Protein 3VU0 (pdb70)

CATH classification: 3.40.50.12610

Nearest PDB structures (foldseek):
  3vu0-assembly2_B  TM=1.001E+00  e=2.389E-29  Archaeoglobus fulgidus DSM 4304
  3vu0-assembly3_C  TM=9.583E-01  e=3.752E-25  Archaeoglobus fulgidus DSM 4304
  3vu0-assembly1_A  TM=9.628E-01  e=6.082E-25  Archaeoglobus fulgidus DSM 4304
  3vgp-assembly1_A  TM=8.390E-01  e=6.017E-16  Archaeoglobus fulgidus DSM 4304
  7oci-assembly1_F  TM=7.152E-01  e=1.219E-05  Saccharomyces cerevisiae S288C

Foldseek 3Di:
DALLLVVLVVLPPPDPDQAAEEEALCCQCCNCPRSVGHYLHNDDPGSNLLSLCLQLDLDVVSVVSCVVRRHFKYKAFQQQAQDPVDRHGVVQVSVSPVDDVVVDSVVSVVSNCRGSCCCVVVVVPVPDQWHWDDPSDRMTMIGGD/DALLLVVLQVLVDDDDWDDDVVDDDTPAAEAEALCCQVCNCPRSVGHHLHNDLPGSNLLSLLLQLDLDVVSVVSCVVRRHFKYKAFQQQAQDPVDLHGVVVVSVSPVDDPVVDSVVSVVSNCRGSCCCVVVVVPPPDQKHWDDDSDRMTMIGGD/DDLLLVVLVVLPPDPPPVQAAEEEALCCQCCNCPRSVGHYQHNDCPHRNLLSLLLQLDLDVVSVVSCVVRVHFKYKYFQQQAQDPVDLHGVVCVSVSPVDDPVVDSVVSVVSNCRGSCCCVVVVVPPPDQWHWDDPSDRMTMIGGD

Sequence (445 aa):
ETDWKEALNWKENLEAQDYAVLSWWDYGNWILYVAKKAVVCNNFQAGADDAAKFFTAQSEEEAKIVEKRKVRYVVTVEELTVKPETNKTKFIPIQIAGYSPEYKNKEIIDFFNKTLYKLHVENATNLTHFRLLKNFGTVKIFEVKETDWKEALNWKENLEAQDYLKAYEKPDYAVLSWWDYGNWILYVAKKAVVCNNFQAGADDAAKFFTAQSEEEAKIVEKRKVRYVVTVEELTVKPETNKTKFIPIQIAGYSPEYKNKEIIDFFNKTLYKLHVENATNLTHFRLLKNFGTVKIFEVKETDWKEALNWKENLEAQPDYAVLSWWDYGNWILYVAKKAVVCNNFQAGADDAAKFFTAQSEEEAKIVEKRKVRYVVTVEELTVKPETNKTKFIPIQIAGYSPEYKNKEIIDFFNKTLYKLHVENATNLTHFRLLKNFGTVKIFEVK

Solvent-accessible surface area: 22255 Å² total

Organism: Archaeoglobus fulgidus (strain ATCC 49558 / DSM 4304 / JCM 9628 / NBRC 100126 / VC-16) (NCBI:txid224325)

Secondary structure (DSSP, 8-state):
---HHHHHH---SSPP---EEE--GGGHHHHHHTS---BS-SSSSSSHHHHHHHHH-SSTTT--HHHHHTEEEEEEEGGGS--TT-S--TTTT--TTS--TT--HHHHHHHHTT--IIIIITTTTT-SSEEEEEEETTEEEEEE-/---HHHHHH---SSPPP-S-TTTS--S-EEE--GGGHHHIIIII---BS-SBTTBSHHHHHHHHH-SSTTT--HHHHHTEEEEEEEGGGS--TT-S--TTTT--TTS--TT--HHHHHHHHTT--IIIIITTTTT-SSEEEEEEETTEEEEEE-/---HHHHHH---SSPP----EEE--GGGHHHHHHTS---BS-SSSSTTHHHHHHHHH-SSTTT--HHHHTTEEEEEEEGGGS--TT-S--TTTT--TTS--TT--HHHHHHHHTT--IIIIITTTTT-SSEEEEEE-SSEEEEEE-

Structure (mmCIF, N/CA/C/O backbone):
data_3VU0
#
_entry.id   3VU0
#
_cell.length_a   111.208
_cell.length_b   111.208
_cell.length_c   36.709
_cell.angle_alpha   90.00
_cell.angle_beta   90.00
_cell.angle_gamma   120.00
#
_symmetry.space_group_name_H-M   'P 31'
#
loop_
_entity.id
_entity.type
_entity.pdbx_description
1 polymer 'Putative uncharacterized protein'
2 non-polymer '2-(N-MORPHOLINO)-ETHANESULFONIC ACID'
3 water water
#
loop_
_atom_site.group_PDB
_atom_site.id
_atom_site.type_symbol
_atom_site.label_atom_id
_atom_site.label_alt_id
_atom_site.label_comp_id
_atom_site.label_asym_id
_atom_site.label_entity_id
_atom_site.label_seq_id
_atom_site.pdbx_PDB_ins_code
_atom_site.Cartn_x
_atom_site.Cartn_y
_atom_site.Cartn_z
_atom_site.occupancy
_atom_site.B_iso_or_equiv
_atom_site.auth_seq_id
_atom_site.auth_comp_id
_atom_site.auth_asym_id
_atom_site.auth_atom_id
_atom_site.pdbx_PDB_model_num
ATOM 9 N N . GLU A 1 2 ? 17.012 16.815 -49.786 1.00 38.69 433 GLU A N 1
ATOM 10 C CA . GLU A 1 2 ? 15.970 17.817 -49.977 1.00 38.64 433 GLU A CA 1
ATOM 11 C C . GLU A 1 2 ? 14.925 17.855 -48.868 1.00 38.01 433 GLU A C 1
ATOM 12 O O . GLU A 1 2 ? 14.701 16.868 -48.165 1.00 36.44 433 GLU A O 1
ATOM 22 N N . THR A 1 4 ? 11.373 17.698 -47.534 1.00 31.78 435 THR A N 1
ATOM 23 C CA . THR A 1 4 ? 10.119 17.071 -47.938 1.00 29.08 435 THR A CA 1
ATOM 24 C C . THR A 1 4 ? 8.919 17.803 -47.354 1.00 28.69 435 THR A C 1
ATOM 25 O O . THR A 1 4 ? 9.068 18.668 -46.492 1.00 27.12 435 THR A O 1
ATOM 37 N N . ASP A 1 6 ? 6.522 16.534 -45.473 1.00 20.92 437 ASP A N 1
ATOM 38 C CA . ASP A 1 6 ? 6.396 16.138 -44.076 1.00 17.70 437 ASP A CA 1
ATOM 39 C C . ASP A 1 6 ? 7.359 16.929 -43.188 1.00 16.88 437 ASP A C 1
ATOM 40 O O . ASP A 1 6 ? 6.974 17.417 -42.124 1.00 17.08 437 ASP A O 1
ATOM 45 N N . TRP A 1 7 ? 8.610 17.058 -43.620 1.00 15.73 438 TRP A N 1
ATOM 46 C CA . TRP A 1 7 ? 9.595 17.796 -42.839 1.00 16.62 438 TRP A CA 1
ATOM 47 C C . TRP A 1 7 ? 9.206 19.260 -42.673 1.00 16.76 438 TRP A C 1
ATOM 48 O O . TRP A 1 7 ? 9.353 19.834 -41.593 1.00 16.04 438 TRP A O 1
ATOM 59 N N . LYS A 1 8 ? 8.712 19.856 -43.753 1.00 17.66 439 LYS A N 1
ATOM 60 C CA . LYS A 1 8 ? 8.295 21.252 -43.739 1.00 19.07 439 LYS A CA 1
ATOM 61 C C . LYS A 1 8 ? 7.212 21.466 -42.688 1.00 18.27 439 LYS A C 1
ATOM 62 O O . LYS A 1 8 ? 7.260 22.423 -41.913 1.00 19.90 439 LYS A O 1
ATOM 64 N N . GLU A 1 9 ? 6.242 20.561 -42.662 1.00 17.59 440 GLU A N 1
ATOM 65 C CA . GLU A 1 9 ? 5.146 20.653 -41.709 1.00 18.03 440 GLU A CA 1
ATOM 66 C C . GLU A 1 9 ? 5.632 20.378 -40.291 1.00 15.62 440 GLU A C 1
ATOM 67 O O . GLU A 1 9 ? 5.183 21.010 -39.336 1.00 15.32 440 GLU A O 1
ATOM 73 N N . ALA A 1 10 ? 6.551 19.429 -40.156 1.00 14.50 441 ALA A N 1
ATOM 74 C CA . ALA A 1 10 ? 7.087 19.073 -38.848 1.00 13.84 441 ALA A CA 1
ATOM 75 C C . ALA A 1 10 ? 7.886 20.219 -38.245 1.00 13.32 441 ALA A C 1
ATOM 76 O O . ALA A 1 10 ? 7.724 20.554 -37.069 1.00 12.20 441 ALA A O 1
ATOM 78 N N . LEU A 1 11 ? 8.744 20.824 -39.058 1.00 12.75 442 LEU A N 1
ATOM 79 C CA . LEU A 1 11 ? 9.582 21.924 -38.600 1.00 15.08 442 LEU A CA 1
ATOM 80 C C . LEU A 1 11 ? 8.765 23.156 -38.214 1.00 14.95 442 LEU A C 1
ATOM 81 O O . LEU A 1 11 ? 9.056 23.806 -37.208 1.00 13.81 442 LEU A O 1
ATOM 86 N N . ASN A 1 12 ? 7.745 23.473 -39.006 1.00 16.55 443 ASN A N 1
ATOM 87 C CA . ASN A 1 12 ? 6.898 24.627 -38.708 1.00 18.03 443 ASN A CA 1
ATOM 88 C C . ASN A 1 12 ? 6.104 24.376 -37.435 1.00 17.97 443 ASN A C 1
ATOM 89 O O . ASN A 1 12 ? 5.891 25.289 -36.632 1.00 15.75 443 ASN A O 1
ATOM 94 N N . TRP A 1 13 ? 5.663 23.134 -37.257 1.00 16.96 444 TRP A N 1
ATOM 95 C CA . TRP A 1 13 ? 4.903 22.772 -36.072 1.00 15.61 444 TRP A CA 1
ATOM 96 C C . TRP A 1 13 ? 5.776 22.925 -34.824 1.00 16.00 444 TRP A C 1
ATOM 97 O O . TRP A 1 13 ? 5.354 23.525 -33.832 1.00 13.05 444 TRP A O 1
ATOM 116 N N . LYS A 1 15 ? 8.382 24.746 -34.462 1.00 18.04 446 LYS A N 1
ATOM 117 C CA . LYS A 1 15 ? 8.800 26.131 -34.307 1.00 21.23 446 LYS A CA 1
ATOM 118 C C . LYS A 1 15 ? 7.804 26.909 -33.453 1.00 22.54 446 LYS A C 1
ATOM 119 O O . LYS A 1 15 ? 8.194 27.711 -32.604 1.00 24.55 446 LYS A O 1
ATOM 125 N N . GLU A 1 16 ? 6.515 26.671 -33.669 1.00 23.47 447 GLU A N 1
ATOM 126 C CA . GLU A 1 16 ? 5.507 27.399 -32.910 1.00 25.47 447 GLU A CA 1
ATOM 127 C C . GLU A 1 16 ? 4.883 26.663 -31.733 1.00 23.47 447 GLU A C 1
ATOM 128 O O . GLU A 1 16 ? 4.127 27.262 -30.969 1.00 25.00 447 GLU A O 1
ATOM 134 N N . ASN A 1 17 ? 5.198 25.381 -31.571 1.00 20.14 448 ASN A N 1
ATOM 135 C CA . ASN A 1 17 ? 4.627 24.610 -30.472 1.00 17.65 448 ASN A CA 1
ATOM 136 C C . ASN A 1 17 ? 5.590 24.225 -29.351 1.00 17.92 448 ASN A C 1
ATOM 137 O O . ASN A 1 17 ? 5.187 24.159 -28.193 1.00 18.95 448 ASN A O 1
ATOM 142 N N . LEU A 1 18 ? 6.852 23.961 -29.672 1.00 19.65 449 LEU A N 1
ATOM 143 C CA . LEU A 1 18 ? 7.799 23.607 -28.620 1.00 19.87 449 LEU A CA 1
ATOM 144 C C . LEU A 1 18 ? 8.164 24.874 -27.830 1.00 20.86 449 LEU A C 1
ATOM 145 O O . LEU A 1 18 ? 8.131 25.980 -28.374 1.00 18.49 449 LEU A O 1
ATOM 150 N N . GLU A 1 19 ? 8.493 24.711 -26.549 1.00 21.47 450 GLU A N 1
ATOM 151 C CA . GLU A 1 19 ? 8.844 25.848 -25.697 1.00 23.75 450 GLU A CA 1
ATOM 152 C C . GLU A 1 19 ? 9.940 26.712 -26.318 1.00 24.29 450 GLU A C 1
ATOM 153 O O . GLU A 1 19 ? 11.021 26.221 -26.646 1.00 22.34 450 GLU A O 1
ATOM 159 N N . ALA A 1 20 ? 9.646 28.001 -26.467 1.00 25.65 451 ALA A N 1
ATOM 160 C CA . ALA A 1 20 ? 10.571 28.960 -27.069 1.00 29.30 451 ALA A CA 1
ATOM 161 C C . ALA A 1 20 ? 11.953 28.985 -26.432 1.00 31.60 451 ALA A C 1
ATOM 162 O O . ALA A 1 20 ? 12.103 28.766 -25.227 1.00 31.66 451 ALA A O 1
ATOM 164 N N . GLN A 1 21 ? 12.959 29.259 -27.260 1.00 33.79 452 GLN A N 1
ATOM 165 C CA . GLN A 1 21 ? 14.344 29.327 -26.808 1.00 36.22 452 GLN A CA 1
ATOM 166 C C . GLN A 1 21 ? 15.004 30.614 -27.291 1.00 37.18 452 GLN A C 1
ATOM 167 O O . GLN A 1 21 ? 14.433 31.350 -28.100 1.00 39.43 452 GLN A O 1
ATOM 173 N N . ASP A 1 31 ? 18.372 25.306 -22.589 1.00 31.89 462 ASP A N 1
ATOM 174 C CA . ASP A 1 31 ? 17.478 24.771 -21.566 1.00 31.44 462 ASP A CA 1
ATOM 175 C C . ASP A 1 31 ? 17.216 23.286 -21.810 1.00 28.16 462 ASP A C 1
ATOM 176 O O . ASP A 1 31 ? 17.257 22.472 -20.888 1.00 28.67 462 ASP A O 1
ATOM 181 N N . TYR A 1 32 ? 16.927 22.942 -23.058 1.00 24.20 463 TYR A N 1
ATOM 182 C CA . TYR A 1 32 ? 16.679 21.554 -23.422 1.00 21.56 463 TYR A CA 1
ATOM 183 C C . TYR A 1 32 ? 17.115 21.375 -24.861 1.00 18.54 463 TYR A C 1
ATOM 184 O O . TYR A 1 32 ? 17.350 22.351 -25.569 1.00 19.02 463 TYR A O 1
ATOM 193 N N . ALA A 1 33 ? 17.234 20.126 -25.292 1.00 18.03 464 ALA A N 1
ATOM 194 C CA . ALA A 1 33 ? 17.635 19.850 -26.662 1.00 16.40 464 ALA A CA 1
ATOM 195 C C . ALA A 1 33 ? 16.693 18.848 -27.316 1.00 15.92 464 ALA A C 1
ATOM 196 O O . ALA A 1 33 ? 15.950 18.136 -26.641 1.00 15.02 464 ALA A O 1
ATOM 198 N N . VAL A 1 34 ? 16.728 18.815 -28.641 1.00 14.85 465 VAL A N 1
ATOM 199 C CA . VAL A 1 34 ? 15.920 17.894 -29.418 1.00 13.41 465 VAL A CA 1
ATOM 200 C C . VAL A 1 34 ? 16.885 16.863 -29.990 1.00 13.45 465 VAL A C 1
ATOM 201 O O . VAL A 1 34 ? 17.865 17.224 -30.642 1.00 14.12 465 VAL A O 1
ATOM 205 N N . LEU A 1 35 ? 16.618 15.585 -29.742 1.00 12.97 466 LEU A N 1
ATOM 206 C CA . LEU A 1 35 ? 17.493 14.533 -30.244 1.00 14.04 466 LEU A CA 1
ATOM 207 C C . LEU A 1 35 ? 16.962 13.914 -31.530 1.00 13.95 466 LEU A C 1
ATOM 208 O O . LEU A 1 35 ? 15.783 13.573 -31.635 1.00 13.19 466 LEU A O 1
ATOM 213 N N . SER A 1 36 ? 17.845 13.797 -32.514 1.00 14.27 467 SER A N 1
ATOM 214 C CA . SER A 1 36 ? 17.511 13.198 -33.803 1.00 15.02 467 SER A CA 1
ATOM 215 C C . SER A 1 36 ? 18.827 12.784 -34.440 1.00 15.34 467 SER A C 1
ATOM 216 O O . SER A 1 36 ? 19.885 12.926 -33.823 1.00 15.88 467 SER A O 1
ATOM 219 N N . TRP A 1 37 ? 18.771 12.272 -35.665 1.00 14.48 468 TRP A N 1
ATOM 220 C CA . TRP A 1 37 ? 19.994 11.876 -36.358 1.00 13.72 468 TRP A CA 1
ATOM 221 C C . TRP A 1 37 ? 20.689 13.170 -36.791 1.00 14.54 468 TRP A C 1
ATOM 222 O O . TRP A 1 37 ? 20.025 14.161 -37.092 1.00 14.17 468 TRP A O 1
ATOM 233 N N . TRP A 1 38 ? 22.017 13.163 -36.847 1.00 13.75 469 TRP A N 1
ATOM 234 C CA . TRP A 1 38 ? 22.743 14.379 -37.195 1.00 14.33 469 TRP A CA 1
ATOM 235 C C . TRP A 1 38 ? 22.413 15.013 -38.548 1.00 15.89 469 TRP A C 1
ATOM 236 O O . TRP A 1 38 ? 22.555 16.223 -38.708 1.00 15.60 469 TRP A O 1
ATOM 247 N N . ASP A 1 39 ? 21.959 14.217 -39.512 1.00 14.57 470 ASP A N 1
ATOM 248 C CA . ASP A 1 39 ? 21.612 14.755 -40.826 1.00 17.47 470 ASP A CA 1
ATOM 249 C C . ASP A 1 39 ? 20.572 15.878 -40.767 1.00 17.14 470 ASP A C 1
ATOM 250 O O . ASP A 1 39 ? 20.575 16.781 -41.606 1.00 15.82 470 ASP A O 1
ATOM 255 N N . TYR A 1 40 ? 19.678 15.810 -39.786 1.00 16.44 471 TYR A N 1
ATOM 256 C CA . TYR A 1 40 ? 18.598 16.789 -39.663 1.00 16.94 471 TYR A CA 1
ATOM 257 C C . TYR A 1 40 ? 18.865 17.926 -38.684 1.00 17.22 471 TYR A C 1
ATOM 258 O O . TYR A 1 40 ? 18.032 18.831 -38.532 1.00 15.73 471 TYR A O 1
ATOM 267 N N . GLY A 1 41 ? 20.016 17.878 -38.022 1.00 16.95 472 GLY A N 1
ATOM 268 C CA . GLY A 1 41 ? 20.360 18.891 -37.040 1.00 18.68 472 GLY A CA 1
ATOM 269 C C . GLY A 1 41 ? 20.197 20.338 -37.471 1.00 19.80 472 GLY A C 1
ATOM 270 O O . GLY A 1 41 ? 19.553 21.126 -36.773 1.00 18.25 472 GLY A O 1
ATOM 271 N N . ASN A 1 42 ? 20.779 20.694 -38.614 1.00 19.67 473 ASN A N 1
ATOM 272 C CA . ASN A 1 42 ? 20.701 22.064 -39.109 1.00 19.87 473 ASN A CA 1
ATOM 273 C C . ASN A 1 42 ? 19.276 22.531 -39.364 1.00 19.36 473 ASN A C 1
ATOM 274 O O . ASN A 1 42 ? 18.960 23.704 -39.159 1.00 18.78 473 ASN A O 1
ATOM 279 N N . TRP A 1 43 ? 18.417 21.620 -39.810 1.00 18.09 474 TRP A N 1
ATOM 280 C CA . TRP A 1 43 ? 17.026 21.968 -40.069 1.00 18.32 474 TRP A CA 1
ATOM 281 C C . TRP A 1 43 ? 16.325 22.328 -38.766 1.00 18.23 474 TRP A C 1
ATOM 282 O O . TRP A 1 43 ? 15.628 23.342 -38.670 1.00 17.18 474 TRP A O 1
ATOM 293 N N . ILE A 1 44 ? 16.509 21.482 -37.762 1.00 16.96 475 ILE A N 1
ATOM 294 C CA . ILE A 1 44 ? 15.885 21.698 -36.472 1.00 18.18 475 ILE A CA 1
ATOM 295 C C . ILE A 1 44 ? 16.432 22.954 -35.803 1.00 20.43 475 ILE A C 1
ATOM 296 O O . ILE A 1 44 ? 15.673 23.762 -35.260 1.00 19.31 475 ILE A O 1
ATOM 301 N N . LEU A 1 45 ? 17.748 23.123 -35.867 1.00 20.87 476 LEU A N 1
ATOM 302 C CA . LEU A 1 45 ? 18.403 24.274 -35.258 1.00 24.43 476 LEU A CA 1
ATOM 303 C C . LEU A 1 45 ? 18.088 25.598 -35.958 1.00 24.71 476 LEU A C 1
ATOM 304 O O . LEU A 1 45 ? 17.752 26.586 -35.304 1.00 26.38 476 LEU A O 1
ATOM 309 N N . TYR A 1 46 ? 18.183 25.619 -37.283 1.00 24.93 477 TYR A N 1
ATOM 310 C CA . TYR A 1 46 ? 17.952 26.854 -38.031 1.00 25.92 477 TYR A CA 1
ATOM 311 C C . TYR A 1 46 ? 16.553 27.106 -38.576 1.00 24.97 477 TYR A C 1
ATOM 312 O O . TYR A 1 46 ? 16.185 28.254 -38.812 1.00 25.44 477 TYR A O 1
ATOM 321 N N . VAL A 1 47 ? 15.772 26.052 -38.783 1.00 23.82 478 VAL A N 1
ATOM 322 C CA . VAL A 1 47 ? 14.417 26.234 -39.286 1.00 24.36 478 VAL A CA 1
ATOM 323 C C . VAL A 1 47 ? 13.406 26.191 -38.144 1.00 25.16 478 VAL A C 1
ATOM 324 O O . VAL A 1 47 ? 12.493 27.016 -38.083 1.00 24.77 478 VAL A O 1
ATOM 328 N N . ALA A 1 48 ? 13.577 25.233 -37.238 1.00 23.89 479 ALA A N 1
ATOM 329 C CA . ALA A 1 48 ? 12.673 25.087 -36.100 1.00 23.38 479 ALA A CA 1
ATOM 330 C C . ALA A 1 48 ? 13.126 25.963 -34.934 1.00 22.30 479 ALA A C 1
ATOM 331 O O . ALA A 1 48 ? 12.365 26.210 -33.998 1.00 21.04 479 ALA A O 1
ATOM 333 N N . LYS A 1 49 ? 14.373 26.424 -35.001 1.00 22.09 480 LYS A N 1
ATOM 334 C CA . LYS A 1 49 ? 14.949 27.284 -33.971 1.00 22.34 480 LYS A CA 1
ATOM 335 C C . LYS A 1 49 ? 15.025 26.600 -32.610 1.00 20.90 480 LYS A C 1
ATOM 336 O O . LYS A 1 49 ? 14.734 27.214 -31.581 1.00 20.50 480 LYS A O 1
ATOM 342 N N . LYS A 1 50 ? 15.424 25.333 -32.605 1.00 19.25 481 LYS A N 1
ATOM 343 C CA . LYS A 1 50 ? 15.535 24.578 -31.365 1.00 19.26 481 LYS A CA 1
ATOM 344 C C . LYS A 1 50 ? 16.908 23.921 -31.258 1.00 20.09 481 LYS A C 1
ATOM 345 O O . LYS A 1 50 ? 17.455 23.446 -32.253 1.00 21.72 481 LYS A O 1
ATOM 351 N N . ALA A 1 51 ? 17.460 23.904 -30.048 1.00 19.25 482 ALA A N 1
ATOM 352 C CA . ALA A 1 51 ? 18.765 23.303 -29.799 1.00 19.29 482 ALA A CA 1
ATOM 353 C C . ALA A 1 51 ? 18.741 21.808 -30.120 1.00 19.75 482 ALA A C 1
ATOM 354 O O . ALA A 1 51 ? 17.735 21.132 -29.898 1.00 16.25 482 ALA A O 1
ATOM 356 N N . VAL A 1 52 ? 19.855 21.291 -30.627 1.00 18.78 483 VAL A N 1
ATOM 357 C CA . VAL A 1 52 ? 19.928 19.877 -30.982 1.00 20.55 483 VAL A CA 1
ATOM 358 C C . VAL A 1 52 ? 21.074 19.124 -30.318 1.00 21.62 483 VAL A C 1
ATOM 359 O O . VAL A 1 52 ? 22.049 19.718 -29.849 1.00 21.58 483 VAL A O 1
ATOM 363 N N . VAL A 1 53 ? 20.941 17.803 -30.280 1.00 21.07 484 VAL A N 1
ATOM 364 C CA . VAL A 1 53 ? 21.970 16.952 -29.715 1.00 22.90 484 VAL A CA 1
ATOM 365 C C . VAL A 1 53 ? 23.125 16.893 -30.709 1.00 23.39 484 VAL A C 1
ATOM 366 O O . VAL A 1 53 ? 24.283 16.798 -30.313 1.00 24.86 484 VAL A O 1
ATOM 370 N N . CYS A 1 54 ? 22.807 16.966 -32.001 1.00 22.36 485 CYS A N 1
ATOM 371 C CA . CYS A 1 54 ? 23.839 16.919 -33.033 1.00 22.94 485 CYS A CA 1
ATOM 372 C C . CYS A 1 54 ? 23.384 17.499 -34.369 1.00 23.70 485 CYS A C 1
ATOM 373 O O . CYS A 1 54 ? 22.217 17.385 -34.744 1.00 21.22 485 CYS A O 1
ATOM 376 N N . ASN A 1 55 ? 24.312 18.132 -35.081 1.00 25.29 486 ASN A N 1
ATOM 377 C CA . ASN A 1 55 ? 24.015 18.710 -36.390 1.00 27.85 486 ASN A CA 1
ATOM 378 C C . ASN A 1 55 ? 25.155 18.431 -37.370 1.00 29.62 486 ASN A C 1
ATOM 379 O O . ASN A 1 55 ? 25.123 18.853 -38.525 1.00 27.65 486 ASN A O 1
ATOM 384 N N . ASN A 1 56 ? 26.166 17.718 -36.890 1.00 32.08 487 ASN A N 1
ATOM 385 C CA . ASN A 1 56 ? 27.306 17.346 -37.716 1.00 35.13 487 ASN A CA 1
ATOM 386 C C . ASN A 1 56 ? 27.728 15.946 -37.307 1.00 36.38 487 ASN A C 1
ATOM 387 O O . ASN A 1 56 ? 27.135 15.354 -36.405 1.00 36.28 487 ASN A O 1
ATOM 392 N N . PHE A 1 57 ? 28.749 15.411 -37.964 1.00 37.78 488 PHE A N 1
ATOM 393 C CA . PHE A 1 57 ? 29.196 14.063 -37.653 1.00 38.98 488 PHE A CA 1
ATOM 394 C C . PHE A 1 57 ? 30.118 13.958 -36.441 1.00 39.29 488 PHE A C 1
ATOM 395 O O . PHE A 1 57 ? 30.058 12.985 -35.687 1.00 38.45 488 PHE A O 1
ATOM 403 N N . GLN A 1 58 ? 30.972 14.959 -36.263 1.00 39.79 489 GLN A N 1
ATOM 404 C CA . GLN A 1 58 ? 31.930 14.966 -35.165 1.00 40.20 489 GLN A CA 1
ATOM 405 C C . GLN A 1 58 ? 31.331 15.021 -33.758 1.00 39.47 489 GLN A C 1
ATOM 406 O O . GLN A 1 58 ? 31.669 14.200 -32.903 1.00 40.85 489 GLN A O 1
ATOM 412 N N . ALA A 1 59 ? 30.443 15.978 -33.512 1.00 37.18 490 ALA A N 1
ATOM 413 C CA . ALA A 1 59 ? 29.853 16.120 -32.186 1.00 34.78 490 ALA A CA 1
ATOM 414 C C . ALA A 1 59 ? 28.396 15.676 -32.052 1.00 32.73 490 ALA A C 1
ATOM 415 O O . ALA A 1 59 ? 27.563 15.951 -32.918 1.00 32.18 490 ALA A O 1
ATOM 417 N N . GLY A 1 60 ? 28.113 14.984 -30.950 1.00 30.22 491 GLY A N 1
ATOM 418 C CA . GLY A 1 60 ? 26.766 14.523 -30.654 1.00 26.81 491 GLY A CA 1
ATOM 419 C C . GLY A 1 60 ? 26.188 13.365 -31.449 1.00 24.59 491 GLY A C 1
ATOM 420 O O . GLY A 1 60 ? 25.287 12.681 -30.964 1.00 21.90 491 GLY A O 1
ATOM 421 N N . ALA A 1 61 ? 26.690 13.137 -32.657 1.00 23.88 492 ALA A N 1
ATOM 422 C CA . ALA A 1 61 ? 26.181 12.056 -33.497 1.00 23.46 492 ALA A CA 1
ATOM 423 C C . ALA A 1 61 ? 26.282 10.708 -32.797 1.00 23.20 492 ALA A C 1
ATOM 424 O O . ALA A 1 61 ? 25.399 9.864 -32.930 1.00 22.12 492 ALA A O 1
ATOM 426 N N . ASP A 1 62 ? 27.360 10.511 -32.047 1.00 23.25 493 ASP A N 1
ATOM 427 C CA . ASP A 1 62 ? 27.566 9.257 -31.334 1.00 25.50 493 ASP A CA 1
ATOM 428 C C . ASP A 1 62 ? 26.550 9.075 -30.207 1.00 24.90 493 ASP A C 1
ATOM 429 O O . ASP A 1 62 ? 26.125 7.956 -29.924 1.00 25.10 493 ASP A O 1
ATOM 434 N N . ASP A 1 63 ? 26.161 10.173 -29.563 1.00 22.40 494 ASP A N 1
ATOM 435 C CA . ASP A 1 63 ? 25.170 10.105 -28.490 1.00 22.26 494 ASP A CA 1
ATOM 436 C C . ASP A 1 63 ? 23.826 9.691 -29.085 1.00 20.23 494 ASP A C 1
ATOM 437 O O . ASP A 1 63 ? 23.100 8.880 -28.511 1.00 19.67 494 ASP A O 1
ATOM 442 N N . ALA A 1 64 ? 23.500 10.267 -30.237 1.00 16.74 495 ALA A N 1
ATOM 443 C CA . ALA A 1 64 ? 22.247 9.963 -30.917 1.00 17.28 495 ALA A CA 1
ATOM 444 C C . ALA A 1 64 ? 22.223 8.504 -31.359 1.00 15.88 495 ALA A C 1
ATOM 445 O O . ALA A 1 64 ? 21.192 7.839 -31.260 1.00 16.54 495 ALA A O 1
ATOM 447 N N . ALA A 1 65 ? 23.358 8.014 -31.849 1.00 16.13 496 ALA A N 1
ATOM 448 C CA . ALA A 1 65 ? 23.459 6.630 -32.306 1.00 17.73 496 ALA A CA 1
ATOM 449 C C . ALA A 1 65 ? 23.292 5.656 -31.146 1.00 16.42 496 ALA A C 1
ATOM 450 O O . ALA A 1 65 ? 22.612 4.638 -31.276 1.00 16.08 496 ALA A O 1
ATOM 452 N N . LYS A 1 66 ? 23.916 5.968 -30.011 1.00 16.51 497 LYS A N 1
ATOM 453 C CA . LYS A 1 66 ? 23.817 5.111 -28.832 1.00 17.36 497 LYS A CA 1
ATOM 454 C C . LYS A 1 66 ? 22.373 5.079 -28.349 1.00 17.15 497 LYS A C 1
ATOM 455 O O . LYS A 1 66 ? 21.874 4.043 -27.910 1.00 17.29 497 LYS A O 1
ATOM 457 N N . PHE A 1 67 ? 21.702 6.223 -28.429 1.00 16.52 498 PHE A N 1
ATOM 458 C CA . PHE A 1 67 ? 20.306 6.311 -28.012 1.00 15.74 498 PHE A CA 1
ATOM 459 C C . PHE A 1 67 ? 19.408 5.466 -28.920 1.00 15.27 498 PHE A C 1
ATOM 460 O O . PHE A 1 67 ? 18.595 4.676 -28.440 1.00 15.10 498 PHE A O 1
ATOM 468 N N . PHE A 1 68 ? 19.561 5.630 -30.230 1.00 14.28 499 PHE A N 1
ATOM 469 C CA . PHE A 1 68 ? 18.732 4.890 -31.174 1.00 15.06 499 PHE A CA 1
ATOM 470 C C . PHE A 1 68 ? 18.976 3.385 -31.192 1.00 14.44 499 PHE A C 1
ATOM 471 O O . PHE A 1 68 ? 18.050 2.612 -31.437 1.00 13.99 499 PHE A O 1
ATOM 479 N N . THR A 1 69 ? 20.209 2.962 -30.932 1.00 14.26 500 THR A N 1
ATOM 480 C CA . THR A 1 69 ? 20.509 1.534 -30.936 1.00 15.99 500 THR A CA 1
ATOM 481 C C . THR A 1 69 ? 20.363 0.884 -29.563 1.00 17.35 500 THR A C 1
ATOM 482 O O . THR A 1 69 ? 20.587 -0.315 -29.414 1.00 18.38 500 THR A O 1
ATOM 486 N N . ALA A 1 70 ? 19.979 1.672 -28.563 1.00 16.74 501 ALA A N 1
ATOM 487 C CA . ALA A 1 70 ? 19.795 1.146 -27.215 1.00 16.27 501 ALA A CA 1
ATOM 488 C C . ALA A 1 70 ? 18.652 0.135 -27.200 1.00 17.95 501 ALA A C 1
ATOM 489 O O . ALA A 1 70 ? 17.650 0.312 -27.893 1.00 16.82 501 ALA A O 1
ATOM 491 N N . GLN A 1 71 ? 18.797 -0.920 -26.403 1.00 19.55 502 GLN A N 1
ATOM 492 C CA . GLN A 1 71 ? 17.759 -1.942 -26.317 1.00 22.33 502 GLN A CA 1
ATOM 493 C C . GLN A 1 71 ? 16.878 -1.829 -25.077 1.00 24.87 502 GLN A C 1
ATOM 494 O O . GLN A 1 71 ? 15.913 -2.576 -24.924 1.00 26.99 502 GLN A O 1
ATOM 500 N N . SER A 1 72 ? 17.207 -0.897 -24.192 1.00 26.32 503 SER A N 1
ATOM 501 C CA . SER A 1 72 ? 16.410 -0.691 -22.987 1.00 26.84 503 SER A CA 1
ATOM 502 C C . SER A 1 72 ? 16.251 0.800 -22.754 1.00 25.72 503 SER A C 1
ATOM 503 O O . SER A 1 72 ? 17.174 1.573 -23.012 1.00 25.76 503 SER A O 1
ATOM 506 N N . GLU A 1 73 ? 15.076 1.201 -22.278 1.00 25.04 504 GLU A N 1
ATOM 507 C CA . GLU A 1 73 ? 14.812 2.608 -21.999 1.00 24.88 504 GLU A CA 1
ATOM 508 C C . GLU A 1 73 ? 15.792 3.124 -20.959 1.00 24.18 504 GLU A C 1
ATOM 509 O O . GLU A 1 73 ? 16.193 4.286 -20.982 1.00 22.20 504 GLU A O 1
ATOM 515 N N . GLU A 1 74 ? 16.170 2.242 -20.042 1.00 24.65 505 GLU A N 1
ATOM 516 C CA . GLU A 1 74 ? 17.090 2.595 -18.977 1.00 26.05 505 GLU A CA 1
ATOM 517 C C . GLU A 1 74 ? 18.398 3.126 -19.550 1.00 26.30 505 GLU A C 1
ATOM 518 O O . GLU A 1 74 ? 18.879 4.182 -19.140 1.00 25.57 505 GLU A O 1
ATOM 524 N N . GLU A 1 75 ? 18.971 2.393 -20.499 1.00 26.85 506 GLU A N 1
ATOM 525 C CA . GLU A 1 75 ? 20.215 2.813 -21.129 1.00 26.97 506 GLU A CA 1
ATOM 526 C C . GLU A 1 75 ? 19.996 4.064 -21.970 1.00 25.00 506 GLU A C 1
ATOM 527 O O . GLU A 1 75 ? 20.866 4.931 -22.048 1.00 25.72 506 GLU A O 1
ATOM 533 N N . ALA A 1 76 ? 18.827 4.158 -22.594 1.00 23.41 507 ALA A N 1
ATOM 534 C CA . ALA A 1 76 ? 18.498 5.305 -23.431 1.00 21.40 507 ALA A CA 1
ATOM 535 C C . ALA A 1 76 ? 18.343 6.582 -22.605 1.00 21.11 507 ALA A C 1
ATOM 536 O O . ALA A 1 76 ? 18.726 7.664 -23.045 1.00 19.41 507 ALA A O 1
ATOM 546 N N . LYS A 1 78 ? 19.970 7.461 -20.084 1.00 21.09 509 LYS A N 1
ATOM 547 C CA . LYS A 1 78 ? 21.260 7.988 -19.649 1.00 21.56 509 LYS A CA 1
ATOM 548 C C . LYS A 1 78 ? 21.678 9.096 -20.606 1.00 20.28 509 LYS A C 1
ATOM 549 O O . LYS A 1 78 ? 22.185 10.135 -20.188 1.00 20.29 509 LYS A O 1
ATOM 555 N N . ILE A 1 79 ? 21.452 8.867 -21.896 1.00 18.19 510 ILE A N 1
ATOM 556 C CA . ILE A 1 79 ? 21.780 9.850 -22.925 1.00 17.72 510 ILE A CA 1
ATOM 557 C C . ILE A 1 79 ? 20.830 11.045 -22.817 1.00 18.28 510 ILE A C 1
ATOM 558 O O . ILE A 1 79 ? 21.239 12.200 -22.975 1.00 19.80 510 ILE A O 1
ATOM 563 N N . VAL A 1 80 ? 19.559 10.762 -22.550 1.00 17.66 511 VAL A N 1
ATOM 564 C CA . VAL A 1 80 ? 18.563 11.814 -22.404 1.00 17.04 511 VAL A CA 1
ATOM 565 C C . VAL A 1 80 ? 18.939 12.752 -21.259 1.00 18.99 511 VAL A C 1
ATOM 566 O O . VAL A 1 80 ? 18.871 13.973 -21.396 1.00 18.99 511 VAL A O 1
ATOM 570 N N . GLU A 1 81 ? 19.330 12.177 -20.128 1.00 21.74 512 GLU A N 1
ATOM 571 C CA . GLU A 1 81 ? 19.713 12.982 -18.972 1.00 24.91 512 GLU A CA 1
ATOM 572 C C . GLU A 1 81 ? 21.010 13.734 -19.259 1.00 24.20 512 GLU A C 1
ATOM 573 O O . GLU A 1 81 ? 21.129 14.921 -18.958 1.00 24.73 512 GLU A O 1
ATOM 579 N N . LYS A 1 82 ? 21.973 13.042 -19.857 1.00 24.05 513 LYS A N 1
ATOM 580 C CA . LYS A 1 82 ? 23.264 13.640 -20.187 1.00 24.08 513 LYS A CA 1
ATOM 581 C C . LYS A 1 82 ? 23.140 14.830 -21.143 1.00 23.41 513 LYS A C 1
ATOM 582 O O . LYS A 1 82 ? 23.856 15.825 -21.005 1.00 22.57 513 LYS A O 1
ATOM 588 N N . ARG A 1 83 ? 22.229 14.729 -22.106 1.00 19.69 514 ARG A N 1
ATOM 589 C CA . ARG A 1 83 ? 22.048 15.794 -23.083 1.00 18.92 514 ARG A CA 1
ATOM 590 C C . ARG A 1 83 ? 20.851 16.719 -22.869 1.00 18.28 514 ARG A C 1
ATOM 591 O O . ARG A 1 83 ? 20.572 17.565 -23.719 1.00 18.93 514 ARG A O 1
ATOM 599 N N . LYS A 1 84 ? 20.149 16.569 -21.751 1.00 17.03 515 LYS A N 1
ATOM 600 C CA . LYS A 1 84 ? 18.987 17.417 -21.473 1.00 18.72 515 LYS A CA 1
ATOM 601 C C . LYS A 1 84 ? 17.962 17.313 -22.606 1.00 18.17 515 LYS A C 1
ATOM 602 O O . LYS A 1 84 ? 17.424 18.319 -23.071 1.00 19.83 515 LYS A O 1
ATOM 604 N N . VAL A 1 85 ? 17.695 16.086 -23.040 1.00 17.34 516 VAL A N 1
ATOM 605 C CA . VAL A 1 85 ? 16.744 15.834 -24.122 1.00 16.71 516 VAL A CA 1
ATOM 606 C C . VAL A 1 85 ? 15.295 15.902 -23.642 1.00 16.39 516 VAL A C 1
ATOM 607 O O . VAL A 1 85 ? 14.922 15.235 -22.676 1.00 15.42 516 VAL A O 1
ATOM 611 N N . ARG A 1 86 ? 14.481 16.708 -24.318 1.00 15.83 517 ARG A N 1
ATOM 612 C CA . ARG A 1 86 ? 13.070 16.837 -23.962 1.00 17.17 517 ARG A CA 1
ATOM 613 C C . ARG A 1 86 ? 12.181 16.260 -25.064 1.00 15.98 517 ARG A C 1
ATOM 614 O O . ARG A 1 86 ? 11.062 15.813 -24.805 1.00 15.87 517 ARG A O 1
ATOM 622 N N . TYR A 1 87 ? 12.689 16.268 -26.293 1.00 14.70 518 TYR A N 1
ATOM 623 C CA . TYR A 1 87 ? 11.946 15.747 -27.436 1.00 13.16 518 TYR A CA 1
ATOM 624 C C . TYR A 1 87 ? 12.857 14.938 -28.345 1.00 14.34 518 TYR A C 1
ATOM 625 O O . TYR A 1 87 ? 14.054 15.208 -28.435 1.00 13.41 518 TYR A O 1
ATOM 634 N N . VAL A 1 88 ? 12.276 13.950 -29.021 1.00 12.42 519 VAL A N 1
ATOM 635 C CA . VAL A 1 88 ? 13.022 13.101 -29.943 1.00 12.12 519 VAL A CA 1
ATOM 636 C C . VAL A 1 88 ? 12.302 13.104 -31.285 1.00 11.69 519 VAL A C 1
ATOM 637 O O . VAL A 1 88 ? 11.080 13.036 -31.333 1.00 11.98 519 VAL A O 1
ATOM 641 N N . VAL A 1 89 ? 13.060 13.210 -32.372 1.00 12.52 520 VAL A N 1
ATOM 642 C CA . VAL A 1 89 ? 12.475 13.196 -33.706 1.00 11.18 520 VAL A CA 1
ATOM 643 C C . VAL A 1 89 ? 13.006 12.002 -34.490 1.00 11.57 520 VAL A C 1
ATOM 644 O O . VAL A 1 89 ? 14.218 11.834 -34.640 1.00 11.16 520 VAL A O 1
ATOM 648 N N . THR A 1 90 ? 12.096 11.158 -34.963 1.00 12.72 521 THR A N 1
ATOM 649 C CA . THR A 1 90 ? 12.483 9.991 -35.748 1.00 12.29 521 THR A CA 1
ATOM 650 C C . THR A 1 90 ? 11.987 10.182 -37.173 1.00 12.22 521 THR A C 1
ATOM 651 O O . THR A 1 90 ? 11.055 10.945 -37.418 1.00 10.77 521 THR A O 1
ATOM 655 N N . VAL A 1 91 ? 12.610 9.481 -38.114 1.00 13.39 522 VAL A N 1
ATOM 656 C CA . VAL A 1 91 ? 12.233 9.602 -39.519 1.00 13.72 522 VAL A CA 1
ATOM 657 C C . VAL A 1 91 ? 12.209 8.212 -40.139 1.00 13.11 522 VAL A C 1
ATOM 658 O O . VAL A 1 91 ? 13.061 7.380 -39.831 1.00 11.11 522 VAL A O 1
ATOM 662 N N . GLU A 1 92 ? 11.241 7.959 -41.015 1.00 14.55 523 GLU A N 1
ATOM 663 C CA . GLU A 1 92 ? 11.117 6.642 -41.631 1.00 14.97 523 GLU A CA 1
ATOM 664 C C . GLU A 1 92 ? 12.379 6.122 -42.324 1.00 13.99 523 GLU A C 1
ATOM 665 O O . GLU A 1 92 ? 12.676 4.933 -42.233 1.00 12.40 523 GLU A O 1
ATOM 671 N N . GLU A 1 93 ? 13.125 6.993 -43.002 1.00 13.11 524 GLU A N 1
ATOM 672 C CA . GLU A 1 93 ? 14.341 6.547 -43.694 1.00 13.00 524 GLU A CA 1
ATOM 673 C C . GLU A 1 93 ? 15.413 5.986 -42.748 1.00 12.82 524 GLU A C 1
ATOM 674 O O . GLU A 1 93 ? 16.389 5.398 -43.197 1.00 11.74 524 GLU A O 1
ATOM 680 N N . LEU A 1 94 ? 15.225 6.161 -41.443 1.00 13.22 525 LEU A N 1
ATOM 681 C CA . LEU A 1 94 ? 16.174 5.652 -40.449 1.00 12.47 525 LEU A CA 1
ATOM 682 C C . LEU A 1 94 ? 15.877 4.196 -40.084 1.00 12.48 525 LEU A C 1
ATOM 683 O O . LEU A 1 94 ? 16.742 3.482 -39.580 1.00 14.03 525 LEU A O 1
ATOM 688 N N . THR A 1 95 ? 14.647 3.768 -40.333 1.00 12.13 526 THR A N 1
AT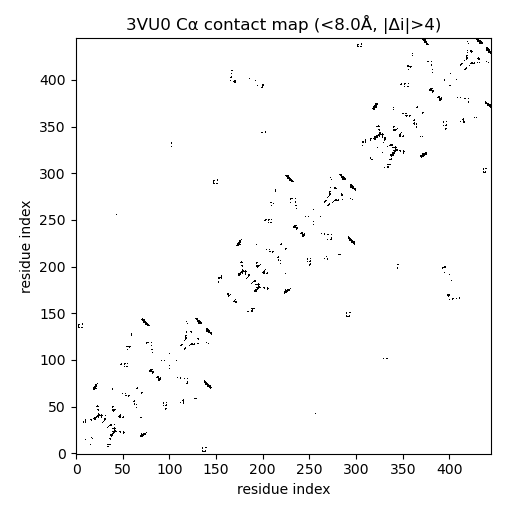OM 689 C CA . THR A 1 95 ? 14.227 2.419 -39.989 1.00 12.97 526 THR A CA 1
ATOM 690 C C . THR A 1 95 ? 14.552 1.379 -41.049 1.00 13.77 526 THR A C 1
ATOM 691 O O . THR A 1 95 ? 14.804 1.703 -42.208 1.00 11.78 526 THR A O 1
ATOM 695 N N . VAL A 1 96 ? 14.546 0.119 -40.634 1.00 14.04 527 VAL A N 1
ATOM 696 C CA . VAL A 1 96 ? 14.815 -0.984 -41.546 1.00 13.76 527 VAL A CA 1
ATOM 697 C C . VAL A 1 96 ? 13.487 -1.341 -42.199 1.00 13.40 527 VAL A C 1
ATOM 698 O O . VAL A 1 96 ? 12.477 -1.491 -41.512 1.00 15.08 527 VAL A O 1
ATOM 702 N N . LYS A 1 97 ? 13.487 -1.456 -43.522 1.00 13.08 528 LYS A N 1
ATOM 703 C CA . LYS A 1 97 ? 12.277 -1.795 -44.271 1.00 14.66 528 LYS A CA 1
ATOM 704 C C . LYS A 1 97 ? 12.383 -3.219 -44.813 1.00 12.05 528 LYS A C 1
ATOM 705 O O . LYS A 1 97 ? 13.428 -3.620 -45.316 1.00 12.99 528 LYS A O 1
ATOM 707 N N . PRO A 1 98 ? 11.293 -3.997 -44.732 1.00 11.99 529 PRO A N 1
ATOM 708 C CA . PRO A 1 98 ? 11.280 -5.385 -45.213 1.00 12.52 529 PRO A CA 1
ATOM 709 C C . PRO A 1 98 ? 11.540 -5.562 -46.711 1.00 11.85 529 PRO A C 1
ATOM 710 O O . PRO A 1 98 ? 12.020 -6.616 -47.144 1.00 12.24 529 PRO A O 1
ATOM 714 N N . GLU A 1 99 ? 11.213 -4.542 -47.500 1.00 13.33 530 GLU A N 1
ATOM 715 C CA . GLU A 1 99 ? 11.374 -4.631 -48.947 1.00 15.13 530 GLU A CA 1
ATOM 716 C C . GLU A 1 99 ? 12.746 -4.250 -49.489 1.00 16.30 530 GLU A C 1
ATOM 717 O O . GLU A 1 99 ? 12.989 -4.371 -50.691 1.00 18.33 530 GLU A O 1
ATOM 723 N N . THR A 1 100 ? 13.647 -3.797 -48.624 1.00 15.69 531 THR A N 1
ATOM 724 C CA . THR A 1 100 ? 14.982 -3.416 -49.082 1.00 17.22 531 THR A CA 1
ATOM 725 C C . THR A 1 100 ? 16.038 -3.499 -47.989 1.00 16.61 531 THR A C 1
ATOM 726 O O . THR A 1 100 ? 15.709 -3.572 -46.811 1.00 16.11 531 THR A O 1
ATOM 730 N N . ASN A 1 101 ? 17.308 -3.495 -48.387 1.00 17.47 532 ASN A N 1
ATOM 731 C CA . ASN A 1 101 ? 18.398 -3.541 -47.420 1.00 18.23 532 ASN A CA 1
ATOM 732 C C . ASN A 1 101 ? 18.883 -2.127 -47.137 1.00 17.05 532 ASN A C 1
ATOM 733 O O . ASN A 1 101 ? 19.669 -1.902 -46.219 1.00 15.93 532 ASN A O 1
ATOM 738 N N . LYS A 1 102 ? 18.406 -1.178 -47.938 1.00 16.94 533 LYS A N 1
ATOM 739 C CA . LYS A 1 102 ? 18.783 0.223 -47.785 1.00 16.19 533 LYS A CA 1
ATOM 740 C C . LYS A 1 102 ? 18.130 0.860 -46.566 1.00 14.55 533 LYS A C 1
ATOM 741 O O . LYS A 1 102 ? 16.930 0.719 -46.342 1.00 14.71 533 LYS A O 1
ATOM 747 N N . THR A 1 103 ? 18.930 1.569 -45.780 1.00 14.56 534 THR A N 1
ATOM 748 C CA . THR A 1 103 ? 18.431 2.238 -44.586 1.00 13.58 534 THR A CA 1
ATOM 749 C C . THR A 1 103 ? 19.559 3.000 -43.915 1.00 13.32 534 THR A C 1
ATOM 750 O O . THR A 1 103 ? 20.718 2.588 -43.980 1.00 13.86 534 THR A O 1
ATOM 754 N N . LYS A 1 104 ? 19.229 4.114 -43.274 1.00 11.96 535 LYS A N 1
ATOM 755 C CA . LYS A 1 104 ? 20.254 4.875 -42.587 1.00 11.99 535 LYS A CA 1
ATOM 756 C C . LYS A 1 104 ? 20.585 4.222 -41.248 1.00 11.20 535 LYS A C 1
ATOM 757 O O . LYS A 1 104 ? 21.433 4.708 -40.504 1.00 11.27 535 LYS A O 1
ATOM 763 N N . PHE A 1 105 ? 19.919 3.110 -40.945 1.00 9.97 536 PHE A N 1
ATOM 764 C CA . PHE A 1 105 ? 20.191 2.401 -39.700 1.00 12.13 536 PHE A CA 1
ATOM 765 C C . PHE A 1 105 ? 21.610 1.820 -39.753 1.00 11.82 536 PHE A C 1
ATOM 766 O O . PHE A 1 105 ? 22.247 1.610 -38.720 1.00 11.04 536 PHE A O 1
ATOM 774 N N . ILE A 1 106 ? 22.105 1.571 -40.964 1.00 12.53 537 ILE A N 1
ATOM 775 C CA . ILE A 1 106 ? 23.445 1.015 -41.139 1.00 13.59 537 ILE A CA 1
ATOM 776 C C . ILE A 1 106 ? 24.502 1.998 -40.625 1.00 13.96 537 ILE A C 1
ATOM 777 O O . ILE A 1 106 ? 25.307 1.648 -39.767 1.00 14.56 537 ILE A O 1
ATOM 782 N N . PRO A 1 107 ? 24.516 3.240 -41.140 1.00 14.94 538 PRO A N 1
ATOM 783 C CA . PRO A 1 107 ? 25.526 4.170 -40.627 1.00 14.13 538 PRO A CA 1
ATOM 784 C C . PRO A 1 107 ? 25.316 4.446 -39.137 1.00 15.82 538 PRO A C 1
ATOM 785 O O . PRO A 1 107 ? 26.275 4.698 -38.400 1.00 16.46 538 PRO A O 1
ATOM 789 N N . ILE A 1 108 ? 24.063 4.394 -38.691 1.00 12.65 539 ILE A N 1
ATOM 790 C CA . ILE A 1 108 ? 23.769 4.610 -37.275 1.00 13.93 539 ILE A CA 1
ATOM 791 C C . ILE A 1 108 ? 24.474 3.505 -36.485 1.00 13.04 539 ILE A C 1
ATOM 792 O O . ILE A 1 108 ? 25.120 3.762 -35.474 1.00 13.77 539 ILE A O 1
ATOM 805 N N . GLN A 1 110 ? 27.057 1.664 -37.484 1.00 15.18 541 GLN A N 1
ATOM 806 C CA . GLN A 1 110 ? 28.503 1.829 -37.607 1.00 17.51 541 GLN A CA 1
ATOM 807 C C . GLN A 1 110 ? 29.035 2.866 -36.620 1.00 18.06 541 GLN A C 1
ATOM 808 O O . GLN A 1 110 ? 30.056 2.647 -35.971 1.00 18.32 541 GLN A O 1
ATOM 814 N N . ILE A 1 111 ? 28.336 3.988 -36.498 1.00 18.51 542 ILE A N 1
ATOM 815 C CA . ILE A 1 111 ? 28.764 5.042 -35.588 1.00 20.56 542 ILE A CA 1
ATOM 816 C C . ILE A 1 111 ? 28.586 4.610 -34.136 1.00 20.55 542 ILE A C 1
ATOM 817 O O . ILE A 1 111 ? 29.274 5.104 -33.240 1.00 20.10 542 ILE A O 1
ATOM 822 N N . ALA A 1 112 ? 27.672 3.673 -33.906 1.00 19.26 543 ALA A N 1
ATOM 823 C CA . ALA A 1 112 ? 27.438 3.163 -32.562 1.00 19.32 543 ALA A CA 1
ATOM 824 C C . ALA A 1 112 ? 28.505 2.134 -32.191 1.00 20.81 543 ALA A C 1
ATOM 825 O O . ALA A 1 112 ? 28.573 1.688 -31.045 1.00 23.90 543 ALA A O 1
ATOM 827 N N . GLY A 1 113 ? 29.323 1.744 -33.164 1.00 19.47 544 GLY A N 1
ATOM 828 C CA . GLY A 1 113 ? 30.384 0.788 -32.894 1.00 19.92 544 GLY A CA 1
ATOM 829 C C . GLY A 1 113 ? 30.199 -0.617 -33.439 1.00 20.01 544 GLY A C 1
ATOM 830 O O . GLY A 1 113 ? 31.005 -1.506 -33.150 1.00 20.54 544 GLY A O 1
ATOM 831 N N . TYR A 1 114 ? 29.147 -0.829 -34.223 1.00 17.20 545 TYR A N 1
ATOM 832 C CA . TYR A 1 114 ? 28.881 -2.144 -34.799 1.00 17.77 545 TYR A CA 1
ATOM 833 C C . TYR A 1 114 ? 29.450 -2.259 -36.209 1.00 18.37 545 TYR A C 1
ATOM 834 O O . TYR A 1 114 ? 29.724 -1.250 -36.862 1.00 16.68 545 TYR A O 1
ATOM 843 N N . SER A 1 115 ? 29.627 -3.497 -36.666 1.00 17.60 546 SER A N 1
ATOM 844 C CA . SER A 1 115 ? 30.144 -3.774 -38.005 1.00 18.48 546 SER A CA 1
ATOM 845 C C . SER A 1 115 ? 29.136 -4.687 -38.685 1.00 18.52 546 SER A C 1
ATOM 846 O O . SER A 1 115 ? 29.335 -5.903 -38.776 1.00 16.87 546 SER A O 1
ATOM 849 N N . PRO A 1 116 ? 28.034 -4.102 -39.177 1.00 18.93 547 PRO A N 1
ATOM 850 C CA . PRO A 1 116 ? 26.951 -4.819 -39.854 1.00 18.93 547 PRO A CA 1
ATOM 851 C C . PRO A 1 116 ? 27.386 -5.768 -40.972 1.00 18.58 547 PRO A C 1
ATOM 852 O O . PRO A 1 116 ? 26.727 -6.780 -41.211 1.00 18.21 547 PRO A O 1
ATOM 856 N N . GLU A 1 117 ? 28.486 -5.458 -41.654 1.00 18.88 548 GLU A N 1
ATOM 857 C CA . GLU A 1 117 ? 28.927 -6.314 -42.754 1.00 18.56 548 GLU A CA 1
ATOM 858 C C . GLU A 1 117 ? 29.281 -7.733 -42.323 1.00 18.85 548 GLU A C 1
ATOM 859 O O . GLU A 1 117 ? 29.377 -8.634 -43.155 1.00 17.78 548 GLU A O 1
ATOM 865 N N . TYR A 1 118 ? 29.463 -7.939 -41.023 1.00 18.00 549 TYR A N 1
ATOM 866 C CA . TYR A 1 118 ? 29.788 -9.266 -40.508 1.00 18.10 549 TYR A CA 1
ATOM 867 C C . TYR A 1 118 ? 28.542 -9.973 -39.994 1.00 16.89 549 TYR A C 1
ATOM 868 O O . TYR A 1 118 ? 28.602 -11.133 -39.595 1.00 16.44 549 TYR A O 1
ATOM 885 N N . LYS A 1 120 ? 24.484 -11.362 -40.417 1.00 16.81 551 LYS A N 1
ATOM 886 C CA . LYS A 1 120 ? 23.553 -11.864 -41.423 1.00 15.44 551 LYS A CA 1
ATOM 887 C C . LYS A 1 120 ? 22.442 -10.831 -41.548 1.00 13.79 551 LYS A C 1
ATOM 888 O O . LYS A 1 120 ? 22.161 -10.098 -40.597 1.00 12.25 551 LYS A O 1
ATOM 894 N N . ASN A 1 121 ? 21.799 -10.775 -42.707 1.00 14.33 552 ASN A N 1
ATOM 895 C CA . ASN A 1 121 ? 20.732 -9.806 -42.901 1.00 13.32 552 ASN A CA 1
ATOM 896 C C . ASN A 1 121 ? 19.683 -9.904 -41.793 1.00 12.87 552 ASN A C 1
ATOM 897 O O . ASN A 1 121 ? 19.276 -8.889 -41.241 1.00 9.65 552 ASN A O 1
ATOM 902 N N . LYS A 1 122 ? 19.252 -11.119 -41.457 1.00 13.58 553 LYS A N 1
ATOM 903 C CA . LYS A 1 122 ? 18.239 -11.273 -40.419 1.00 12.30 553 LYS A CA 1
ATOM 904 C C . LYS A 1 122 ? 18.748 -10.864 -39.038 1.00 12.03 553 LYS A C 1
ATOM 905 O O . LYS A 1 122 ? 17.973 -10.396 -38.206 1.00 11.09 553 LYS A O 1
ATOM 911 N N . GLU A 1 123 ? 20.041 -11.041 -38.780 1.00 10.58 554 GLU A N 1
ATOM 912 C CA . GLU A 1 123 ? 20.585 -10.628 -37.490 1.00 10.92 554 GLU A CA 1
ATOM 913 C C . GLU A 1 123 ? 20.468 -9.101 -37.352 1.00 10.54 554 GLU A C 1
ATOM 914 O O . GLU A 1 123 ? 20.257 -8.581 -36.255 1.00 9.82 554 GLU A O 1
ATOM 920 N N . ILE A 1 124 ? 20.596 -8.389 -38.466 1.00 9.22 555 ILE A N 1
ATOM 921 C CA . ILE A 1 124 ? 20.489 -6.929 -38.453 1.00 9.71 555 ILE A CA 1
ATOM 922 C C . ILE A 1 124 ? 19.041 -6.532 -38.188 1.00 9.40 555 ILE A C 1
ATOM 923 O O . ILE A 1 124 ? 18.774 -5.630 -37.396 1.00 9.83 555 ILE A O 1
ATOM 928 N N . ILE A 1 125 ? 18.111 -7.219 -38.845 1.00 8.42 556 ILE A N 1
ATOM 929 C CA . ILE A 1 125 ? 16.683 -6.954 -38.667 1.00 11.00 556 ILE A CA 1
ATOM 930 C C . ILE A 1 125 ? 16.268 -7.280 -37.226 1.00 11.34 556 ILE A C 1
ATOM 931 O O . ILE A 1 125 ? 15.590 -6.487 -36.568 1.00 10.00 556 ILE A O 1
ATOM 936 N N . ASP A 1 126 ? 16.678 -8.446 -36.735 1.00 11.66 557 ASP A N 1
ATOM 937 C CA . ASP A 1 126 ? 16.342 -8.834 -35.369 1.00 13.45 557 ASP A CA 1
ATOM 938 C C . ASP A 1 126 ? 16.893 -7.815 -34.370 1.00 11.45 557 ASP A C 1
ATOM 939 O O . ASP A 1 126 ? 16.224 -7.478 -33.399 1.00 12.13 557 ASP A O 1
ATOM 944 N N . PHE A 1 127 ? 18.105 -7.327 -34.611 1.00 11.82 558 PHE A N 1
ATOM 945 C CA . PHE A 1 127 ? 18.711 -6.321 -33.735 1.00 11.53 558 PHE A CA 1
ATOM 946 C C . PHE A 1 127 ? 17.863 -5.040 -33.774 1.00 10.38 558 PHE A C 1
ATOM 947 O O . PHE A 1 127 ? 17.498 -4.486 -32.732 1.00 10.24 558 PHE A O 1
ATOM 955 N N . PHE A 1 128 ? 17.543 -4.576 -34.978 1.00 10.15 559 PHE A N 1
ATOM 956 C CA . PHE A 1 128 ? 16.730 -3.369 -35.131 1.00 10.71 559 PHE A CA 1
ATOM 957 C C . PHE A 1 128 ? 15.415 -3.459 -34.358 1.00 11.28 559 PHE A C 1
ATOM 958 O O . PHE A 1 128 ? 14.998 -2.500 -33.701 1.00 10.14 559 PHE A O 1
ATOM 966 N N . ASN A 1 129 ? 14.765 -4.612 -34.430 1.00 9.71 560 ASN A N 1
ATOM 967 C CA . ASN A 1 129 ? 13.488 -4.780 -33.763 1.00 12.34 560 ASN A CA 1
ATOM 968 C C . ASN A 1 129 ? 13.518 -4.681 -32.239 1.00 13.04 560 ASN A C 1
ATOM 969 O O . ASN A 1 129 ? 12.468 -4.624 -31.611 1.00 13.79 560 ASN A O 1
ATOM 974 N N . LYS A 1 130 ? 14.712 -4.633 -31.651 1.00 12.97 561 LYS A N 1
ATOM 975 C CA . LYS A 1 130 ? 14.846 -4.522 -30.196 1.00 14.47 561 LYS A CA 1
ATOM 976 C C . LYS A 1 130 ? 15.293 -3.117 -29.778 1.00 14.09 561 LYS A C 1
ATOM 977 O O . LYS A 1 130 ? 15.400 -2.821 -28.586 1.00 13.14 561 LYS A O 1
ATOM 983 N N . THR A 1 131 ? 15.549 -2.251 -30.753 1.00 12.92 562 THR A N 1
ATOM 984 C CA . THR A 1 131 ? 16.041 -0.912 -30.449 1.00 13.25 562 THR A CA 1
ATOM 985 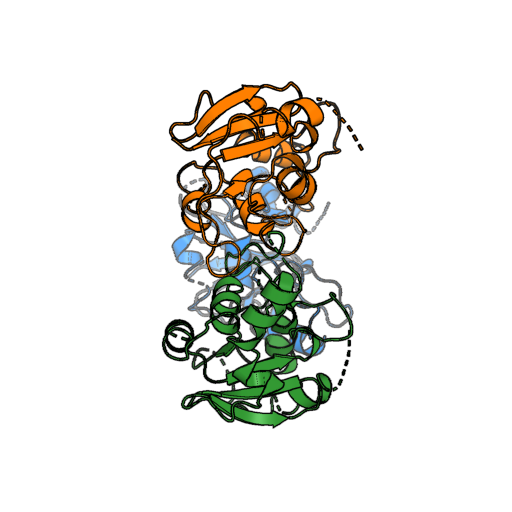C C . THR A 1 131 ? 15.002 0.164 -30.150 1.00 14.80 562 THR A C 1
ATOM 986 O O . THR A 1 131 ? 13.812 0.015 -30.428 1.00 12.38 562 THR A O 1
ATOM 998 N N . LEU A 1 133 ? 14.819 2.998 -31.604 1.00 12.80 564 LEU A N 1
ATOM 999 C CA . LEU A 1 133 ? 14.336 3.517 -32.880 1.00 13.39 564 LEU A CA 1
ATOM 1000 C C . LEU A 1 133 ? 13.087 2.761 -33.312 1.00 12.78 564 LEU A C 1
ATOM 1001 O O . LEU A 1 133 ? 12.128 3.352 -33.796 1.00 12.90 564 LEU A O 1
ATOM 1006 N N . TYR A 1 134 ? 13.105 1.446 -33.131 1.00 12.50 565 TYR A N 1
ATOM 1007 C CA . TYR A 1 134 ? 11.961 0.613 -33.479 1.00 13.17 565 TYR A CA 1
ATOM 1008 C C . TYR A 1 134 ? 10.776 0.893 -32.551 1.00 12.41 565 TYR A C 1
ATOM 1009 O O . TYR A 1 134 ? 9.660 1.119 -33.006 1.00 12.44 565 TYR A O 1
ATOM 1018 N N . LYS A 1 135 ? 11.025 0.874 -31.246 1.00 11.53 566 LYS A N 1
ATOM 1019 C CA . LYS A 1 135 ? 9.965 1.098 -30.272 1.00 12.15 566 LYS A CA 1
ATOM 1020 C C . LYS A 1 135 ? 9.345 2.484 -30.396 1.00 13.49 566 LYS A C 1
ATOM 1021 O O . LYS A 1 135 ? 8.181 2.682 -30.037 1.00 13.53 566 LYS A O 1
ATOM 1027 N N . LEU A 1 136 ? 10.120 3.439 -30.909 1.00 10.78 567 LEU A N 1
ATOM 1028 C CA . LEU A 1 136 ? 9.622 4.795 -31.107 1.00 10.30 567 LEU A CA 1
ATOM 1029 C C . LEU A 1 136 ? 8.878 4.933 -32.431 1.00 11.40 567 LEU A C 1
ATOM 1030 O O . LEU A 1 136 ? 7.651 5.036 -32.464 1.00 10.97 567 LEU A O 1
ATOM 1035 N N . HIS A 1 137 ? 9.626 4.914 -33.528 1.00 11.37 568 HIS A N 1
ATOM 1036 C CA . HIS A 1 137 ? 9.027 5.107 -34.840 1.00 12.44 568 HIS A CA 1
ATOM 1037 C C . HIS A 1 137 ? 8.045 4.040 -35.294 1.00 13.34 568 HIS A C 1
ATOM 1038 O O . HIS A 1 137 ? 6.961 4.369 -35.771 1.00 12.90 568 HIS A O 1
ATOM 1045 N N . VAL A 1 138 ? 8.412 2.769 -35.154 1.00 13.89 569 VAL A N 1
ATOM 1046 C CA . VAL A 1 138 ? 7.522 1.700 -35.592 1.00 15.01 569 VAL A CA 1
ATOM 1047 C C . VAL A 1 138 ? 6.347 1.442 -34.650 1.00 17.00 569 VAL A C 1
ATOM 1048 O O . VAL A 1 138 ? 5.206 1.377 -35.099 1.00 18.00 569 VAL A O 1
ATOM 1052 N N . GLU A 1 139 ? 6.611 1.304 -33.353 1.00 15.96 570 GLU A N 1
ATOM 1053 C CA . GLU A 1 139 ? 5.531 1.042 -32.400 1.00 19.07 570 GLU A CA 1
ATOM 1054 C C . GLU A 1 139 ? 4.864 2.301 -31.849 1.00 18.36 570 GLU A C 1
ATOM 1055 O O . GLU A 1 139 ? 3.926 2.210 -31.060 1.00 18.83 570 GLU A O 1
ATOM 1061 N N . ASN A 1 140 ? 5.347 3.470 -32.258 1.00 17.55 571 ASN A N 1
ATOM 1062 C CA . ASN A 1 140 ? 4.785 4.734 -31.788 1.00 17.13 571 ASN A CA 1
ATOM 1063 C C . ASN A 1 140 ? 4.884 4.889 -30.269 1.00 17.52 571 ASN A C 1
ATOM 1064 O O . ASN A 1 140 ? 4.009 5.487 -29.636 1.00 16.39 571 ASN A O 1
ATOM 1069 N N . ALA A 1 141 ? 5.957 4.343 -29.702 1.00 17.37 572 ALA A N 1
ATOM 1070 C CA . ALA A 1 141 ? 6.233 4.410 -28.270 1.00 19.30 572 ALA A CA 1
ATOM 1071 C C . ALA A 1 141 ? 5.143 3.818 -27.384 1.00 21.59 572 ALA A C 1
ATOM 1072 O O . ALA A 1 141 ? 5.108 4.086 -26.182 1.00 22.25 572 ALA A O 1
ATOM 1074 N N . THR A 1 142 ? 4.265 3.005 -27.962 1.00 24.00 573 THR A N 1
ATOM 1075 C CA . THR A 1 142 ? 3.187 2.401 -27.189 1.00 28.40 573 THR A CA 1
ATOM 1076 C C . THR A 1 142 ? 3.727 1.498 -26.081 1.00 29.79 573 THR A C 1
ATOM 1077 O O . THR A 1 142 ? 3.063 1.283 -25.066 1.00 30.14 573 THR A O 1
ATOM 1081 N N . ASN A 1 143 ? 4.937 0.980 -26.276 1.00 29.70 574 ASN A N 1
ATOM 1082 C CA . ASN A 1 143 ? 5.560 0.096 -25.297 1.00 29.55 574 ASN A CA 1
ATOM 1083 C C . ASN A 1 143 ? 6.734 0.750 -24.570 1.00 29.02 574 ASN A C 1
ATOM 1084 O O . ASN A 1 143 ? 7.667 0.071 -24.144 1.00 29.13 574 ASN A O 1
ATOM 1089 N N . LEU A 1 144 ? 6.688 2.071 -24.434 1.00 27.49 575 LEU A N 1
ATOM 1090 C CA . LEU A 1 144 ? 7.746 2.800 -23.745 1.00 26.21 575 LEU A CA 1
ATOM 1091 C C . LEU A 1 144 ? 7.147 3.540 -22.559 1.00 26.81 575 LEU A C 1
ATOM 1092 O O . LEU A 1 144 ? 6.012 4.005 -22.620 1.00 27.22 575 LEU A O 1
ATOM 1097 N N . THR A 1 145 ? 7.909 3.641 -21.477 1.00 26.15 576 THR A N 1
ATOM 1098 C CA . THR A 1 145 ? 7.437 4.319 -20.276 1.00 27.18 576 THR A CA 1
ATOM 1099 C C . THR A 1 145 ? 7.786 5.801 -20.230 1.00 25.17 576 THR A C 1
ATOM 1100 O O . THR A 1 145 ? 6.992 6.609 -19.748 1.00 24.74 576 THR A O 1
ATOM 1104 N N . HIS A 1 146 ? 8.968 6.153 -20.733 1.00 23.55 577 HIS A N 1
ATOM 1105 C CA . HIS A 1 146 ? 9.435 7.541 -20.699 1.00 22.44 577 HIS A CA 1
ATOM 1106 C C . HIS A 1 146 ? 9.294 8.333 -21.996 1.00 19.72 577 HIS A C 1
ATOM 1107 O O . HIS A 1 146 ? 9.806 9.448 -22.099 1.00 19.44 577 HIS A O 1
ATOM 1114 N N . PHE A 1 147 ? 8.612 7.769 -22.984 1.00 16.64 578 PHE A N 1
ATOM 1115 C CA . PHE A 1 147 ? 8.437 8.457 -24.259 1.00 14.04 578 PHE A CA 1
ATOM 1116 C C . PHE A 1 147 ? 6.998 8.326 -24.721 1.00 14.29 578 PHE A C 1
ATOM 1117 O O . PHE A 1 147 ? 6.363 7.296 -24.508 1.00 12.71 578 PHE A O 1
ATOM 1125 N N . ARG A 1 148 ? 6.488 9.369 -25.361 1.00 14.68 579 ARG A N 1
ATOM 1126 C CA . ARG A 1 148 ? 5.112 9.362 -25.846 1.00 13.50 579 ARG A CA 1
ATOM 1127 C C . ARG A 1 148 ? 5.038 10.131 -27.155 1.00 12.08 579 ARG A C 1
ATOM 1128 O O . ARG A 1 148 ? 5.562 11.243 -27.261 1.00 11.18 579 ARG A O 1
ATOM 1136 N N . LEU A 1 149 ? 4.403 9.529 -28.157 1.00 10.83 580 LEU A N 1
ATOM 1137 C CA . LEU A 1 149 ? 4.259 10.175 -29.452 1.00 10.92 580 LEU A CA 1
ATOM 1138 C C . LEU A 1 149 ? 3.437 11.448 -29.279 1.00 12.11 580 LEU A C 1
ATOM 1139 O O . LEU A 1 149 ? 2.320 11.424 -28.751 1.00 11.46 580 LEU A O 1
ATOM 1144 N N . LEU A 1 150 ? 4.009 12.559 -29.725 1.00 11.67 581 LEU A N 1
ATOM 1145 C CA . LEU A 1 150 ? 3.392 13.871 -29.618 1.00 13.71 581 LEU A CA 1
ATOM 1146 C C . LEU A 1 150 ? 2.657 14.249 -30.900 1.00 13.58 581 LEU A C 1
ATOM 1147 O O . LEU A 1 150 ? 1.490 14.634 -30.877 1.00 13.99 581 LEU A O 1
ATOM 1152 N N . LYS A 1 151 ? 3.350 14.137 -32.026 1.00 13.13 582 LYS A N 1
ATOM 1153 C CA . LYS A 1 151 ? 2.756 14.493 -33.304 1.00 13.42 582 LYS A CA 1
ATOM 1154 C C . LYS A 1 151 ? 3.327 13.602 -34.402 1.00 13.37 582 LYS A C 1
ATOM 1155 O O . LYS A 1 151 ? 4.529 13.355 -34.447 1.00 13.21 582 LYS A O 1
ATOM 1161 N N . ASN A 1 152 ? 2.449 13.128 -35.280 1.00 14.20 583 ASN A N 1
ATOM 1162 C CA . ASN A 1 152 ? 2.823 12.238 -36.372 1.00 14.24 583 ASN A CA 1
ATOM 1163 C C . ASN A 1 152 ? 2.662 12.946 -37.719 1.00 14.28 583 ASN A C 1
ATOM 1164 O O . ASN A 1 152 ? 1.543 13.208 -38.158 1.00 12.95 583 ASN A O 1
ATOM 1169 N N . PHE A 1 153 ? 3.784 13.261 -38.361 1.00 13.78 584 PHE A N 1
ATOM 1170 C CA . PHE A 1 153 ? 3.766 13.935 -39.657 1.00 15.16 584 PHE A CA 1
ATOM 1171 C C . PHE A 1 153 ? 4.062 12.949 -40.794 1.00 16.04 584 PHE A C 1
ATOM 1172 O O . PHE A 1 153 ? 4.723 13.302 -41.772 1.00 16.56 584 PHE A O 1
ATOM 1180 N N . GLY A 1 154 ? 3.586 11.715 -40.655 1.00 14.72 585 GLY A N 1
ATOM 1181 C CA . GLY A 1 154 ? 3.806 10.719 -41.692 1.00 15.98 585 GLY A CA 1
ATOM 1182 C C . GLY A 1 154 ? 5.154 10.024 -41.613 1.00 15.43 585 GLY A C 1
ATOM 1183 O O . GLY A 1 154 ? 5.292 8.999 -40.943 1.00 16.62 585 GLY A O 1
ATOM 1184 N N . THR A 1 155 ? 6.143 10.573 -42.314 1.00 13.76 586 THR A N 1
ATOM 1185 C CA . THR A 1 155 ? 7.491 10.016 -42.316 1.00 13.70 586 THR A CA 1
ATOM 1186 C C . THR A 1 155 ? 8.287 10.581 -41.146 1.00 12.68 586 THR A C 1
ATOM 1187 O O . THR A 1 155 ? 9.318 10.033 -40.772 1.00 14.74 586 THR A O 1
ATOM 1191 N N . VAL A 1 156 ? 7.801 11.683 -40.581 1.00 12.06 587 VAL A N 1
ATOM 1192 C CA . VAL A 1 156 ? 8.459 12.341 -39.457 1.00 10.70 587 VAL A CA 1
ATOM 1193 C C . VAL A 1 156 ? 7.577 12.316 -38.209 1.00 11.41 587 VAL A C 1
ATOM 1194 O O . VAL A 1 156 ? 6.411 12.715 -38.246 1.00 12.34 587 VAL A O 1
ATOM 1198 N N . LYS A 1 157 ? 8.142 11.845 -37.105 1.00 9.49 588 LYS A N 1
ATOM 1199 C CA . LYS A 1 157 ? 7.410 11.772 -35.847 1.00 9.80 588 LYS A CA 1
ATOM 1200 C C . LYS A 1 157 ? 8.208 12.443 -34.743 1.00 9.58 588 LYS A C 1
ATOM 1201 O O . LYS A 1 157 ? 9.430 12.322 -34.689 1.00 8.97 588 LYS A O 1
ATOM 1207 N N . ILE A 1 158 ? 7.516 13.168 -33.872 1.00 10.91 589 ILE A N 1
ATOM 1208 C CA . ILE A 1 158 ? 8.185 13.820 -32.758 1.00 12.47 589 ILE A CA 1
ATOM 1209 C C . ILE A 1 158 ? 7.621 13.242 -31.473 1.00 11.89 589 ILE A C 1
ATOM 1210 O O . ILE A 1 158 ? 6.410 13.077 -31.333 1.00 12.46 589 ILE A O 1
ATOM 1215 N N . PHE A 1 159 ? 8.517 12.919 -30.549 1.00 12.28 590 PHE A N 1
ATOM 1216 C CA . PHE A 1 159 ? 8.146 12.332 -29.272 1.00 12.44 590 PHE A CA 1
ATOM 1217 C C . PHE A 1 159 ? 8.528 13.255 -28.131 1.00 13.71 590 PHE A C 1
ATOM 1218 O O . PHE A 1 159 ? 9.436 14.081 -28.252 1.00 13.30 590 PHE A O 1
ATOM 1226 N N . GLU A 1 160 ? 7.833 13.093 -27.015 1.00 13.32 591 GLU A N 1
ATOM 1227 C CA . GLU A 1 160 ? 8.087 13.883 -25.825 1.00 16.81 591 GLU A CA 1
ATOM 1228 C C . GLU A 1 160 ? 8.682 12.955 -24.770 1.00 16.74 591 GLU A C 1
ATOM 1229 O O . GLU A 1 160 ? 8.268 11.802 -24.648 1.00 15.17 591 GLU A O 1
ATOM 1235 N N . VAL A 1 161 ? 9.667 13.445 -24.028 1.00 18.40 592 VAL A N 1
ATOM 1236 C CA . VAL A 1 161 ? 10.273 12.647 -22.972 1.00 20.64 592 VAL A CA 1
ATOM 1237 C C . VAL A 1 161 ? 9.444 12.866 -21.712 1.00 23.37 592 VAL A C 1
ATOM 1238 O O . VAL A 1 161 ? 9.000 13.981 -21.442 1.00 23.35 592 VAL A O 1
ATOM 1242 N N . LYS A 1 162 ? 9.224 11.799 -20.955 1.00 26.87 593 LYS A N 1
ATOM 1243 C CA . LYS A 1 162 ? 8.450 11.888 -19.724 1.00 31.61 593 LYS A CA 1
ATOM 1244 C C . LYS A 1 162 ? 9.046 10.968 -18.661 1.00 32.53 593 LYS A C 1
ATOM 1245 O O . LYS A 1 162 ? 8.346 10.148 -18.069 1.00 36.64 593 LYS A O 1
ATOM 1259 N N . GLU B 1 2 ? 59.947 8.828 -54.435 1.00 44.47 433 GLU B N 1
ATOM 1260 C CA . GLU B 1 2 ? 61.331 9.196 -54.689 1.00 43.82 433 GLU B CA 1
ATOM 1261 C C . GLU B 1 2 ? 61.959 10.078 -53.618 1.00 42.89 433 GLU B C 1
ATOM 1262 O O . GLU B 1 2 ? 61.314 10.960 -53.050 1.00 43.43 433 GLU B O 1
ATOM 1272 N N . THR B 1 4 ? 63.831 12.957 -52.020 1.00 31.78 435 THR B N 1
ATOM 1273 C CA . THR B 1 4 ? 63.993 14.359 -52.394 1.00 27.93 435 THR B CA 1
ATOM 1274 C C . THR B 1 4 ? 65.266 14.936 -51.791 1.00 26.95 435 THR B C 1
ATOM 1275 O O . THR B 1 4 ? 65.872 14.336 -50.903 1.00 24.32 435 THR B O 1
ATOM 1287 N N . ASP B 1 6 ? 65.512 17.629 -49.957 1.00 19.17 437 ASP B N 1
ATOM 1288 C CA . ASP B 1 6 ? 65.250 17.990 -48.568 1.00 18.25 437 ASP B CA 1
ATOM 1289 C C . ASP B 1 6 ? 65.365 16.766 -47.671 1.00 16.03 437 ASP B C 1
ATOM 1290 O O . ASP B 1 6 ? 65.938 16.840 -46.588 1.00 16.54 437 ASP B O 1
ATOM 1295 N N . TRP B 1 7 ? 64.823 15.639 -48.125 1.00 15.44 438 TRP B N 1
ATOM 1296 C CA . TRP B 1 7 ? 64.879 14.407 -47.343 1.00 15.38 438 TRP B CA 1
ATOM 1297 C C . TRP B 1 7 ? 66.306 13.905 -47.182 1.00 15.48 438 TRP B C 1
ATOM 1298 O O . TRP B 1 7 ? 66.694 13.457 -46.104 1.00 12.72 438 TRP B O 1
ATOM 1309 N N . LYS B 1 8 ? 67.088 13.977 -48.254 1.00 16.01 439 LYS B N 1
ATOM 1310 C CA . LYS B 1 8 ? 68.472 13.526 -48.198 1.00 17.33 439 LYS B CA 1
ATOM 1311 C C . LYS B 1 8 ? 69.231 14.303 -47.127 1.00 17.65 439 LYS B C 1
ATOM 1312 O O . LYS B 1 8 ? 69.975 13.727 -46.333 1.00 17.08 439 LYS B O 1
ATOM 1314 N N . GLU B 1 9 ? 69.044 15.616 -47.110 1.00 17.56 440 GLU B N 1
ATOM 1315 C CA . GLU B 1 9 ? 69.722 16.445 -46.129 1.00 18.88 440 GLU B CA 1
ATOM 1316 C C . GLU B 1 9 ? 69.235 16.147 -44.710 1.00 16.71 440 GLU B C 1
ATOM 1317 O O . GLU B 1 9 ? 70.037 16.038 -43.783 1.00 18.15 440 GLU B O 1
ATOM 1323 N N . ALA B 1 10 ? 67.924 16.009 -44.543 1.00 15.10 441 ALA B N 1
ATOM 1324 C CA . ALA B 1 10 ? 67.354 15.716 -43.229 1.00 14.44 441 ALA B CA 1
ATOM 1325 C C . ALA B 1 10 ? 67.862 14.390 -42.666 1.00 14.24 441 ALA B C 1
ATOM 1326 O O . ALA B 1 10 ? 68.308 14.321 -41.522 1.00 13.95 441 ALA B O 1
ATOM 1328 N N . LEU B 1 11 ? 67.792 13.336 -43.474 1.00 14.12 442 LEU B N 1
ATOM 1329 C CA . LEU B 1 11 ? 68.229 12.015 -43.041 1.00 15.01 442 LEU B CA 1
ATOM 1330 C C . LEU B 1 11 ? 69.710 11.984 -42.658 1.00 14.60 442 LEU B C 1
ATOM 1331 O O . LEU B 1 11 ? 70.082 11.397 -41.643 1.00 13.42 442 LEU B O 1
ATOM 1336 N N . ASN B 1 12 ? 70.550 12.615 -43.470 1.00 16.94 443 ASN B N 1
ATOM 1337 C CA . ASN B 1 12 ? 71.977 12.660 -43.182 1.00 17.84 443 ASN B CA 1
ATOM 1338 C C . ASN B 1 12 ? 72.256 13.485 -41.922 1.00 17.27 443 ASN B C 1
ATOM 1339 O O . ASN B 1 12 ? 73.130 13.127 -41.134 1.00 16.29 443 ASN B O 1
ATOM 1344 N N . TRP B 1 13 ? 71.514 14.576 -41.731 1.00 15.59 444 TRP B N 1
ATOM 1345 C CA . TRP B 1 13 ? 71.697 15.424 -40.548 1.00 16.59 444 TRP B CA 1
ATOM 1346 C C . TRP B 1 13 ? 71.368 14.624 -39.291 1.00 16.41 444 TRP B C 1
ATOM 1347 O O . TRP B 1 13 ? 72.087 14.688 -38.296 1.00 17.19 444 TRP B O 1
ATOM 1366 N N . LYS B 1 15 ? 71.425 11.380 -38.935 1.00 18.48 446 LYS B N 1
ATOM 1367 C CA . LYS B 1 15 ? 72.412 10.338 -38.720 1.00 20.35 446 LYS B CA 1
ATOM 1368 C C . LYS B 1 15 ? 73.640 10.890 -37.998 1.00 19.99 446 LYS B C 1
ATOM 1369 O O . LYS B 1 15 ? 74.163 10.254 -37.089 1.00 21.71 446 LYS B O 1
ATOM 1375 N N . GLU B 1 16 ? 74.082 12.081 -38.388 1.00 20.44 447 GLU B N 1
ATOM 1376 C CA . GLU B 1 16 ? 75.264 12.696 -37.782 1.00 22.16 447 GLU B CA 1
ATOM 1377 C C . GLU B 1 16 ? 75.008 13.446 -36.480 1.00 20.63 447 GLU B C 1
ATOM 1378 O O . GLU B 1 16 ? 75.948 13.723 -35.740 1.00 21.83 447 GLU B O 1
ATOM 1384 N N . ASN B 1 17 ? 73.755 13.778 -36.190 1.00 18.02 448 ASN B N 1
ATOM 1385 C CA . ASN B 1 17 ? 73.463 14.567 -34.991 1.00 17.82 448 ASN B CA 1
ATOM 1386 C C . ASN B 1 17 ? 72.659 13.958 -33.853 1.00 18.76 448 ASN B C 1
ATOM 1387 O O . ASN B 1 17 ? 72.887 14.294 -32.690 1.00 15.86 448 ASN B O 1
ATOM 1392 N N . LEU B 1 18 ? 71.712 13.083 -34.163 1.00 18.54 449 LEU B N 1
ATOM 1393 C CA . LEU B 1 18 ? 70.917 12.493 -33.098 1.00 18.44 449 LEU B CA 1
ATOM 1394 C C . LEU B 1 18 ? 71.737 11.486 -32.296 1.00 19.09 449 LEU B C 1
ATOM 1395 O O . LEU B 1 18 ? 72.668 10.868 -32.816 1.00 20.37 449 LEU B O 1
ATOM 1400 N N . GLU B 1 19 ? 71.389 11.336 -31.023 1.00 18.99 450 GLU B N 1
ATOM 1401 C CA . GLU B 1 19 ? 72.083 10.411 -30.139 1.00 21.32 450 GLU B CA 1
ATOM 1402 C C . GLU B 1 19 ? 72.029 8.991 -30.679 1.00 23.03 450 GLU B C 1
ATOM 1403 O O . GLU B 1 19 ? 70.991 8.532 -31.167 1.00 21.61 450 GLU B O 1
ATOM 1409 N N . ALA B 1 20 ? 73.155 8.296 -30.588 1.00 23.91 451 ALA B N 1
ATOM 1410 C CA . ALA B 1 20 ? 73.221 6.916 -31.046 1.00 25.81 451 ALA B CA 1
ATOM 1411 C C . ALA B 1 20 ? 72.219 6.128 -30.217 1.00 24.66 451 ALA B C 1
ATOM 1412 O O . ALA B 1 20 ? 72.041 6.403 -29.030 1.00 24.14 451 ALA B O 1
ATOM 1414 N N . GLN B 1 21 ? 71.548 5.169 -30.849 1.00 24.65 452 GLN B N 1
ATOM 1415 C CA . GLN B 1 21 ? 70.576 4.333 -30.155 1.00 25.58 452 GLN B CA 1
ATOM 1416 C C . GLN B 1 21 ? 71.366 3.517 -29.146 1.00 25.41 452 GLN B C 1
ATOM 1417 O O . GLN B 1 21 ? 72.407 2.955 -29.483 1.00 28.20 452 GLN B O 1
ATOM 1423 N N . ASP B 1 22 ? 70.885 3.448 -27.912 1.00 24.14 453 ASP B N 1
ATOM 1424 C CA . ASP B 1 22 ? 71.605 2.706 -26.886 1.00 22.22 453 ASP B CA 1
ATOM 1425 C C . ASP B 1 22 ? 70.778 1.610 -26.223 1.00 20.58 453 ASP B C 1
ATOM 1426 O O . ASP B 1 22 ? 70.202 1.812 -25.157 1.00 19.11 453 ASP B O 1
ATOM 1431 N N . TYR B 1 23 ? 70.728 0.446 -26.867 1.00 19.25 454 TYR B N 1
ATOM 1432 C CA . TYR B 1 23 ? 69.993 -0.702 -26.337 1.00 18.42 454 TYR B CA 1
ATOM 1433 C C . TYR B 1 23 ? 70.489 -1.959 -27.042 1.00 18.16 454 TYR B C 1
ATOM 1434 O O . TYR B 1 23 ? 71.176 -1.869 -28.058 1.00 17.84 454 TYR B O 1
ATOM 1443 N N . LEU B 1 24 ? 70.157 -3.125 -26.493 1.00 18.21 455 LEU B N 1
ATOM 1444 C CA . LEU B 1 24 ? 70.565 -4.394 -27.097 1.00 19.15 455 LEU B CA 1
ATOM 1445 C C . LEU B 1 24 ? 69.598 -4.697 -28.238 1.00 19.54 455 LEU B C 1
ATOM 1446 O O . LEU B 1 24 ? 68.473 -5.148 -28.016 1.00 17.50 455 LEU B O 1
ATOM 1451 N N . LYS B 1 25 ? 70.057 -4.448 -29.458 1.00 20.54 456 LYS B N 1
ATOM 1452 C CA . LYS B 1 25 ? 69.248 -4.628 -30.658 1.00 23.97 456 LYS B CA 1
ATOM 1453 C C . LYS B 1 25 ? 68.596 -5.991 -30.865 1.00 24.58 456 LYS B C 1
ATOM 1454 O O . LYS B 1 25 ? 67.593 -6.095 -31.570 1.00 24.51 456 LYS B O 1
ATOM 1460 N N . ALA B 1 26 ? 69.146 -7.033 -30.255 1.00 24.46 457 ALA B N 1
ATOM 1461 C CA . ALA B 1 26 ? 68.580 -8.364 -30.428 1.00 25.49 457 ALA B CA 1
ATOM 1462 C C . ALA B 1 26 ? 67.679 -8.807 -29.282 1.00 25.70 457 ALA B C 1
ATOM 1463 O O . ALA B 1 26 ? 67.004 -9.832 -29.386 1.00 28.86 457 ALA B O 1
ATOM 1465 N N . TYR B 1 27 ? 67.643 -8.039 -28.199 1.00 25.63 458 TYR B N 1
ATOM 1466 C CA . TYR B 1 27 ? 66.851 -8.445 -27.041 1.00 26.06 458 TYR B CA 1
ATOM 1467 C C . TYR B 1 27 ? 65.861 -7.445 -26.467 1.00 25.14 458 TYR B C 1
ATOM 1468 O O . TYR B 1 27 ? 64.794 -7.832 -25.987 1.00 26.18 458 TYR B O 1
ATOM 1477 N N . GLU B 1 28 ? 66.215 -6.166 -26.503 1.00 23.18 459 GLU B N 1
ATOM 1478 C CA . GLU B 1 28 ? 65.371 -5.135 -25.919 1.00 21.31 459 GLU B CA 1
ATOM 1479 C C . GLU B 1 28 ? 64.634 -4.257 -26.915 1.00 19.60 459 GLU B C 1
ATOM 1480 O O . GLU B 1 28 ? 64.910 -4.271 -28.112 1.00 18.28 459 GLU B O 1
ATOM 1486 N N . LYS B 1 29 ? 63.681 -3.495 -26.395 1.00 19.04 460 LYS B N 1
ATOM 1487 C CA . LYS B 1 29 ? 62.932 -2.563 -27.212 1.00 19.63 460 LYS B CA 1
ATOM 1488 C C . LYS B 1 29 ? 63.856 -1.364 -27.363 1.00 21.28 460 LYS B C 1
ATOM 1489 O O . LYS B 1 29 ? 64.773 -1.169 -26.556 1.00 21.09 460 LYS B O 1
ATOM 1495 N N . PRO B 1 30 ? 63.636 -0.550 -28.396 1.00 21.29 461 P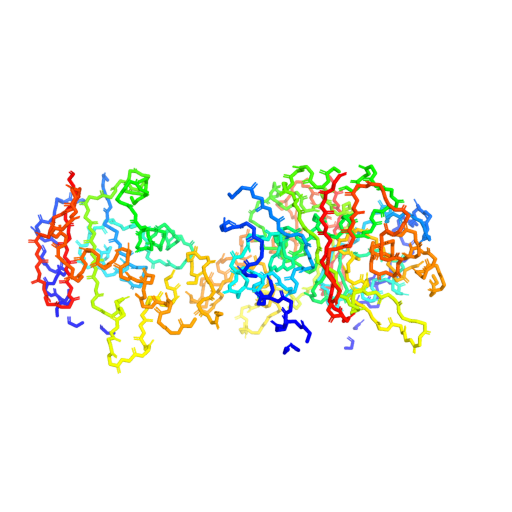RO B N 1
ATOM 1496 C CA . PRO B 1 30 ? 64.479 0.621 -28.610 1.00 20.82 461 PRO B CA 1
ATOM 1497 C C . PRO B 1 30 ? 64.592 1.603 -27.452 1.00 20.89 461 PRO B C 1
ATOM 1498 O O . PRO B 1 30 ? 63.718 1.724 -26.598 1.00 19.62 461 PRO B O 1
ATOM 1502 N N . ASP B 1 31 ? 65.717 2.295 -27.482 1.00 20.74 462 ASP B N 1
ATOM 1503 C CA . ASP B 1 31 ? 66.135 3.343 -26.567 1.00 24.03 462 ASP B CA 1
ATOM 1504 C C . ASP B 1 31 ? 65.076 4.465 -26.614 1.00 21.28 462 ASP B C 1
ATOM 1505 O O . ASP B 1 31 ? 64.558 4.938 -25.591 1.00 19.77 462 ASP B O 1
ATOM 1510 N N . TYR B 1 32 ? 64.766 4.889 -27.828 1.00 18.77 463 TYR B N 1
ATOM 1511 C CA . TYR B 1 32 ? 63.777 5.931 -28.047 1.00 17.52 463 TYR B CA 1
ATOM 1512 C C . TYR B 1 32 ? 63.419 5.761 -29.508 1.00 17.28 463 TYR B C 1
ATOM 1513 O O . TYR B 1 32 ? 64.069 4.988 -30.209 1.00 17.67 463 TYR B O 1
ATOM 1522 N N . ALA B 1 33 ? 62.401 6.470 -29.976 1.00 15.79 464 ALA B N 1
ATOM 1523 C CA . ALA B 1 33 ? 62.013 6.350 -31.371 1.00 15.96 464 ALA B CA 1
ATOM 1524 C C . ALA B 1 33 ? 61.715 7.708 -31.984 1.00 15.34 464 ALA B C 1
ATOM 1525 O O . ALA B 1 33 ? 61.520 8.700 -31.276 1.00 15.29 464 ALA B O 1
ATOM 1527 N N . VAL B 1 34 ? 61.700 7.739 -33.309 1.00 12.82 465 VAL B N 1
ATOM 1528 C CA . VAL B 1 34 ? 61.382 8.944 -34.051 1.00 12.07 465 VAL B CA 1
ATOM 1529 C C . VAL B 1 34 ? 59.976 8.720 -34.594 1.00 12.68 465 VAL B C 1
ATOM 1530 O O . VAL B 1 34 ? 59.697 7.683 -35.202 1.00 12.77 465 VAL B O 1
ATOM 1534 N N . LEU B 1 35 ? 59.084 9.673 -34.355 1.00 11.15 466 LEU B N 1
ATOM 1535 C CA . LEU B 1 35 ? 57.719 9.542 -34.832 1.00 12.06 466 LEU B CA 1
ATOM 1536 C C . LEU B 1 35 ? 57.514 10.342 -36.109 1.00 11.48 466 LEU B C 1
ATOM 1537 O O . LEU B 1 35 ? 57.863 11.520 -36.179 1.00 11.93 466 LEU B O 1
ATOM 1542 N N . SER B 1 36 ? 56.966 9.685 -37.123 1.00 12.28 467 SER B N 1
ATOM 1543 C CA . SER B 1 36 ? 56.653 10.335 -38.392 1.00 9.94 467 SER B CA 1
ATOM 1544 C C . SER B 1 36 ? 55.561 9.486 -39.022 1.00 11.99 467 SER B C 1
ATOM 1545 O O . SER B 1 36 ? 55.033 8.582 -38.372 1.00 12.98 467 SER B O 1
ATOM 1548 N N . TRP B 1 37 ? 55.207 9.773 -40.270 1.00 12.00 468 TRP B N 1
ATOM 1549 C CA . TRP B 1 37 ? 54.184 8.980 -40.943 1.00 13.01 468 TRP B CA 1
ATOM 1550 C C . TRP B 1 37 ? 54.883 7.692 -41.401 1.00 12.88 468 TRP B C 1
ATOM 1551 O O . TRP B 1 37 ? 56.090 7.697 -41.644 1.00 11.88 468 TRP B O 1
ATOM 1562 N N . TRP B 1 38 ? 54.135 6.596 -41.513 1.00 14.02 469 TRP B N 1
ATOM 1563 C CA . TRP B 1 38 ? 54.724 5.308 -41.879 1.00 13.45 469 TRP B CA 1
ATOM 1564 C C . TRP B 1 38 ? 55.449 5.245 -43.221 1.00 13.49 469 TRP B C 1
ATOM 1565 O O . TRP B 1 38 ? 56.369 4.444 -43.388 1.00 13.02 469 TRP B O 1
ATOM 1576 N N . ASP B 1 39 ? 55.044 6.081 -44.173 1.00 14.91 470 ASP B N 1
ATOM 1577 C CA . ASP B 1 39 ? 55.685 6.111 -45.489 1.00 16.29 470 ASP B CA 1
ATOM 1578 C C . ASP B 1 39 ? 57.197 6.322 -45.408 1.00 15.71 470 ASP B C 1
ATOM 1579 O O . ASP B 1 39 ? 57.957 5.794 -46.222 1.00 13.88 470 ASP B O 1
ATOM 1584 N N . TYR B 1 40 ? 57.629 7.104 -44.425 1.00 15.10 471 TYR B N 1
ATOM 1585 C CA . TYR B 1 40 ? 59.046 7.428 -44.273 1.00 12.68 471 TYR B CA 1
ATOM 1586 C C . TYR B 1 40 ? 59.811 6.551 -43.289 1.00 13.28 471 TYR B C 1
ATOM 1587 O O . TYR B 1 40 ? 61.000 6.770 -43.070 1.00 12.49 471 TYR B O 1
ATOM 1596 N N . GLY B 1 41 ? 59.131 5.576 -42.696 1.00 14.34 472 GLY B N 1
ATOM 1597 C CA . GLY B 1 41 ? 59.780 4.699 -41.733 1.00 15.70 472 GLY B CA 1
ATOM 1598 C C . GLY B 1 41 ? 61.073 4.036 -42.193 1.00 16.67 472 GLY B C 1
ATOM 1599 O O . GLY B 1 41 ? 62.066 4.025 -41.460 1.00 14.97 472 GLY B O 1
ATOM 1600 N N . ASN B 1 42 ? 61.073 3.475 -43.398 1.00 15.67 473 ASN B N 1
ATOM 1601 C CA . ASN B 1 42 ? 62.268 2.807 -43.894 1.00 16.10 473 ASN B CA 1
ATOM 1602 C C . ASN B 1 42 ? 63.450 3.743 -44.117 1.00 16.37 473 ASN B C 1
ATOM 1603 O O . ASN B 1 42 ? 64.597 3.364 -43.874 1.00 15.39 473 ASN B O 1
ATOM 1608 N N . TRP B 1 43 ? 63.186 4.963 -44.573 1.00 15.76 474 TRP B N 1
ATOM 1609 C CA . TRP B 1 43 ? 64.277 5.909 -44.789 1.00 15.97 474 TRP B CA 1
ATOM 1610 C C . TRP B 1 43 ? 64.936 6.234 -43.449 1.00 14.83 474 TRP B C 1
ATOM 1611 O O . TRP B 1 43 ? 66.158 6.210 -43.322 1.00 14.49 474 TRP B O 1
ATOM 1622 N N . ILE B 1 44 ? 64.110 6.536 -42.454 1.00 14.21 475 ILE B N 1
ATOM 1623 C CA . ILE B 1 44 ? 64.609 6.879 -41.128 1.00 13.47 475 ILE B CA 1
ATOM 1624 C C . ILE B 1 44 ? 65.373 5.708 -40.512 1.00 13.51 475 ILE B C 1
ATOM 1625 O O . ILE B 1 44 ? 66.438 5.891 -39.917 1.00 14.71 475 ILE B O 1
ATOM 1630 N N . LEU B 1 45 ? 64.832 4.505 -40.664 1.00 12.69 476 LEU B N 1
ATOM 1631 C CA . LEU B 1 45 ? 65.481 3.303 -40.143 1.00 14.03 476 LEU B CA 1
ATOM 1632 C C . LEU B 1 45 ? 66.828 3.005 -40.806 1.00 14.82 476 LEU B C 1
ATOM 1633 O O . LEU B 1 45 ? 67.847 2.866 -40.130 1.00 15.19 476 LEU B O 1
ATOM 1638 N N . TYR B 1 46 ? 66.830 2.931 -42.134 1.00 18.49 477 TYR B N 1
ATOM 1639 C CA . TYR B 1 46 ? 68.037 2.584 -42.881 1.00 19.86 477 TYR B CA 1
ATOM 1640 C C . TYR B 1 46 ? 69.005 3.686 -43.288 1.00 20.13 477 TYR B C 1
ATOM 1641 O O . TYR B 1 46 ? 70.186 3.413 -43.505 1.00 21.67 477 TYR B O 1
ATOM 1650 N N . VAL B 1 47 ? 68.528 4.920 -43.405 1.00 19.35 478 VAL B N 1
ATOM 1651 C CA . VAL B 1 47 ? 69.415 6.012 -43.781 1.00 18.93 478 VAL B CA 1
ATOM 1652 C C . VAL B 1 47 ? 69.845 6.790 -42.538 1.00 19.89 478 VAL B C 1
ATOM 1653 O O . VAL B 1 47 ? 71.033 7.007 -42.311 1.00 20.14 478 VAL B O 1
ATOM 1657 N N . ALA B 1 48 ? 68.872 7.197 -41.730 1.00 18.51 479 ALA B N 1
ATOM 1658 C CA . ALA B 1 48 ? 69.162 7.952 -40.517 1.00 18.23 479 ALA B CA 1
ATOM 1659 C C . ALA B 1 48 ? 69.623 7.014 -39.408 1.00 17.89 479 ALA B C 1
ATOM 1660 O O . ALA B 1 48 ? 70.250 7.445 -38.441 1.00 17.26 479 ALA B O 1
ATOM 1662 N N . LYS B 1 49 ? 69.313 5.729 -39.565 1.00 17.14 480 LYS B N 1
ATOM 1663 C CA . LYS B 1 49 ? 69.682 4.709 -38.592 1.00 17.22 480 LYS B CA 1
ATOM 1664 C C . LYS B 1 49 ? 69.026 4.911 -37.232 1.00 15.90 480 LYS B C 1
ATOM 1665 O O . LYS B 1 49 ? 69.669 4.743 -36.199 1.00 14.86 480 LYS B O 1
ATOM 1671 N N . LYS B 1 50 ? 67.741 5.255 -37.232 1.00 15.23 481 LYS B N 1
ATOM 1672 C CA . LYS B 1 50 ? 67.006 5.461 -35.988 1.00 16.30 481 LYS B CA 1
ATOM 1673 C C . LYS B 1 50 ? 65.714 4.648 -35.948 1.00 15.17 481 LYS B C 1
ATOM 1674 O O . LYS B 1 50 ? 65.053 4.471 -36.971 1.00 13.54 481 LYS B O 1
ATOM 1680 N N . ALA B 1 51 ? 65.365 4.148 -34.764 1.00 14.90 482 ALA B N 1
ATOM 1681 C CA . ALA B 1 51 ? 64.137 3.369 -34.587 1.00 15.42 482 ALA B CA 1
ATOM 1682 C C . ALA B 1 51 ? 62.946 4.287 -34.846 1.00 15.20 482 ALA B C 1
ATOM 1683 O O . ALA B 1 51 ? 63.019 5.491 -34.594 1.00 13.43 482 ALA B O 1
ATOM 1685 N N . VAL B 1 52 ? 61.851 3.719 -35.339 1.00 14.54 483 VAL B N 1
ATOM 1686 C CA . VAL B 1 52 ? 60.665 4.508 -35.647 1.00 14.17 483 VAL B CA 1
ATOM 1687 C C . VAL B 1 52 ? 59.405 3.984 -34.984 1.00 15.44 483 VAL B C 1
ATOM 1688 O O . VAL B 1 52 ? 59.354 2.852 -34.502 1.00 14.60 483 VAL B O 1
ATOM 1692 N N . VAL B 1 53 ? 58.383 4.826 -34.962 1.00 15.15 484 VAL B N 1
ATOM 1693 C CA . VAL B 1 53 ? 57.104 4.448 -34.395 1.00 15.13 484 VAL B CA 1
ATOM 1694 C C . VAL B 1 53 ? 56.386 3.536 -35.388 1.00 16.81 484 VAL B C 1
ATOM 1695 O O . VAL B 1 53 ? 55.662 2.619 -34.992 1.00 17.88 484 VAL B O 1
ATOM 1699 N N . CYS B 1 54 ? 56.603 3.778 -36.679 1.00 14.52 485 CYS B N 1
ATOM 1700 C CA . CYS B 1 54 ? 55.956 2.980 -37.715 1.00 15.18 485 CYS B CA 1
ATOM 1701 C C . CYS B 1 54 ? 56.695 3.013 -39.052 1.00 16.87 485 CYS B C 1
ATOM 1702 O O . CYS B 1 54 ? 57.338 4.009 -39.397 1.00 14.50 485 CYS B O 1
ATOM 1705 N N . ASN B 1 55 ? 56.605 1.915 -39.802 1.00 16.31 486 ASN B N 1
ATOM 1706 C CA . ASN B 1 55 ? 57.238 1.839 -41.112 1.00 16.84 486 ASN B CA 1
ATOM 1707 C C . ASN B 1 55 ? 56.294 1.150 -42.105 1.00 18.57 486 ASN B C 1
ATOM 1708 O O . ASN B 1 55 ? 56.649 0.917 -43.259 1.00 19.29 486 ASN B O 1
ATOM 1713 N N . ASN B 1 56 ? 55.090 0.830 -41.639 1.00 19.25 487 ASN B N 1
ATOM 1714 C CA . ASN B 1 56 ? 54.066 0.201 -42.469 1.00 21.21 487 ASN B CA 1
ATOM 1715 C C . ASN B 1 56 ? 52.706 0.625 -41.917 1.00 21.30 487 ASN B C 1
ATOM 1716 O O . ASN B 1 56 ? 52.598 0.994 -40.748 1.00 18.92 487 ASN B O 1
ATOM 1721 N N . PHE B 1 57 ? 51.669 0.556 -42.746 1.00 21.50 488 PHE B N 1
ATOM 1722 C CA . PHE B 1 57 ? 50.339 1.016 -42.352 1.00 24.22 488 PHE B CA 1
ATOM 1723 C C . PHE B 1 57 ? 49.533 0.280 -41.279 1.00 24.74 488 PHE B C 1
ATOM 1724 O O . PHE B 1 57 ? 48.549 0.827 -40.784 1.00 27.22 488 PHE B O 1
ATOM 1732 N N . GLN B 1 58 ? 49.914 -0.938 -40.908 1.00 24.98 489 GLN B N 1
ATOM 1733 C CA . GLN B 1 58 ? 49.135 -1.640 -39.887 1.00 25.89 489 GLN B CA 1
ATOM 1734 C C . GLN B 1 58 ? 49.843 -1.903 -38.564 1.00 23.51 489 GLN B C 1
ATOM 1735 O O . GLN B 1 58 ? 49.374 -2.704 -37.758 1.00 22.92 489 GLN B O 1
ATOM 1741 N N . ALA B 1 59 ? 50.968 -1.234 -38.339 1.00 19.42 490 ALA B N 1
ATOM 1742 C CA . ALA B 1 59 ? 51.698 -1.390 -37.084 1.00 19.13 490 ALA B CA 1
ATOM 1743 C C . ALA B 1 59 ? 52.311 -0.052 -36.690 1.00 16.30 490 ALA B C 1
ATOM 1744 O O . ALA B 1 59 ? 53.258 0.405 -37.324 1.00 14.30 490 ALA B O 1
ATOM 1746 N N . GLY B 1 60 ? 51.757 0.570 -35.653 1.00 16.06 491 GLY B N 1
ATOM 1747 C CA . GLY B 1 60 ? 52.271 1.847 -35.190 1.00 16.37 491 GLY B CA 1
ATOM 1748 C C . GLY B 1 60 ? 51.732 3.072 -35.908 1.00 17.00 491 GLY B C 1
ATOM 1749 O O . GLY B 1 60 ? 51.784 4.173 -35.364 1.00 17.90 491 GLY B O 1
ATOM 1750 N N . ALA B 1 61 ? 51.205 2.893 -37.116 1.00 16.10 492 ALA B N 1
ATOM 1751 C CA . ALA B 1 61 ? 50.675 4.015 -37.886 1.00 15.49 492 ALA B CA 1
ATOM 1752 C C . ALA B 1 61 ? 49.496 4.665 -37.173 1.00 15.76 492 ALA B C 1
ATOM 1753 O O . ALA B 1 61 ? 49.252 5.863 -37.323 1.00 15.19 492 ALA B O 1
ATOM 1755 N N . ASP B 1 62 ? 48.763 3.872 -36.398 1.00 15.33 493 ASP B N 1
ATOM 1756 C CA . ASP B 1 62 ? 47.627 4.386 -35.645 1.00 18.40 493 ASP B CA 1
ATOM 1757 C C . ASP B 1 62 ? 48.145 5.330 -34.561 1.00 18.05 493 ASP B C 1
ATOM 1758 O O . ASP B 1 62 ? 47.528 6.355 -34.279 1.00 17.07 493 ASP B O 1
ATOM 1763 N N . ASP B 1 63 ? 49.281 4.979 -33.958 1.00 18.12 494 ASP B N 1
ATOM 1764 C CA . ASP B 1 63 ? 49.899 5.814 -32.922 1.00 15.84 494 ASP B CA 1
ATOM 1765 C C . ASP B 1 63 ? 50.355 7.138 -33.554 1.00 14.11 494 ASP B C 1
ATOM 1766 O O . ASP B 1 63 ? 50.149 8.217 -32.992 1.00 13.01 494 ASP B O 1
ATOM 1771 N N . ALA B 1 64 ? 50.981 7.041 -34.722 1.00 12.20 495 ALA B N 1
ATOM 1772 C CA . ALA B 1 64 ? 51.460 8.223 -35.437 1.00 11.95 495 ALA B CA 1
ATOM 1773 C C . ALA B 1 64 ? 50.286 9.105 -35.852 1.00 12.27 495 ALA B C 1
ATOM 1774 O O . ALA B 1 64 ? 50.349 10.335 -35.739 1.00 8.12 495 ALA B O 1
ATOM 1776 N N . ALA B 1 65 ? 49.222 8.465 -36.334 1.00 10.30 496 ALA B N 1
ATOM 1777 C CA . ALA B 1 65 ? 48.018 9.173 -36.781 1.00 12.17 496 ALA B CA 1
ATOM 1778 C C . ALA B 1 65 ? 47.293 9.865 -35.636 1.00 13.02 496 ALA B C 1
ATOM 1779 O O . ALA B 1 65 ? 46.805 10.991 -35.791 1.00 11.52 496 ALA B O 1
ATOM 1781 N N . LYS B 1 66 ? 47.219 9.202 -34.485 1.00 13.73 497 LYS B N 1
ATOM 1782 C CA . LYS B 1 66 ? 46.544 9.794 -33.339 1.00 15.04 497 LYS B CA 1
ATOM 1783 C C . LYS B 1 66 ? 47.354 10.933 -32.742 1.00 12.89 497 LYS B C 1
ATOM 1784 O O . LYS B 1 66 ? 46.790 11.880 -32.197 1.00 13.59 497 LYS B O 1
ATOM 1790 N N . PHE B 1 67 ? 48.676 10.852 -32.853 1.00 11.20 498 PHE B N 1
ATOM 1791 C CA . PHE B 1 67 ? 49.533 11.919 -32.359 1.00 9.64 498 PHE B CA 1
ATOM 1792 C C . PHE B 1 67 ? 49.342 13.149 -33.258 1.00 11.21 498 PHE B C 1
ATOM 1793 O O . PHE B 1 67 ? 49.127 14.259 -32.772 1.00 10.17 498 PHE B O 1
ATOM 1801 N N . PHE B 1 68 ? 49.431 12.942 -34.570 1.00 10.60 499 PHE B N 1
ATOM 1802 C CA . PHE B 1 68 ? 49.285 14.041 -35.524 1.00 12.00 499 PHE B CA 1
ATOM 1803 C C . PHE B 1 68 ? 47.909 14.702 -35.520 1.00 11.92 499 PHE B C 1
ATOM 1804 O O . PHE B 1 68 ? 47.801 15.905 -35.766 1.00 12.64 499 PHE B O 1
ATOM 1812 N N . THR B 1 69 ? 46.862 13.932 -35.238 1.00 11.77 500 THR B N 1
ATOM 1813 C CA . THR B 1 69 ? 45.509 14.486 -35.218 1.00 11.53 500 THR B CA 1
ATOM 1814 C C . THR B 1 69 ? 45.067 15.004 -33.853 1.00 12.99 500 THR B C 1
ATOM 1815 O O . THR B 1 69 ? 44.000 15.610 -33.735 1.00 12.85 500 THR B O 1
ATOM 1819 N N . ALA B 1 70 ? 45.882 14.776 -32.826 1.00 13.80 501 ALA B N 1
ATOM 1820 C CA . ALA B 1 70 ? 45.559 15.235 -31.477 1.00 15.46 501 ALA B CA 1
ATOM 1821 C C . ALA B 1 70 ? 45.375 16.747 -31.467 1.00 16.71 501 ALA B C 1
ATOM 1822 O O . ALA B 1 70 ? 46.122 17.470 -32.123 1.00 15.16 501 ALA B O 1
ATOM 1824 N N . GLN B 1 71 ? 44.389 17.221 -30.714 1.00 16.50 502 GLN B N 1
ATOM 1825 C CA . GLN B 1 71 ? 44.128 18.654 -30.631 1.00 20.21 502 GLN B CA 1
ATOM 1826 C C . GLN B 1 71 ? 44.695 19.300 -29.373 1.00 20.26 502 GLN B C 1
ATOM 1827 O O . GLN B 1 71 ? 44.583 20.510 -29.192 1.00 22.49 502 GLN B O 1
ATOM 1833 N N . SER B 1 72 ? 45.293 18.498 -28.500 1.00 19.59 503 SER B N 1
ATOM 1834 C CA . SER B 1 72 ? 45.896 19.030 -27.282 1.00 19.63 503 SER B CA 1
ATOM 1835 C C . SER B 1 72 ? 47.228 18.337 -27.042 1.00 19.98 503 SER B C 1
ATOM 1836 O O . SER B 1 72 ? 47.369 17.139 -27.303 1.00 19.65 503 SER B O 1
ATOM 1839 N N . GLU B 1 73 ? 48.202 19.090 -26.545 1.00 18.66 504 GLU B N 1
ATOM 1840 C CA . GLU B 1 73 ? 49.514 18.528 -26.263 1.00 20.29 504 GLU B CA 1
ATOM 1841 C C . GLU B 1 73 ? 49.418 17.409 -25.243 1.00 19.39 504 GLU B C 1
ATOM 1842 O O . GLU B 1 73 ? 50.237 16.492 -25.240 1.00 17.54 504 GLU B O 1
ATOM 1848 N N . GLU B 1 74 ? 48.416 17.492 -24.374 1.00 19.86 505 GLU B N 1
ATOM 1849 C CA . GLU B 1 74 ? 48.215 16.484 -23.340 1.00 21.29 505 GLU B CA 1
ATOM 1850 C C . GLU B 1 74 ? 47.929 15.125 -23.965 1.00 21.52 505 GLU B C 1
ATOM 1851 O O . GLU B 1 74 ? 48.523 14.115 -23.578 1.00 21.12 505 GLU B O 1
ATOM 1857 N N . GLU B 1 75 ? 47.015 15.100 -24.930 1.00 21.16 506 GLU B N 1
ATOM 1858 C CA . GLU B 1 75 ? 46.669 13.858 -25.607 1.00 20.15 506 GLU B CA 1
ATOM 1859 C C . GLU B 1 75 ? 47.850 13.357 -26.422 1.00 17.53 506 GLU B C 1
ATOM 1860 O O . GLU B 1 75 ? 48.142 12.164 -26.436 1.00 18.09 506 GLU B O 1
ATOM 1866 N N . ALA B 1 76 ? 48.530 14.277 -27.096 1.00 15.92 507 ALA B N 1
ATOM 1867 C CA . ALA B 1 76 ? 49.689 13.916 -27.900 1.00 16.30 507 ALA B CA 1
ATOM 1868 C C . ALA B 1 76 ? 50.792 13.293 -27.040 1.00 17.05 507 ALA B C 1
ATOM 1869 O O . ALA B 1 76 ? 51.417 12.310 -27.435 1.00 15.36 507 ALA B O 1
ATOM 1879 N N . LYS B 1 78 ? 50.602 11.443 -24.531 1.00 17.55 509 LYS B N 1
ATOM 1880 C CA . LYS B 1 78 ? 50.328 10.074 -24.112 1.00 18.38 509 LYS B CA 1
ATOM 1881 C C . LYS B 1 78 ? 50.999 9.114 -25.085 1.00 17.43 509 LYS B C 1
ATOM 1882 O O . LYS B 1 78 ? 51.574 8.105 -24.679 1.00 18.53 509 LYS B O 1
ATOM 1888 N N . ILE B 1 79 ? 50.938 9.447 -26.371 1.00 16.20 510 ILE B N 1
ATOM 1889 C CA . ILE B 1 79 ? 51.554 8.626 -27.409 1.00 15.76 510 ILE B CA 1
ATOM 1890 C C . ILE B 1 79 ? 53.073 8.718 -27.276 1.00 14.96 510 ILE B C 1
ATOM 1891 O O . ILE B 1 79 ? 53.783 7.717 -27.396 1.00 15.42 510 ILE B O 1
ATOM 1896 N N . VAL B 1 80 ? 53.562 9.930 -27.034 1.00 14.62 511 VAL B N 1
ATOM 1897 C CA . VAL B 1 80 ? 54.990 10.162 -26.865 1.00 14.39 511 VAL B CA 1
ATOM 1898 C C . VAL B 1 80 ? 55.539 9.271 -25.751 1.00 16.40 511 VAL B C 1
ATOM 1899 O O . VAL B 1 80 ? 56.551 8.594 -25.924 1.00 16.22 511 VAL B O 1
ATOM 1903 N N . GLU B 1 81 ? 54.861 9.275 -24.608 1.00 17.41 512 GLU B N 1
ATOM 1904 C CA . GLU B 1 81 ? 55.285 8.465 -23.470 1.00 18.54 512 GLU B CA 1
ATOM 1905 C C . GLU B 1 81 ? 55.196 6.980 -23.809 1.00 19.43 512 GLU B C 1
ATOM 1906 O O . GLU B 1 81 ? 56.106 6.204 -23.501 1.00 19.53 512 GLU B O 1
ATOM 1908 N N . LYS B 1 82 ? 54.101 6.593 -24.455 1.00 18.62 513 LYS B N 1
ATOM 1909 C CA . LYS B 1 82 ? 53.874 5.202 -24.835 1.00 21.86 513 LYS B CA 1
ATOM 1910 C C . LYS B 1 82 ? 54.956 4.622 -25.750 1.00 21.87 513 LYS B C 1
ATOM 1911 O O . LYS B 1 82 ? 55.382 3.485 -25.563 1.00 22.21 513 LYS B O 1
ATOM 1917 N N . ARG B 1 83 ? 55.400 5.398 -26.735 1.00 21.12 514 ARG B N 1
ATOM 1918 C CA . ARG B 1 83 ? 56.416 4.925 -27.672 1.00 20.43 514 ARG B CA 1
ATOM 1919 C C . ARG B 1 83 ? 57.820 5.476 -27.440 1.00 18.95 514 ARG B C 1
ATOM 1920 O O . ARG B 1 83 ? 58.700 5.296 -28.283 1.00 18.52 514 ARG B O 1
ATOM 1928 N N . LYS B 1 84 ? 58.032 6.149 -26.315 1.00 17.72 515 LYS B N 1
ATOM 1929 C CA . LYS B 1 84 ? 59.350 6.712 -26.009 1.00 18.33 515 LYS B CA 1
ATOM 1930 C C . LYS B 1 84 ? 59.856 7.572 -27.169 1.00 16.11 515 LYS B C 1
ATOM 1931 O O . LYS B 1 84 ? 60.991 7.433 -27.622 1.00 15.80 515 LYS B O 1
ATOM 1937 N N . VAL B 1 85 ? 58.996 8.466 -27.641 1.00 13.49 516 VAL B N 1
ATOM 1938 C CA . VAL B 1 85 ? 59.331 9.353 -28.745 1.00 13.50 516 VAL B CA 1
ATOM 1939 C C . VAL B 1 85 ? 60.225 10.495 -28.279 1.00 13.27 516 VAL B C 1
ATOM 1940 O O . VAL B 1 85 ? 59.898 11.187 -27.316 1.00 12.41 516 VAL B O 1
ATOM 1944 N N . ARG B 1 86 ? 61.349 10.699 -28.959 1.00 12.39 517 ARG B N 1
ATOM 1945 C CA . ARG B 1 86 ? 62.252 11.784 -28.581 1.00 13.49 517 ARG B CA 1
ATOM 1946 C C . ARG B 1 86 ? 62.316 12.862 -29.662 1.00 12.71 517 ARG B C 1
ATOM 1947 O O . ARG B 1 86 ? 62.708 14.001 -29.397 1.00 11.65 517 ARG B O 1
ATOM 1955 N N . TYR B 1 87 ? 61.923 12.497 -30.881 1.00 12.38 518 TYR B N 1
ATOM 1956 C CA . TYR B 1 87 ? 61.923 13.427 -32.009 1.00 10.69 518 TYR B CA 1
ATOM 1957 C C . TYR B 1 87 ? 60.727 13.149 -32.907 1.00 11.30 518 TYR B C 1
ATOM 1958 O O . TYR B 1 87 ? 60.267 12.016 -33.009 1.00 10.82 518 TYR B O 1
ATOM 1967 N N . VAL B 1 88 ? 60.228 14.195 -33.556 1.00 10.53 519 VAL B N 1
ATOM 1968 C CA . VAL B 1 88 ? 59.098 14.066 -34.461 1.00 9.78 519 VAL B CA 1
ATOM 1969 C C . VAL B 1 88 ? 59.491 14.686 -35.794 1.00 9.69 519 VAL B C 1
ATOM 1970 O O . VAL B 1 88 ? 60.060 15.775 -35.837 1.00 8.36 519 VAL B O 1
ATOM 1974 N N . VAL B 1 89 ? 59.209 13.983 -36.884 1.00 8.69 520 VAL B N 1
ATOM 1975 C CA . VAL B 1 89 ? 59.539 14.503 -38.203 1.00 9.24 520 VAL B CA 1
ATOM 1976 C C . VAL B 1 89 ? 58.258 14.764 -38.977 1.00 10.58 520 VAL B C 1
ATOM 1977 O O . VAL B 1 89 ? 57.425 13.867 -39.131 1.00 10.13 520 VAL B O 1
ATOM 1981 N N . THR B 1 90 ? 58.090 15.996 -39.450 1.00 9.79 521 THR B N 1
ATOM 1982 C CA . THR B 1 90 ? 56.911 16.333 -40.233 1.00 10.73 521 THR B CA 1
ATOM 1983 C C . THR B 1 90 ? 57.338 16.646 -41.659 1.00 12.17 521 THR B C 1
ATOM 1984 O O . THR B 1 90 ? 58.495 17.015 -41.913 1.00 10.42 521 THR B O 1
ATOM 1988 N N . VAL B 1 91 ? 56.395 16.498 -42.584 1.00 11.12 522 VAL B N 1
ATOM 1989 C CA . VAL B 1 91 ? 56.659 16.720 -43.996 1.00 12.08 522 VAL B CA 1
ATOM 1990 C C . VAL B 1 91 ? 55.516 17.526 -44.603 1.00 11.55 522 VAL B C 1
ATOM 1991 O O . VAL B 1 91 ? 54.355 17.314 -44.266 1.00 10.74 522 VAL B O 1
ATOM 1995 N N . GLU B 1 92 ? 55.847 18.431 -45.516 1.00 13.98 523 GLU B N 1
ATOM 1996 C CA . GLU B 1 92 ? 54.838 19.281 -46.130 1.00 14.80 523 GLU B CA 1
ATOM 1997 C C . GLU B 1 92 ? 53.657 18.541 -46.757 1.00 14.27 523 GLU B C 1
ATOM 1998 O O . GLU B 1 92 ? 52.522 18.997 -46.654 1.00 12.21 523 GLU B O 1
ATOM 2004 N N . GLU B 1 93 ? 53.920 17.406 -47.399 1.00 14.78 524 GLU B N 1
ATOM 2005 C CA . GLU B 1 93 ? 52.857 16.645 -48.049 1.00 14.60 524 GLU B CA 1
ATOM 2006 C C . GLU B 1 93 ? 51.820 16.058 -47.090 1.00 13.90 524 GLU B C 1
ATOM 2007 O O . GLU B 1 93 ? 50.765 15.586 -47.523 1.00 12.84 524 GLU B O 1
ATOM 2013 N N . LEU B 1 94 ? 52.117 16.081 -45.792 1.00 11.67 525 LEU B N 1
ATOM 2014 C CA . LEU B 1 94 ? 51.179 15.571 -44.795 1.00 12.01 525 LEU B CA 1
ATOM 2015 C C . LEU B 1 94 ? 50.156 16.636 -44.417 1.00 11.60 525 LEU B C 1
ATOM 2016 O O . LEU B 1 94 ? 49.105 16.323 -43.870 1.00 11.23 525 LEU B O 1
ATOM 2021 N N . THR B 1 95 ? 50.477 17.897 -44.687 1.00 11.80 526 THR B N 1
ATOM 2022 C CA . THR B 1 95 ? 49.581 18.990 -44.333 1.00 13.11 526 THR B CA 1
ATOM 2023 C C . THR B 1 95 ? 48.521 19.267 -45.390 1.00 13.39 526 THR B C 1
ATOM 2024 O O . THR B 1 95 ? 48.602 18.794 -46.517 1.00 11.46 526 THR B O 1
ATOM 2028 N N . VAL B 1 96 ? 47.524 20.051 -45.007 1.00 13.40 527 VAL B N 1
ATOM 2029 C CA . VAL B 1 96 ? 46.461 20.430 -45.920 1.00 14.16 527 VAL B CA 1
ATOM 2030 C C . VAL B 1 96 ? 46.918 21.731 -46.572 1.00 15.19 527 VAL B C 1
ATOM 2031 O O . VAL B 1 96 ? 47.304 22.666 -45.880 1.00 15.45 527 VAL B O 1
ATOM 2035 N N . LYS B 1 97 ? 46.898 21.774 -47.900 1.00 15.31 528 LYS B N 1
ATOM 2036 C CA . LYS B 1 97 ? 47.316 22.966 -48.638 1.00 14.86 528 LYS B CA 1
ATOM 2037 C C . LYS B 1 97 ? 46.078 23.646 -49.216 1.00 13.64 528 LYS B C 1
ATOM 2038 O O . LYS B 1 97 ? 45.182 22.981 -49.740 1.00 10.92 528 LYS B O 1
ATOM 2040 N N . PRO B 1 98 ? 46.013 24.984 -49.128 1.00 13.56 529 PRO B N 1
ATOM 2041 C CA . PRO B 1 98 ? 44.868 25.749 -49.639 1.00 12.49 529 PRO B CA 1
ATOM 2042 C C . PRO B 1 98 ? 44.600 25.616 -51.142 1.00 12.80 529 PRO B C 1
ATOM 2043 O O . PRO B 1 98 ? 43.460 25.775 -51.586 1.00 10.45 529 PRO B O 1
ATOM 2047 N N . GLU B 1 99 ? 45.641 25.318 -51.917 1.00 13.60 530 GLU B N 1
ATOM 2048 C CA . GLU B 1 99 ? 45.507 25.212 -53.373 1.00 16.40 530 GLU B CA 1
ATOM 2049 C C . GLU B 1 99 ? 45.024 23.866 -53.920 1.00 16.82 530 GLU B C 1
ATOM 2050 O O . GLU B 1 99 ? 44.858 23.716 -55.133 1.00 17.50 530 GLU B O 1
ATOM 2056 N N . THR B 1 100 ? 44.787 22.893 -53.048 1.00 15.41 531 THR B N 1
ATOM 2057 C CA . THR B 1 100 ? 44.339 21.584 -53.516 1.00 16.60 531 THR B CA 1
ATOM 2058 C C . THR B 1 100 ? 43.645 20.778 -52.431 1.00 17.15 531 THR B C 1
ATOM 2059 O O . THR B 1 100 ? 43.753 21.092 -51.248 1.00 15.19 531 THR B O 1
ATOM 2063 N N . ASN B 1 101 ? 42.929 19.736 -52.839 1.00 16.71 532 ASN B N 1
ATOM 2064 C CA . ASN B 1 101 ? 42.241 18.881 -51.882 1.00 19.13 532 ASN B CA 1
ATOM 2065 C C . ASN B 1 101 ? 43.113 17.670 -51.553 1.00 18.46 532 ASN B C 1
ATOM 2066 O O . ASN B 1 101 ? 42.840 16.933 -50.605 1.00 19.12 532 ASN B O 1
ATOM 2071 N N . LYS B 1 102 ? 44.165 17.477 -52.342 1.00 17.84 533 LYS B N 1
ATOM 2072 C CA . LYS B 1 102 ? 45.084 16.357 -52.147 1.00 19.04 533 LYS B CA 1
ATOM 2073 C C . LYS B 1 102 ? 45.971 16.565 -50.926 1.00 17.81 533 LYS B C 1
ATOM 2074 O O . LYS B 1 102 ? 46.517 17.647 -50.719 1.00 17.48 533 LYS B O 1
ATOM 2080 N N . THR B 1 103 ? 46.109 15.519 -50.120 1.00 16.20 534 THR B N 1
ATOM 2081 C CA . THR B 1 103 ? 46.940 15.573 -48.922 1.00 16.71 534 THR B CA 1
ATOM 2082 C C . THR B 1 103 ? 46.952 14.225 -48.225 1.00 15.75 534 THR B C 1
ATOM 2083 O O . THR B 1 103 ? 45.950 13.507 -48.230 1.00 17.03 534 THR B O 1
ATOM 2087 N N . LYS B 1 104 ? 48.088 13.880 -47.629 1.00 17.09 535 LYS B N 1
ATOM 2088 C CA . LYS B 1 104 ? 48.194 12.622 -46.903 1.00 14.23 535 LYS B CA 1
ATOM 2089 C C . LYS B 1 104 ? 47.499 12.752 -45.553 1.00 14.81 535 LYS B C 1
ATOM 2090 O O . LYS B 1 104 ? 47.446 11.798 -44.767 1.00 16.60 535 LYS B O 1
ATOM 2096 N N . PHE B 1 105 ? 46.942 13.929 -45.287 1.00 13.07 536 PHE B N 1
ATOM 2097 C CA . PHE B 1 105 ? 46.226 14.147 -44.033 1.00 13.62 536 PHE B CA 1
ATOM 2098 C C . PHE B 1 105 ? 44.927 13.336 -44.022 1.00 13.45 536 PHE B C 1
ATOM 2099 O O . PHE B 1 105 ? 44.406 13.013 -42.961 1.00 12.73 536 PHE B O 1
ATOM 2107 N N . ILE B 1 106 ? 44.405 13.014 -45.204 1.00 14.23 537 ILE B N 1
ATOM 2108 C CA . ILE B 1 106 ? 43.172 12.234 -45.300 1.00 14.95 537 ILE B CA 1
ATOM 2109 C C . ILE B 1 106 ? 43.397 10.808 -44.789 1.00 14.25 537 ILE B C 1
ATOM 2110 O O . ILE B 1 106 ? 42.667 10.341 -43.915 1.00 16.05 537 ILE B O 1
ATOM 2115 N N . PRO B 1 107 ? 44.395 10.090 -45.331 1.00 15.16 538 PRO B N 1
ATOM 2116 C CA . PRO B 1 107 ? 44.596 8.732 -44.812 1.00 14.91 538 PRO B CA 1
ATOM 2117 C C . PRO B 1 107 ? 45.003 8.762 -43.336 1.00 14.89 538 PRO B C 1
ATOM 2118 O O . PRO B 1 107 ? 44.701 7.835 -42.583 1.00 12.99 538 PRO B O 1
ATOM 2122 N N . ILE B 1 108 ? 45.681 9.833 -42.927 1.00 12.22 539 ILE B N 1
ATOM 2123 C CA . ILE B 1 108 ? 46.082 9.986 -41.532 1.00 13.95 539 ILE B CA 1
ATOM 2124 C C . ILE B 1 108 ? 44.810 10.079 -40.685 1.00 14.22 539 ILE B C 1
ATOM 2125 O O . ILE B 1 108 ? 44.706 9.453 -39.630 1.00 14.43 539 ILE B O 1
ATOM 2138 N N . GLN B 1 110 ? 41.831 8.942 -41.459 1.00 16.34 541 GLN B N 1
ATOM 2139 C CA . GLN B 1 110 ? 41.151 7.652 -41.515 1.00 19.31 541 GLN B CA 1
ATOM 2140 C C . GLN B 1 110 ? 41.731 6.631 -40.550 1.00 18.68 541 GLN B C 1
ATOM 2141 O O . GLN B 1 110 ? 40.990 5.983 -39.812 1.00 19.74 541 GLN B O 1
ATOM 2147 N N . ILE B 1 111 ? 43.052 6.493 -40.552 1.00 19.24 542 ILE B N 1
ATOM 2148 C CA . ILE B 1 111 ? 43.713 5.553 -39.657 1.00 21.60 542 ILE B CA 1
ATOM 2149 C C . ILE B 1 111 ? 43.483 5.948 -38.203 1.00 20.74 542 ILE B C 1
ATOM 2150 O O . ILE B 1 111 ? 43.422 5.088 -37.323 1.00 21.05 542 ILE B O 1
ATOM 2155 N N . ALA B 1 112 ? 43.338 7.249 -37.956 1.00 19.21 543 ALA B N 1
ATOM 2156 C CA . ALA B 1 112 ? 43.115 7.754 -36.603 1.00 19.37 543 ALA B CA 1
ATOM 2157 C C . ALA B 1 112 ? 41.690 7.474 -36.114 1.00 20.01 543 ALA B C 1
ATOM 2158 O O . ALA B 1 112 ? 41.394 7.626 -34.930 1.00 20.80 543 ALA B O 1
ATOM 2160 N N . GLY B 1 113 ? 40.812 7.074 -37.030 1.00 21.52 544 GLY B N 1
ATOM 2161 C CA . GLY B 1 113 ? 39.446 6.764 -36.650 1.00 21.90 544 GLY B CA 1
ATOM 2162 C C . GLY B 1 113 ? 38.408 7.783 -37.072 1.00 22.34 544 GLY B C 1
ATOM 2163 O O . GLY B 1 113 ? 37.234 7.653 -36.726 1.00 22.47 544 GLY B O 1
ATOM 2164 N N . TYR B 1 114 ? 38.830 8.796 -37.820 1.00 21.17 545 TYR B N 1
ATOM 2165 C CA . TYR B 1 114 ? 37.914 9.832 -38.282 1.00 21.30 545 TYR B CA 1
ATOM 2166 C C . TYR B 1 114 ? 37.256 9.433 -39.598 1.00 20.40 545 TYR B C 1
ATOM 2167 O O . TYR B 1 114 ? 37.744 8.553 -40.307 1.00 21.29 545 TYR B O 1
ATOM 2176 N N . SER B 1 115 ? 36.138 10.074 -39.913 1.00 19.70 546 SER B N 1
ATOM 2177 C CA . SER B 1 115 ? 35.410 9.776 -41.139 1.00 20.90 546 SER B CA 1
ATOM 2178 C C . SER B 1 115 ? 35.287 11.026 -42.000 1.00 20.88 546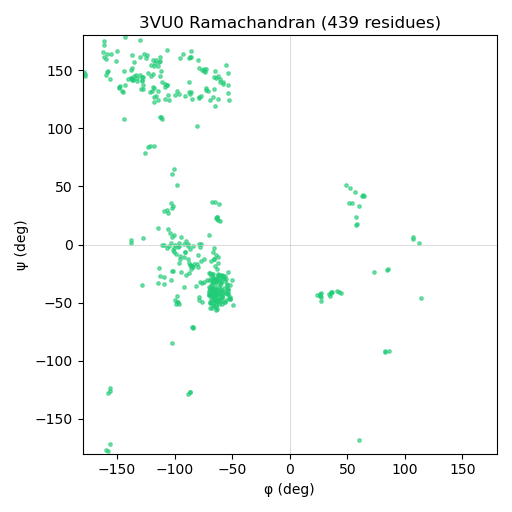 SER B C 1
ATOM 2179 O O . SER B 1 115 ? 34.283 11.735 -41.951 1.00 20.61 546 SER B O 1
ATOM 2182 N N . PRO B 1 116 ? 36.318 11.307 -42.804 1.00 21.72 547 PRO B N 1
ATOM 2183 C CA . PRO B 1 116 ? 36.333 12.480 -43.681 1.00 23.27 547 PRO B CA 1
ATOM 2184 C C . PRO B 1 116 ? 35.140 12.537 -44.632 1.00 24.55 547 PRO B C 1
ATOM 2185 O O . PRO B 1 116 ? 34.731 13.622 -45.053 1.00 24.61 547 PRO B O 1
ATOM 2189 N N . GLU B 1 117 ? 34.578 11.375 -44.964 1.00 24.42 548 GLU B N 1
ATOM 2190 C CA . GLU B 1 117 ? 33.455 11.329 -45.899 1.00 24.83 548 GLU B CA 1
ATOM 2191 C C . GLU B 1 117 ? 32.177 12.008 -45.412 1.00 23.98 548 GLU B C 1
ATOM 2192 O O . GLU B 1 117 ? 31.303 12.331 -46.213 1.00 23.69 548 GLU B O 1
ATOM 2198 N N . TYR B 1 118 ? 32.063 12.230 -44.108 1.00 23.31 549 TYR B N 1
ATOM 2199 C CA . TYR B 1 118 ? 30.880 12.886 -43.563 1.00 23.63 549 TYR B CA 1
ATOM 2200 C C . TYR B 1 118 ? 31.172 14.339 -43.230 1.00 23.84 549 TYR B C 1
ATOM 2201 O O . TYR B 1 118 ? 30.394 14.990 -42.532 1.00 24.07 549 TYR B O 1
ATOM 2218 N N . LYS B 1 120 ? 32.396 18.299 -44.672 1.00 17.91 551 LYS B N 1
ATOM 2219 C CA . LYS B 1 120 ? 32.556 19.223 -45.784 1.00 17.80 551 LYS B CA 1
ATOM 2220 C C . LYS B 1 120 ? 34.039 19.568 -45.883 1.00 16.61 551 LYS B C 1
ATOM 2221 O O . LYS B 1 120 ? 34.786 19.429 -44.915 1.00 16.00 551 LYS B O 1
ATOM 2227 N N . ASN B 1 121 ? 34.462 20.026 -47.053 1.00 15.04 552 ASN B N 1
ATOM 2228 C CA . ASN B 1 121 ? 35.856 20.363 -47.259 1.00 14.26 552 ASN B CA 1
ATOM 2229 C C . ASN B 1 121 ? 36.381 21.316 -46.183 1.00 13.06 552 ASN B C 1
ATOM 2230 O O . ASN B 1 121 ? 37.445 21.084 -45.612 1.00 12.64 552 ASN B O 1
ATOM 2235 N N . LYS B 1 122 ? 35.638 22.376 -45.885 1.00 12.39 553 LYS B N 1
ATOM 2236 C CA . LYS B 1 122 ? 36.104 23.320 -44.875 1.00 13.64 553 LYS B CA 1
ATOM 2237 C C . LYS B 1 122 ? 36.152 22.715 -43.472 1.00 15.06 553 LYS B C 1
ATOM 2238 O O . LYS B 1 122 ? 36.958 23.135 -42.641 1.00 12.96 553 LYS B O 1
ATOM 2244 N N . GLU B 1 123 ? 35.292 21.738 -43.194 1.00 15.06 554 GLU B N 1
ATOM 2245 C CA . GLU B 1 123 ? 35.307 21.108 -41.877 1.00 15.91 554 GLU B CA 1
ATOM 2246 C C . GLU B 1 123 ? 36.618 20.339 -41.713 1.00 15.50 554 GLU B C 1
ATOM 2247 O O . GLU B 1 123 ? 37.154 20.225 -40.609 1.00 15.74 554 GLU B O 1
ATOM 2253 N N . ILE B 1 124 ? 37.133 19.821 -42.823 1.00 12.68 555 ILE B N 1
ATOM 2254 C CA . ILE B 1 124 ? 38.390 19.086 -42.816 1.00 13.18 555 ILE B CA 1
ATOM 2255 C C . ILE B 1 124 ? 39.532 20.070 -42.564 1.00 12.50 555 ILE B C 1
ATOM 2256 O O . ILE B 1 124 ? 40.436 19.803 -41.770 1.00 10.71 555 ILE B O 1
ATOM 2261 N N . ILE B 1 125 ? 39.481 21.217 -43.232 1.00 10.22 556 ILE B N 1
ATOM 2262 C CA . ILE B 1 125 ? 40.513 22.232 -43.053 1.00 11.20 556 ILE B CA 1
ATOM 2263 C C . ILE B 1 125 ? 40.481 22.768 -41.614 1.00 11.98 556 ILE B C 1
ATOM 2264 O O . ILE B 1 125 ? 41.528 22.899 -40.968 1.00 7.72 556 ILE B O 1
ATOM 2269 N N . ASP B 1 126 ? 39.285 23.078 -41.115 1.00 12.21 557 ASP B N 1
ATOM 2270 C CA . ASP B 1 126 ? 39.147 23.589 -39.750 1.00 14.77 557 ASP B CA 1
ATOM 2271 C C . ASP B 1 126 ? 39.704 22.590 -38.737 1.00 13.55 557 ASP B C 1
ATOM 2272 O O . ASP B 1 126 ? 40.323 22.976 -37.744 1.00 12.12 557 ASP B O 1
ATOM 2277 N N . PHE B 1 127 ? 39.469 21.305 -38.986 1.00 13.97 558 PHE B N 1
ATOM 2278 C CA . PHE B 1 127 ? 39.965 20.259 -38.096 1.00 14.62 558 PHE B CA 1
ATOM 2279 C C . PHE B 1 127 ? 41.494 20.264 -38.115 1.00 12.15 558 PHE B C 1
ATOM 2280 O O . PHE B 1 127 ? 42.144 20.265 -37.068 1.00 11.06 558 PHE B O 1
ATOM 2288 N N . PHE B 1 128 ? 42.060 20.276 -39.316 1.00 9.55 559 PHE B N 1
ATOM 2289 C CA . PHE B 1 128 ? 43.510 20.287 -39.477 1.00 10.54 559 PHE B CA 1
ATOM 2290 C C . PHE B 1 128 ? 44.174 21.428 -38.707 1.00 10.88 559 PHE B C 1
ATOM 2291 O O . PHE B 1 128 ? 45.220 21.241 -38.087 1.00 9.40 559 PHE B O 1
ATOM 2299 N N . ASN B 1 129 ? 43.559 22.605 -38.756 1.00 10.52 560 ASN B N 1
ATOM 2300 C CA . ASN B 1 129 ? 44.112 23.777 -38.097 1.00 12.95 560 ASN B CA 1
ATOM 2301 C C . ASN B 1 129 ? 44.153 23.722 -36.575 1.00 12.81 560 ASN B C 1
ATOM 2302 O O . ASN B 1 129 ? 44.739 24.594 -35.948 1.00 12.98 560 ASN B O 1
ATOM 2307 N N . LYS B 1 130 ? 43.562 22.687 -35.988 1.00 13.88 561 LYS B N 1
ATOM 2308 C CA . LYS B 1 130 ? 43.564 22.527 -34.537 1.00 13.95 561 LYS B CA 1
ATOM 2309 C C . LYS B 1 130 ? 44.465 21.368 -34.113 1.00 13.45 561 LYS B C 1
ATOM 2310 O O . LYS B 1 130 ? 44.606 21.088 -32.918 1.00 14.06 561 LYS B O 1
ATOM 2316 N N . THR B 1 131 ? 45.086 20.707 -35.087 1.00 11.87 562 THR B N 1
ATOM 2317 C CA . THR B 1 131 ? 45.933 19.549 -34.801 1.00 10.93 562 THR B CA 1
ATOM 2318 C C . THR B 1 131 ? 47.403 19.802 -34.505 1.00 11.58 562 THR B C 1
ATOM 2319 O O . THR B 1 131 ? 47.949 20.869 -34.788 1.00 10.03 562 THR B O 1
ATOM 2331 N N . LEU B 1 133 ? 49.808 18.322 -35.966 1.00 9.57 564 LEU B N 1
ATOM 2332 C CA . LEU B 1 133 ? 50.502 18.416 -37.250 1.00 9.48 564 LEU B CA 1
ATOM 2333 C C . LEU B 1 133 ? 50.555 19.884 -37.686 1.00 10.27 564 LEU B C 1
ATOM 2334 O O . LEU B 1 133 ? 51.585 20.374 -38.150 1.00 10.46 564 LEU B O 1
ATOM 2339 N N . TYR B 1 134 ? 49.437 20.580 -37.535 1.00 8.88 565 TYR B N 1
ATOM 2340 C CA . TYR B 1 134 ? 49.375 21.995 -37.895 1.00 10.36 565 TYR B CA 1
ATOM 2341 C C . TYR B 1 134 ? 50.288 22.822 -36.978 1.00 11.40 565 TYR B C 1
ATOM 2342 O O . TYR B 1 134 ? 51.138 23.584 -37.446 1.00 11.62 565 TYR B O 1
ATOM 2351 N N . LYS B 1 135 ? 50.117 22.659 -35.670 1.00 10.90 566 LYS B N 1
ATOM 2352 C CA . LYS B 1 135 ? 50.920 23.405 -34.703 1.00 12.43 566 LYS B CA 1
ATOM 2353 C C . LYS B 1 135 ? 52.421 23.154 -34.841 1.00 12.34 566 LYS B C 1
ATOM 2354 O O . LYS B 1 135 ? 53.235 24.007 -34.490 1.00 11.50 566 LYS B O 1
ATOM 2360 N N . LEU B 1 136 ? 52.785 21.984 -35.352 1.00 11.28 567 LEU B N 1
ATOM 2361 C CA . LEU B 1 136 ? 54.187 21.646 -35.543 1.00 9.75 567 LEU B CA 1
ATOM 2362 C C . LEU B 1 136 ? 54.728 22.172 -36.869 1.00 9.98 567 LEU B C 1
ATOM 2363 O O . LEU B 1 136 ? 55.521 23.111 -36.899 1.00 11.43 567 LEU B O 1
ATOM 2368 N N . HIS B 1 137 ? 54.289 21.569 -37.968 1.00 9.57 568 HIS B N 1
ATOM 2369 C CA . HIS B 1 137 ? 54.779 21.947 -39.286 1.00 11.98 568 HIS B CA 1
ATOM 2370 C C . HIS B 1 137 ? 54.438 23.356 -39.750 1.00 11.60 568 HIS B C 1
ATOM 2371 O O . HIS B 1 137 ? 55.300 24.056 -40.277 1.00 13.33 568 HIS B O 1
ATOM 2378 N N . VAL B 1 138 ? 53.193 23.780 -39.565 1.00 14.52 569 VAL B N 1
ATOM 2379 C CA . VAL B 1 138 ? 52.801 25.114 -40.013 1.00 16.12 569 VAL B CA 1
ATOM 2380 C C . VAL B 1 138 ? 53.244 26.244 -39.090 1.00 16.12 569 VAL B C 1
ATOM 2381 O O . VAL B 1 138 ? 53.737 27.269 -39.559 1.00 16.87 569 VAL B O 1
ATOM 2385 N N . GLU B 1 139 ? 53.066 26.068 -37.784 1.00 15.88 570 GLU B N 1
ATOM 2386 C CA . GLU B 1 139 ? 53.451 27.107 -36.831 1.00 16.93 570 GLU B CA 1
ATOM 2387 C C . GLU B 1 139 ? 54.843 26.915 -36.254 1.00 16.37 570 GLU B C 1
ATOM 2388 O O . GLU B 1 139 ? 55.253 27.646 -35.346 1.00 17.88 570 GLU B O 1
ATOM 2394 N N . ASN B 1 140 ? 55.566 25.932 -36.778 1.00 15.10 571 ASN B N 1
ATOM 2395 C CA . ASN B 1 140 ? 56.912 25.640 -36.311 1.00 15.52 571 ASN B CA 1
ATOM 2396 C C . ASN B 1 140 ? 56.953 25.494 -34.793 1.00 15.78 571 ASN B C 1
ATOM 2397 O O . ASN B 1 140 ? 57.918 25.897 -34.142 1.00 15.88 571 ASN B O 1
ATOM 2402 N N . ALA B 1 141 ? 55.885 24.921 -34.245 1.00 14.43 572 ALA B N 1
ATOM 2403 C CA . ALA B 1 141 ? 55.769 24.676 -32.812 1.00 16.16 572 ALA B CA 1
ATOM 2404 C C . ALA B 1 141 ? 55.895 25.913 -31.926 1.00 18.23 572 ALA B C 1
ATOM 2405 O O . ALA B 1 141 ? 56.108 25.786 -30.722 1.00 18.07 572 ALA B O 1
ATOM 2407 N N . THR B 1 142 ? 55.758 27.106 -32.496 1.00 20.19 573 THR B N 1
ATOM 2408 C CA . THR B 1 142 ? 55.882 28.313 -31.680 1.00 24.24 573 THR B CA 1
ATOM 2409 C C . THR B 1 142 ? 54.865 28.356 -30.539 1.00 26.29 573 THR B C 1
ATOM 2410 O O . THR B 1 142 ? 55.119 28.962 -29.496 1.00 28.13 573 THR B O 1
ATOM 2414 N N . ASN B 1 143 ? 53.728 27.692 -30.731 1.00 26.98 574 ASN B N 1
ATOM 2415 C CA . ASN B 1 143 ? 52.668 27.663 -29.729 1.00 27.38 574 ASN B CA 1
ATOM 2416 C C . ASN B 1 143 ? 52.538 26.336 -28.985 1.00 27.31 574 ASN B C 1
ATOM 2417 O O . ASN B 1 143 ? 51.444 25.964 -28.563 1.00 28.58 574 ASN B O 1
ATOM 2422 N N . LEU B 1 144 ? 53.649 25.620 -28.828 1.00 25.53 575 LEU B N 1
ATOM 2423 C CA . LEU B 1 144 ? 53.644 24.342 -28.117 1.00 23.85 575 LEU B CA 1
ATOM 2424 C C . LEU B 1 144 ? 54.642 24.411 -26.962 1.00 23.74 575 LEU B C 1
ATOM 2425 O O . LEU B 1 144 ? 55.665 25.079 -27.068 1.00 24.33 575 LEU B O 1
ATOM 2430 N N . THR B 1 145 ? 54.351 23.722 -25.863 1.00 24.04 576 THR B N 1
ATOM 2431 C CA . THR B 1 145 ? 55.248 23.754 -24.709 1.00 24.64 576 THR B CA 1
ATOM 2432 C C . THR B 1 145 ? 56.140 22.520 -24.575 1.00 22.92 576 THR B C 1
ATOM 2433 O O . THR B 1 145 ? 57.194 22.580 -23.937 1.00 21.45 576 THR B O 1
ATOM 2437 N N . HIS B 1 146 ? 55.727 21.404 -25.170 1.00 19.80 577 HIS B N 1
ATOM 2438 C CA . HIS B 1 146 ? 56.510 20.173 -25.083 1.00 18.60 577 HIS B CA 1
ATOM 2439 C C . HIS B 1 146 ? 57.273 19.836 -26.358 1.00 16.56 577 HIS B C 1
ATOM 2440 O O . HIS B 1 146 ? 57.995 18.839 -26.407 1.00 16.84 577 HIS B O 1
ATOM 2447 N N . PHE B 1 147 ? 57.117 20.663 -27.386 1.00 12.79 578 PHE B N 1
ATOM 2448 C CA . PHE B 1 147 ? 57.794 20.420 -28.655 1.00 13.45 578 PHE B CA 1
ATOM 2449 C C . PHE B 1 147 ? 58.504 21.674 -29.128 1.00 12.26 578 PHE B C 1
ATOM 2450 O O . PHE B 1 147 ? 58.032 22.788 -28.912 1.00 13.50 578 PHE B O 1
ATOM 2458 N N . ARG B 1 148 ? 59.642 21.487 -29.780 1.00 12.38 579 ARG B N 1
ATOM 2459 C CA . ARG B 1 148 ? 60.426 22.608 -30.272 1.00 11.73 579 ARG B CA 1
ATOM 2460 C C . ARG B 1 148 ? 61.055 22.244 -31.609 1.00 12.38 579 ARG B C 1
ATOM 2461 O O . ARG B 1 148 ? 61.558 21.131 -31.780 1.00 13.07 579 ARG B O 1
ATOM 2469 N N . LEU B 1 149 ? 61.017 23.175 -32.556 1.00 11.03 580 LEU B N 1
ATOM 2470 C CA . LEU B 1 149 ? 61.612 22.937 -33.865 1.00 11.83 580 LEU B CA 1
ATOM 2471 C C . LEU B 1 149 ? 63.124 22.891 -33.680 1.00 13.02 580 LEU B C 1
ATOM 2472 O O . LEU B 1 149 ? 63.729 23.826 -33.145 1.00 11.13 580 LEU B O 1
ATOM 2477 N N . LEU B 1 150 ? 63.721 21.791 -34.125 1.00 11.78 581 LEU B N 1
ATOM 2478 C CA . LEU B 1 150 ? 65.152 21.562 -34.008 1.00 11.74 581 LEU B CA 1
ATOM 2479 C C . LEU B 1 150 ? 65.907 21.923 -35.293 1.00 12.36 581 LEU B C 1
ATOM 2480 O O . LEU B 1 150 ? 66.918 22.630 -35.253 1.00 9.87 581 LEU B O 1
ATOM 2485 N N . LYS B 1 151 ? 65.422 21.434 -36.431 1.00 11.23 582 LYS B N 1
ATOM 2486 C CA . LYS B 1 151 ? 66.076 21.734 -37.704 1.00 12.71 582 LYS B CA 1
ATOM 2487 C C . LYS B 1 151 ? 65.035 21.783 -38.826 1.00 12.77 582 LYS B C 1
ATOM 2488 O O . LYS B 1 151 ? 64.157 20.918 -38.914 1.00 11.45 582 LYS B O 1
ATOM 2494 N N . ASN B 1 152 ? 65.143 22.800 -39.680 1.00 12.59 583 ASN B N 1
ATOM 2495 C CA . ASN B 1 152 ? 64.192 23.016 -40.771 1.00 12.75 583 ASN B CA 1
ATOM 2496 C C . ASN B 1 152 ? 64.815 22.773 -42.143 1.00 13.53 583 ASN B C 1
ATOM 2497 O O . ASN B 1 152 ? 65.616 23.574 -42.627 1.00 11.33 583 ASN B O 1
ATOM 2502 N N . PHE B 1 153 ? 64.429 21.671 -42.775 1.00 13.28 584 PHE B N 1
ATOM 2503 C CA . PHE B 1 153 ? 64.963 21.326 -44.086 1.00 15.00 584 PHE B CA 1
ATOM 2504 C C . PHE B 1 153 ? 63.985 21.671 -45.210 1.00 15.36 584 PHE B C 1
ATOM 2505 O O . PHE B 1 153 ? 63.914 20.967 -46.212 1.00 17.24 584 PHE B O 1
ATOM 2513 N N . GLY B 1 154 ? 63.219 22.745 -45.039 1.00 16.43 585 GLY B N 1
ATOM 2514 C CA . GLY B 1 154 ? 62.276 23.136 -46.077 1.00 15.24 585 GLY B CA 1
ATOM 2515 C C . GLY B 1 154 ? 60.958 22.383 -46.027 1.00 14.14 585 GLY B C 1
ATOM 2516 O O . GLY B 1 154 ? 60.029 22.792 -45.337 1.00 16.89 585 GLY B O 1
ATOM 2517 N N . THR B 1 155 ? 60.866 21.284 -46.767 1.00 13.05 586 THR B N 1
ATOM 2518 C CA . THR B 1 155 ? 59.643 20.486 -46.776 1.00 14.41 586 THR B CA 1
ATOM 2519 C C . THR B 1 155 ? 59.654 19.486 -45.623 1.00 13.33 586 THR B C 1
ATOM 2520 O O . THR B 1 155 ? 58.612 18.960 -45.235 1.00 14.14 586 THR B O 1
ATOM 2524 N N . VAL B 1 156 ? 60.842 19.230 -45.087 1.00 11.68 587 VAL B N 1
ATOM 2525 C CA . VAL B 1 156 ? 61.001 18.292 -43.984 1.00 12.18 587 VAL B CA 1
ATOM 2526 C C . VAL B 1 156 ? 61.459 19.039 -42.734 1.00 11.67 587 VAL B C 1
ATOM 2527 O O . VAL B 1 156 ? 62.392 19.845 -42.782 1.00 12.83 587 VAL B O 1
ATOM 2531 N N . LYS B 1 157 ? 60.800 18.768 -41.615 1.00 9.41 588 LYS B N 1
ATOM 2532 C CA . LYS B 1 157 ? 61.146 19.430 -40.364 1.00 9.88 588 LYS B CA 1
ATOM 2533 C C . LYS B 1 157 ? 61.271 18.422 -39.231 1.00 10.58 588 LYS B C 1
ATOM 2534 O O . LYS B 1 157 ? 60.500 17.461 -39.156 1.00 8.95 588 LYS B O 1
ATOM 2540 N N . ILE B 1 158 ? 62.254 18.628 -38.358 1.00 11.59 589 ILE B N 1
ATOM 2541 C CA . ILE B 1 158 ? 62.430 17.736 -37.219 1.00 11.44 589 ILE B CA 1
ATOM 2542 C C . ILE B 1 158 ? 62.293 18.518 -35.920 1.00 12.37 589 ILE B C 1
ATOM 2543 O O . ILE B 1 158 ? 62.889 19.582 -35.754 1.00 12.32 589 ILE B O 1
ATOM 2548 N N . PHE B 1 159 ? 61.496 17.973 -35.006 1.00 10.07 590 PHE B N 1
ATOM 2549 C CA . PHE B 1 159 ? 61.232 18.589 -33.713 1.00 11.75 590 PHE B CA 1
ATOM 2550 C C . PHE B 1 159 ? 61.729 17.699 -32.583 1.00 13.39 590 PHE B C 1
ATOM 2551 O O . PHE B 1 159 ? 61.807 16.480 -32.725 1.00 9.86 590 PHE B O 1
ATOM 2559 N N . GLU B 1 160 ? 62.044 18.317 -31.453 1.00 14.44 591 GLU B N 1
ATOM 2560 C CA . GLU B 1 160 ? 62.491 17.572 -30.293 1.00 16.62 591 GLU B CA 1
ATOM 2561 C C . GLU B 1 160 ? 61.424 17.693 -29.213 1.00 16.66 591 GLU B C 1
ATOM 2562 O O . GLU B 1 160 ? 60.754 18.722 -29.097 1.00 13.26 591 GLU B O 1
ATOM 2568 N N . VAL B 1 161 ? 61.249 16.621 -28.452 1.00 18.02 592 VAL B N 1
ATOM 2569 C CA . VAL B 1 161 ? 60.297 16.602 -27.355 1.00 20.35 592 VAL B CA 1
ATOM 2570 C C . VAL B 1 161 ? 61.038 17.202 -26.164 1.00 22.29 592 VAL B C 1
ATOM 2571 O O . VAL B 1 161 ? 62.124 16.744 -25.820 1.00 22.03 592 VAL B O 1
ATOM 2575 N N . LYS B 1 162 ? 60.470 18.232 -25.548 1.00 25.03 593 LYS B N 1
ATOM 2576 C CA . LYS B 1 162 ? 61.117 18.854 -24.397 1.00 28.22 593 LYS B CA 1
ATOM 2577 C C . LYS B 1 162 ? 60.209 18.802 -23.174 1.00 30.23 593 LYS B C 1
ATOM 2578 O O . LYS B 1 162 ? 60.179 19.734 -22.370 1.00 34.41 593 LYS B O 1
ATOM 2592 N N . GLU C 1 2 ? 40.247 -13.580 -46.511 1.00 44.84 433 GLU C N 1
ATOM 2593 C CA . GLU C 1 2 ? 39.232 -14.595 -46.759 1.00 43.31 433 GLU C CA 1
ATOM 2594 C C . GLU C 1 2 ? 39.110 -15.643 -45.661 1.00 42.43 433 GLU C C 1
ATOM 2595 O O . GLU C 1 2 ? 40.047 -15.901 -44.909 1.00 42.89 433 GLU C O 1
ATOM 2605 N N . THR C 1 4 ? 38.965 -19.256 -44.258 1.00 30.20 435 THR C N 1
ATOM 2606 C CA . THR C 1 4 ? 39.513 -20.560 -44.609 1.00 25.61 435 THR C CA 1
ATOM 2607 C C . THR C 1 4 ? 38.668 -21.671 -43.998 1.00 25.02 435 THR C C 1
ATOM 2608 O O . THR C 1 4 ? 37.874 -21.436 -43.084 1.00 22.75 435 THR C O 1
ATOM 2620 N N . ASP C 1 6 ? 39.683 -24.152 -42.153 1.00 20.35 437 ASP C N 1
ATOM 2621 C CA . ASP C 1 6 ? 40.081 -24.343 -40.761 1.00 18.12 437 ASP C CA 1
ATOM 2622 C C . ASP C 1 6 ? 39.414 -23.315 -39.857 1.00 16.27 437 ASP C C 1
ATOM 2623 O O . ASP C 1 6 ? 38.939 -23.649 -38.773 1.00 16.13 437 ASP C O 1
ATOM 2628 N N . TRP C 1 7 ? 39.386 -22.061 -40.298 1.00 17.40 438 TRP C N 1
ATOM 2629 C CA . TRP C 1 7 ? 38.751 -21.009 -39.514 1.00 16.18 438 TRP C CA 1
ATOM 2630 C C . TRP C 1 7 ? 37.259 -21.272 -39.366 1.00 16.24 438 TRP C C 1
ATOM 2631 O O . TRP C 1 7 ? 36.682 -21.046 -38.300 1.00 15.74 438 TRP C O 1
ATOM 2642 N N . LYS C 1 8 ? 36.636 -21.749 -40.442 1.00 17.12 439 LYS C N 1
ATOM 2643 C CA . LYS C 1 8 ? 35.206 -22.046 -40.422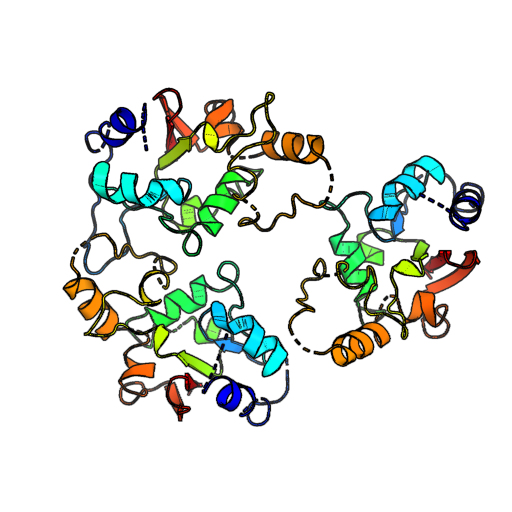 1.00 19.07 439 LYS C CA 1
ATOM 2644 C C . LYS C 1 8 ? 34.918 -23.094 -39.353 1.00 18.64 439 LYS C C 1
ATOM 2645 O O . LYS C 1 8 ? 33.990 -22.943 -38.553 1.00 17.10 439 LYS C O 1
ATOM 2647 N N . GLU C 1 9 ? 35.717 -24.157 -39.343 1.00 18.16 440 GLU C N 1
ATOM 2648 C CA . GLU C 1 9 ? 35.536 -25.221 -38.362 1.00 19.08 440 GLU C CA 1
ATOM 2649 C C . GLU C 1 9 ? 35.798 -24.697 -36.950 1.00 17.12 440 GLU C C 1
ATOM 2650 O O . GLU C 1 9 ? 35.063 -25.013 -36.020 1.00 17.99 440 GLU C O 1
ATOM 2656 N N . ALA C 1 10 ? 36.850 -23.896 -36.791 1.00 15.63 441 ALA C N 1
ATOM 2657 C CA . ALA C 1 10 ? 37.186 -23.351 -35.477 1.00 14.30 441 ALA C CA 1
ATOM 2658 C C . ALA C 1 10 ? 36.105 -22.418 -34.930 1.00 15.30 441 ALA C C 1
ATOM 2659 O O . ALA C 1 10 ? 35.718 -22.524 -33.758 1.00 13.23 441 ALA C O 1
ATOM 2661 N N . LEU C 1 11 ? 35.615 -21.507 -35.769 1.00 13.84 442 LEU C N 1
ATOM 2662 C CA . LEU C 1 11 ? 34.585 -20.564 -35.339 1.00 15.67 442 LEU C CA 1
ATOM 2663 C C . LEU C 1 11 ? 33.295 -21.281 -34.957 1.00 15.33 442 LEU C C 1
ATOM 2664 O O . LEU C 1 11 ? 32.655 -20.932 -33.959 1.00 14.89 442 LEU C O 1
ATOM 2669 N N . ASN C 1 12 ? 32.911 -22.281 -35.743 1.00 14.15 443 ASN C N 1
ATOM 2670 C CA . ASN C 1 12 ? 31.704 -23.039 -35.439 1.00 17.27 443 ASN C CA 1
ATOM 2671 C C . ASN C 1 12 ? 31.901 -23.823 -34.146 1.00 16.73 443 ASN C C 1
ATOM 2672 O O . ASN C 1 12 ? 31.004 -23.884 -33.304 1.00 17.70 443 ASN C O 1
ATOM 2677 N N . TRP C 1 13 ? 33.082 -24.416 -33.989 1.00 16.31 444 TRP C N 1
ATOM 2678 C CA . TRP C 1 13 ? 33.381 -25.191 -32.793 1.00 16.01 444 TRP C CA 1
ATOM 2679 C C . TRP C 1 13 ? 33.296 -24.322 -31.547 1.00 16.69 444 TRP C C 1
ATOM 2680 O O . TRP C 1 13 ? 32.648 -24.700 -30.573 1.00 15.52 444 TRP C O 1
ATOM 2699 N N . LYS C 1 15 ? 31.749 -21.528 -31.227 1.00 19.79 446 LYS C N 1
ATOM 2700 C CA . LYS C 1 15 ? 30.400 -20.992 -31.094 1.00 20.42 446 LYS C CA 1
ATOM 2701 C C . LYS C 1 15 ? 29.526 -21.934 -30.264 1.00 20.86 446 LYS C C 1
ATOM 2702 O O . LYS C 1 15 ? 28.741 -21.493 -29.429 1.00 21.02 446 LYS C O 1
ATOM 2708 N N . GLU C 1 16 ? 29.663 -23.236 -30.479 1.00 21.23 447 GLU C N 1
ATOM 2709 C CA . GLU C 1 16 ? 28.843 -24.173 -29.723 1.00 24.71 447 GLU C CA 1
ATOM 2710 C C . GLU C 1 16 ? 29.475 -24.785 -28.478 1.00 23.15 447 GLU C C 1
ATOM 2711 O O . GLU C 1 16 ? 28.759 -25.323 -27.630 1.00 23.48 447 GLU C O 1
ATOM 2717 N N . ASN C 1 17 ? 30.797 -24.688 -28.343 1.00 19.28 448 ASN C N 1
ATOM 2718 C CA . ASN C 1 17 ? 31.471 -25.267 -27.178 1.00 19.05 448 ASN C CA 1
ATOM 2719 C C . ASN C 1 17 ? 31.895 -24.286 -26.090 1.00 18.97 448 ASN C C 1
ATOM 2720 O O . ASN C 1 17 ? 31.945 -24.650 -24.918 1.00 18.08 448 ASN C O 1
ATOM 2725 N N . LEU C 1 18 ? 32.216 -23.054 -26.462 1.00 19.79 449 LEU C N 1
ATOM 2726 C CA . LEU C 1 18 ? 32.618 -22.085 -25.452 1.00 20.58 449 LEU C CA 1
ATOM 2727 C C . LEU C 1 18 ? 31.382 -21.593 -24.706 1.00 23.14 449 LEU C C 1
ATOM 2728 O O . LEU C 1 18 ? 30.281 -21.576 -25.260 1.00 23.29 449 LEU C O 1
ATOM 2733 N N . GLU C 1 19 ? 31.564 -21.220 -23.442 1.00 24.81 450 GLU C N 1
ATOM 2734 C CA . GLU C 1 19 ? 30.459 -20.735 -22.620 1.00 28.26 450 GLU C CA 1
ATOM 2735 C C . GLU C 1 19 ? 29.723 -19.588 -23.310 1.00 29.76 450 GLU C C 1
ATOM 2736 O O . GLU C 1 19 ? 30.342 -18.632 -23.777 1.00 29.33 450 GLU C O 1
ATOM 2742 N N . ALA C 1 20 ? 28.398 -19.697 -23.364 1.00 31.24 451 ALA C N 1
ATOM 2743 C CA . ALA C 1 20 ? 27.549 -18.697 -24.007 1.00 32.97 451 ALA C CA 1
ATOM 2744 C C . ALA C 1 20 ? 27.785 -17.277 -23.503 1.00 34.08 451 ALA C C 1
ATOM 2745 O O . ALA C 1 20 ? 27.924 -17.048 -22.301 1.00 32.96 451 ALA C O 1
ATOM 2747 N N . GLN C 1 21 ? 27.814 -16.331 -24.440 1.00 36.37 452 GLN C N 1
ATOM 2748 C CA . GLN C 1 21 ? 28.030 -14.918 -24.142 1.00 38.55 452 GLN C CA 1
ATOM 2749 C C . GLN C 1 21 ? 29.380 -14.680 -23.471 1.00 40.31 452 GLN C C 1
ATOM 2750 O O . GLN C 1 21 ? 30.434 -14.864 -24.086 1.00 41.49 452 GLN C O 1
ATOM 2752 N N . PRO C 1 30 ? 31.494 -8.322 -20.159 1.00 37.92 461 PRO C N 1
ATOM 2753 C CA . PRO C 1 30 ? 31.528 -9.752 -20.482 1.00 36.31 461 PRO C CA 1
ATOM 2754 C C . PRO C 1 30 ? 32.232 -10.596 -19.425 1.00 34.67 461 PRO C C 1
ATOM 2755 O O . PRO C 1 30 ? 33.160 -10.137 -18.760 1.00 34.43 461 PRO C O 1
ATOM 2759 N N . ASP C 1 31 ? 31.778 -11.837 -19.286 1.00 32.92 462 ASP C N 1
ATOM 2760 C CA . ASP C 1 31 ? 32.331 -12.775 -18.316 1.00 32.43 462 ASP C CA 1
ATOM 2761 C C . ASP C 1 31 ? 33.814 -13.061 -18.587 1.00 29.21 462 ASP C C 1
ATOM 2762 O O . ASP C 1 31 ? 34.606 -13.224 -17.656 1.00 27.47 462 ASP C O 1
ATOM 2767 N N . TYR C 1 3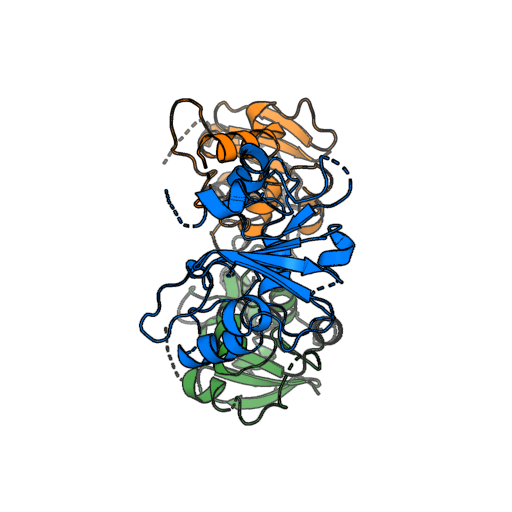2 ? 34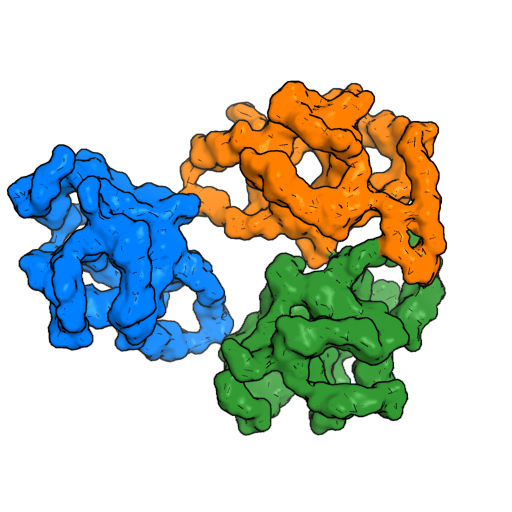.182 -13.118 -19.865 1.00 25.60 463 TYR C N 1
ATOM 2768 C CA . TYR C 1 32 ? 35.565 -13.396 -20.252 1.00 21.21 463 TYR C CA 1
ATOM 2769 C C . TYR C 1 32 ? 35.810 -12.956 -21.686 1.00 19.34 463 TYR C C 1
ATOM 2770 O O . TYR C 1 32 ? 34.887 -12.533 -22.377 1.00 16.89 463 TYR C O 1
ATOM 2779 N N . ALA C 1 33 ? 37.058 -13.068 -22.128 1.00 17.15 464 ALA C N 1
ATOM 2780 C CA . ALA C 1 33 ? 37.415 -12.691 -23.483 1.00 16.25 464 ALA C CA 1
ATOM 2781 C C . ALA C 1 33 ? 38.320 -13.735 -24.124 1.00 16.10 464 ALA C C 1
ATOM 2782 O O . ALA C 1 33 ? 38.986 -14.505 -23.434 1.00 16.18 464 ALA C O 1
ATOM 2784 N N . VAL C 1 34 ? 38.324 -13.762 -25.451 1.00 14.93 465 VAL C N 1
ATOM 2785 C CA . VAL C 1 34 ? 39.179 -14.673 -26.201 1.00 13.40 465 VAL C CA 1
ATOM 2786 C C . VAL C 1 34 ? 40.310 -13.808 -26.751 1.00 13.82 465 VAL C C 1
ATOM 2787 O O . VAL C 1 34 ? 40.060 -12.803 -27.418 1.00 14.81 465 VAL C O 1
ATOM 2791 N N . LEU C 1 35 ? 41.551 -14.177 -26.460 1.00 13.67 466 LEU C N 1
ATOM 2792 C CA . LEU C 1 35 ? 42.686 -13.401 -26.954 1.00 13.31 466 LEU C CA 1
ATOM 2793 C C . LEU C 1 35 ? 43.241 -13.997 -28.244 1.00 11.24 466 LEU C C 1
ATOM 2794 O O . LEU C 1 35 ? 43.509 -15.193 -28.322 1.00 12.24 466 LEU C O 1
ATOM 2799 N N . SER C 1 36 ? 43.405 -13.149 -29.252 1.00 10.96 467 SER C N 1
ATOM 2800 C CA . SER C 1 36 ? 43.962 -13.561 -30.533 1.00 12.69 467 SER C CA 1
ATOM 2801 C C . SER C 1 36 ? 44.498 -12.296 -31.184 1.00 13.85 467 SER C C 1
ATOM 2802 O O . SER C 1 36 ? 44.451 -11.222 -30.584 1.00 16.01 467 SER C O 1
ATOM 2805 N N . TRP C 1 37 ? 45.017 -12.409 -32.401 1.00 15.64 468 TRP C N 1
ATOM 2806 C CA . TRP C 1 37 ? 45.532 -11.233 -33.088 1.00 16.12 468 TRP C CA 1
ATOM 2807 C C . TRP C 1 37 ? 44.317 -10.431 -33.558 1.00 18.61 468 TRP C C 1
ATOM 2808 O O . TRP C 1 37 ? 43.269 -11.005 -33.857 1.00 19.21 468 TRP C O 1
ATOM 2819 N N . TRP C 1 38 ? 44.450 -9.110 -33.626 1.00 19.81 469 TRP C N 1
ATOM 2820 C CA . TRP C 1 38 ? 43.325 -8.264 -34.008 1.00 20.42 469 TRP C CA 1
ATOM 2821 C C . TRP C 1 38 ? 42.653 -8.586 -35.340 1.00 20.80 469 TRP C C 1
ATOM 2822 O O . TRP C 1 38 ? 41.456 -8.349 -35.494 1.00 20.50 469 TRP C O 1
ATOM 2833 N N . ASP C 1 39 ? 43.409 -9.119 -36.295 1.00 19.97 470 ASP C N 1
ATOM 2834 C CA . ASP C 1 39 ? 42.859 -9.465 -37.609 1.00 22.07 470 ASP C CA 1
ATOM 2835 C C . ASP C 1 39 ? 41.613 -10.339 -37.531 1.00 20.83 470 ASP C C 1
ATOM 2836 O O . ASP C 1 39 ? 40.700 -10.216 -38.353 1.00 19.45 470 ASP C O 1
ATOM 2841 N N . TYR C 1 40 ? 41.585 -11.224 -36.540 1.00 18.49 471 TYR C N 1
ATOM 2842 C CA . TYR C 1 40 ? 40.487 -12.173 -36.380 1.00 17.37 471 TYR C CA 1
ATOM 2843 C C . TYR C 1 40 ? 39.392 -11.773 -35.402 1.00 15.96 471 TYR C C 1
ATOM 2844 O O . TYR C 1 40 ? 38.428 -12.513 -35.222 1.00 16.58 471 TYR C O 1
ATOM 2853 N N . GLY C 1 41 ? 39.546 -10.618 -34.771 1.00 16.46 472 GLY C N 1
ATOM 2854 C CA . GLY C 1 41 ? 38.567 -10.167 -33.799 1.00 16.58 472 GLY C CA 1
ATOM 2855 C C . GLY C 1 41 ? 37.118 -10.151 -34.254 1.00 15.35 472 GLY C C 1
ATOM 2856 O O . GLY C 1 41 ? 36.233 -10.589 -33.521 1.00 16.20 472 GLY C O 1
ATOM 2857 N N . ASN C 1 42 ? 36.861 -9.641 -35.452 1.00 16.72 473 ASN C N 1
ATOM 2858 C CA . ASN C 1 42 ? 35.490 -9.580 -35.945 1.00 17.28 473 ASN C CA 1
ATOM 2859 C C . ASN C 1 42 ? 34.877 -10.950 -36.193 1.00 16.56 473 ASN C C 1
ATOM 2860 O O . ASN C 1 42 ? 33.699 -11.153 -35.909 1.00 16.74 473 ASN C O 1
ATOM 2865 N N . TRP C 1 43 ? 35.663 -11.892 -36.708 1.00 15.24 474 TRP C N 1
ATOM 2866 C CA . TRP C 1 43 ? 35.139 -13.240 -36.934 1.00 16.23 474 TRP C CA 1
ATOM 2867 C C . TRP C 1 43 ? 34.742 -13.878 -35.607 1.00 14.37 474 TRP C C 1
ATOM 2868 O O . TRP C 1 43 ? 33.677 -14.479 -35.483 1.00 15.21 474 TRP C O 1
ATOM 2879 N N . ILE C 1 44 ? 35.611 -13.753 -34.614 1.00 15.55 475 ILE C N 1
ATOM 2880 C CA . ILE C 1 44 ? 35.332 -14.340 -33.311 1.00 15.26 475 ILE C CA 1
ATOM 2881 C C . ILE C 1 44 ? 34.118 -13.685 -32.665 1.00 14.73 475 ILE C C 1
ATOM 2882 O O . ILE C 1 44 ? 33.270 -14.357 -32.089 1.00 14.06 475 ILE C O 1
ATOM 2887 N N . LEU C 1 45 ? 34.037 -12.367 -32.782 1.00 16.04 476 LEU C N 1
ATOM 2888 C CA . LEU C 1 45 ? 32.942 -11.603 -32.200 1.00 16.30 476 LEU C CA 1
ATOM 2889 C C . LEU C 1 45 ? 31.599 -11.851 -32.896 1.00 17.07 476 LEU C C 1
ATOM 2890 O O . LEU C 1 45 ? 30.591 -12.144 -32.250 1.00 17.34 476 LEU C O 1
ATOM 2895 N N . TYR C 1 46 ? 31.596 -11.752 -34.219 1.00 16.49 477 TYR C N 1
ATOM 2896 C CA . TYR C 1 46 ? 30.367 -11.906 -34.987 1.00 17.56 477 TYR C CA 1
ATOM 2897 C C . TYR C 1 46 ? 30.002 -13.309 -35.464 1.00 17.90 477 TYR C C 1
ATOM 2898 O O . TYR C 1 46 ? 28.824 -13.604 -35.667 1.00 19.06 477 TYR C O 1
ATOM 2907 N N . VAL C 1 47 ? 30.991 -14.175 -35.648 1.00 18.52 478 VAL C N 1
ATOM 2908 C CA . VAL C 1 47 ? 30.694 -15.530 -36.096 1.00 17.46 478 VAL C CA 1
ATOM 2909 C C . VAL C 1 47 ? 30.665 -16.498 -34.915 1.00 17.52 478 VAL C C 1
ATOM 2910 O O . VAL C 1 47 ? 29.715 -17.259 -34.759 1.00 19.45 478 VAL C O 1
ATOM 2914 N N . ALA C 1 48 ? 31.694 -16.465 -34.076 1.00 16.40 479 ALA C N 1
ATOM 2915 C CA . ALA C 1 48 ? 31.734 -17.348 -32.913 1.00 17.41 479 ALA C CA 1
ATOM 2916 C C . ALA C 1 48 ? 30.874 -16.780 -31.786 1.00 17.97 479 ALA C C 1
ATOM 2917 O O . ALA C 1 48 ? 30.525 -17.493 -30.848 1.00 18.36 479 ALA C O 1
ATOM 2919 N N . LYS C 1 49 ? 30.540 -15.494 -31.888 1.00 18.49 480 LYS C N 1
ATOM 2920 C CA . LYS C 1 49 ? 29.720 -14.807 -30.887 1.00 21.14 480 LYS C CA 1
ATOM 2921 C C . LYS C 1 49 ? 30.414 -14.733 -29.530 1.00 20.11 480 LYS C C 1
ATOM 2922 O O . LYS C 1 49 ? 29.778 -14.933 -28.495 1.00 22.26 480 LYS C O 1
ATOM 2928 N N . LYS C 1 50 ? 31.711 -14.440 -29.530 1.00 19.03 481 LYS C N 1
ATOM 2929 C CA . LYS C 1 50 ? 32.474 -14.358 -28.289 1.00 18.48 481 LYS C CA 1
ATOM 2930 C C . LYS C 1 50 ? 33.255 -13.052 -28.169 1.00 17.67 481 LYS C C 1
ATOM 2931 O O . LYS C 1 50 ? 33.758 -12.528 -29.157 1.00 17.00 481 LYS C O 1
ATOM 2937 N N . ALA C 1 51 ? 33.356 -12.529 -26.951 1.00 18.07 482 ALA C N 1
ATOM 2938 C CA . ALA C 1 51 ? 34.080 -11.284 -26.711 1.00 19.25 482 ALA C CA 1
ATOM 2939 C C . ALA C 1 51 ? 35.570 -11.468 -26.998 1.00 19.15 482 ALA C C 1
ATOM 2940 O O . ALA C 1 51 ? 36.125 -12.534 -26.736 1.00 18.39 482 ALA C O 1
ATOM 2942 N N . VAL C 1 52 ? 36.211 -10.434 -27.542 1.00 19.52 483 VAL C N 1
ATOM 2943 C CA . VAL C 1 52 ? 37.639 -10.510 -27.863 1.00 20.88 483 VAL C CA 1
ATOM 2944 C C . VAL C 1 52 ? 38.464 -9.413 -27.209 1.00 21.55 483 VAL C C 1
ATOM 2945 O O . VAL C 1 52 ? 37.934 -8.398 -26.758 1.00 22.25 483 VAL C O 1
ATOM 2949 N N . VAL C 1 53 ? 39.773 -9.632 -27.167 1.00 21.89 484 VAL C N 1
ATOM 2950 C CA . VAL C 1 53 ? 40.699 -8.668 -26.596 1.00 22.79 484 VAL C CA 1
ATOM 2951 C C . VAL C 1 53 ? 40.932 -7.542 -27.598 1.00 23.53 484 VAL C C 1
ATOM 2952 O O . VAL C 1 53 ? 41.139 -6.394 -27.213 1.00 25.65 484 VAL C O 1
ATOM 2956 N N . CYS C 1 54 ? 40.892 -7.877 -28.883 1.00 23.57 485 CYS C N 1
ATOM 2957 C CA . CYS C 1 54 ? 41.109 -6.893 -29.938 1.00 25.00 485 CYS C CA 1
ATOM 2958 C C . CYS C 1 54 ? 40.454 -7.332 -31.243 1.00 26.17 485 CYS C C 1
ATOM 2959 O O . CYS C 1 54 ? 40.446 -8.518 -31.567 1.00 25.49 485 CYS C O 1
ATOM 2962 N N . ASN C 1 55 ? 39.889 -6.382 -31.985 1.00 30.24 486 ASN C N 1
ATOM 2963 C CA . ASN C 1 55 ? 39.269 -6.702 -33.271 1.00 33.63 486 ASN C CA 1
ATOM 2964 C C . ASN C 1 55 ? 39.803 -5.800 -34.409 1.00 36.60 486 ASN C C 1
ATOM 2965 O O . ASN C 1 55 ? 39.311 -5.861 -35.533 1.00 36.51 486 ASN C O 1
ATOM 2970 N N . ASN C 1 56 ? 40.807 -4.978 -34.084 1.00 38.02 487 ASN C N 1
ATOM 2971 C CA . ASN C 1 56 ? 41.501 -4.085 -35.011 1.00 41.12 487 ASN C CA 1
ATOM 2972 C C . ASN C 1 56 ? 42.822 -3.701 -34.386 1.00 41.71 487 ASN C C 1
ATOM 2973 O O . ASN C 1 56 ? 42.988 -3.815 -33.184 1.00 42.70 487 ASN C O 1
ATOM 2978 N N . PHE C 1 57 ? 43.748 -3.215 -35.201 1.00 42.36 488 PHE C N 1
ATOM 2979 C CA . PHE C 1 57 ? 45.071 -2.893 -34.698 1.00 41.91 488 PHE C CA 1
ATOM 2980 C C . PHE C 1 57 ? 45.233 -1.703 -33.770 1.00 42.29 488 PHE C C 1
ATOM 2981 O O . PHE C 1 57 ? 46.369 -1.345 -33.446 1.00 43.00 488 PHE C O 1
ATOM 2989 N N . GLN C 1 58 ? 44.133 -1.094 -33.326 1.00 42.21 489 GLN C N 1
ATOM 2990 C CA . GLN C 1 58 ? 44.239 0.040 -32.399 1.00 43.20 489 GLN C CA 1
ATOM 2991 C C . GLN C 1 58 ? 43.922 -0.436 -30.982 1.00 42.61 489 GLN C C 1
ATOM 2992 O O . GLN C 1 58 ? 44.820 -0.779 -30.216 1.00 43.95 489 GLN C O 1
ATOM 2998 N N . ALA C 1 59 ? 42.636 -0.462 -30.651 1.00 40.75 490 ALA C N 1
ATOM 2999 C CA . ALA C 1 59 ? 42.195 -0.884 -29.330 1.00 38.98 490 ALA C CA 1
ATOM 3000 C C . ALA C 1 59 ? 42.487 -2.350 -28.997 1.00 36.68 490 ALA C C 1
ATOM 3001 O O . ALA C 1 59 ? 42.011 -3.268 -29.674 1.00 36.75 490 ALA C O 1
ATOM 3003 N N . GLY C 1 60 ? 43.284 -2.555 -27.951 1.00 34.48 491 GLY C N 1
ATOM 3004 C CA . GLY C 1 60 ? 43.604 -3.898 -27.502 1.00 30.26 491 GLY C CA 1
ATOM 3005 C C . GLY C 1 60 ? 44.737 -4.646 -28.177 1.00 28.30 491 GLY C C 1
ATOM 3006 O O . GLY C 1 60 ? 45.290 -5.577 -27.587 1.00 27.25 491 GLY C O 1
ATOM 3007 N N . ALA C 1 61 ? 45.085 -4.260 -29.400 1.00 25.98 492 ALA C N 1
ATOM 3008 C CA . ALA C 1 61 ? 46.157 -4.931 -30.126 1.00 24.01 492 ALA C CA 1
ATOM 3009 C C . ALA C 1 61 ? 47.469 -4.971 -29.339 1.00 24.49 492 ALA C C 1
ATOM 3010 O O . ALA C 1 61 ? 48.201 -5.961 -29.390 1.00 21.39 492 ALA C O 1
ATOM 3012 N N . ASP C 1 62 ? 47.765 -3.902 -28.609 1.00 23.12 493 ASP C N 1
ATOM 3013 C CA . ASP C 1 62 ? 49.001 -3.850 -27.836 1.00 25.68 493 ASP C CA 1
ATOM 3014 C C . ASP C 1 62 ? 49.031 -4.934 -26.758 1.00 23.31 493 ASP C C 1
ATOM 3015 O O . ASP C 1 62 ? 50.074 -5.541 -26.511 1.00 20.32 493 ASP C O 1
ATOM 3020 N N . ASP C 1 63 ? 47.887 -5.179 -26.122 1.00 21.96 494 ASP C N 1
ATOM 3021 C CA . ASP C 1 63 ? 47.795 -6.210 -25.088 1.00 20.85 494 ASP C CA 1
ATOM 3022 C C . ASP C 1 63 ? 48.048 -7.582 -25.701 1.00 19.22 494 ASP C C 1
ATOM 3023 O O . ASP C 1 63 ? 48.727 -8.425 -25.110 1.00 18.61 494 ASP C O 1
ATOM 3028 N N . ALA C 1 64 ? 47.484 -7.807 -26.882 1.00 16.01 495 ALA C N 1
ATOM 3029 C CA . ALA C 1 64 ? 47.661 -9.079 -27.563 1.00 14.62 495 ALA C CA 1
ATOM 3030 C C . ALA C 1 64 ? 49.105 -9.221 -28.030 1.00 12.52 495 ALA C C 1
ATOM 3031 O O . ALA C 1 64 ? 49.672 -10.312 -27.989 1.00 12.47 495 ALA C O 1
ATOM 3033 N N . ALA C 1 65 ? 49.697 -8.115 -28.469 1.00 11.22 496 ALA C N 1
ATOM 3034 C CA . ALA C 1 65 ? 51.073 -8.130 -28.950 1.00 11.54 496 ALA C CA 1
ATOM 3035 C C . ALA C 1 65 ? 52.054 -8.390 -27.810 1.00 13.15 496 ALA C C 1
ATOM 3036 O O . ALA C 1 65 ? 53.021 -9.125 -27.976 1.00 14.06 496 ALA C O 1
ATOM 3038 N N . LYS C 1 66 ? 51.804 -7.792 -26.651 1.00 13.91 497 LYS C N 1
ATOM 3039 C CA . LYS C 1 66 ? 52.680 -7.990 -25.503 1.00 17.58 497 LYS C CA 1
ATOM 3040 C C . LYS C 1 66 ? 52.542 -9.414 -24.961 1.00 17.12 497 LYS C C 1
ATOM 3041 O O . LYS C 1 66 ? 53.498 -9.984 -24.436 1.00 17.36 497 LYS C O 1
ATOM 3047 N N . PHE C 1 67 ? 51.353 -9.992 -25.100 1.00 13.92 498 PHE C N 1
ATOM 3048 C CA . PHE C 1 67 ? 51.131 -11.357 -24.646 1.00 12.14 498 PHE C CA 1
ATOM 3049 C C . PHE C 1 67 ? 51.912 -12.328 -25.536 1.00 13.38 498 PHE C C 1
ATOM 3050 O O . PHE C 1 67 ? 52.702 -13.130 -25.040 1.00 12.90 498 PHE C O 1
ATOM 3058 N N . PHE C 1 68 ? 51.691 -12.253 -26.849 1.00 11.11 499 PHE C N 1
ATOM 3059 C CA . PHE C 1 68 ? 52.362 -13.155 -27.787 1.00 10.98 499 PHE C CA 1
ATOM 3060 C C . PHE C 1 68 ? 53.884 -13.069 -27.778 1.00 12.74 499 PHE C C 1
ATOM 3061 O O . PHE C 1 68 ? 54.557 -14.071 -28.016 1.00 12.03 499 PHE C O 1
ATOM 3069 N N . THR C 1 69 ? 54.427 -11.883 -27.507 1.00 11.59 500 THR C N 1
ATOM 3070 C CA . THR C 1 69 ? 55.876 -11.701 -27.476 1.00 13.03 500 THR C CA 1
ATOM 3071 C C . THR C 1 69 ? 56.518 -11.921 -26.108 1.00 13.86 500 THR C C 1
ATOM 3072 O O . THR C 1 69 ? 57.744 -11.894 -25.994 1.00 11.61 500 THR C O 1
ATOM 3076 N N . ALA C 1 70 ? 55.703 -12.128 -25.078 1.00 14.96 501 ALA C N 1
ATOM 3077 C CA . ALA C 1 70 ? 56.227 -12.355 -23.729 1.00 14.03 501 ALA C CA 1
ATOM 3078 C C . ALA C 1 70 ? 57.105 -13.609 -23.718 1.00 16.40 501 ALA C C 1
ATOM 3079 O O . ALA C 1 70 ? 56.775 -14.610 -24.355 1.00 16.72 501 ALA C O 1
ATOM 3081 N N . GLN C 1 71 ? 58.222 -13.560 -22.996 1.00 17.35 502 GLN C N 1
ATOM 3082 C CA . GLN C 1 71 ? 59.119 -14.712 -22.946 1.00 21.38 502 GLN C CA 1
ATOM 3083 C C . GLN C 1 71 ? 58.947 -15.551 -21.687 1.00 21.88 502 GLN C C 1
ATOM 3084 O O . GLN C 1 71 ? 59.629 -16.556 -21.506 1.00 24.95 502 GLN C O 1
ATOM 3090 N N . SER C 1 72 ? 58.038 -15.136 -20.814 1.00 23.06 503 SER C N 1
ATOM 3091 C CA . SER C 1 72 ? 57.767 -15.887 -19.596 1.00 22.87 503 SER C CA 1
ATOM 3092 C C . SER C 1 72 ? 56.270 -15.855 -19.351 1.00 20.91 503 SER C C 1
ATOM 3093 O O . SER C 1 72 ? 55.614 -14.844 -19.604 1.00 18.00 503 SER C O 1
ATOM 3096 N N . GLU C 1 73 ? 55.736 -16.968 -18.864 1.00 19.71 504 GLU C N 1
ATOM 3097 C CA . GLU C 1 73 ? 54.316 -17.074 -18.573 1.00 20.52 504 GLU C CA 1
ATOM 3098 C C . GLU C 1 73 ? 53.881 -16.055 -17.538 1.00 20.57 504 GLU C C 1
ATOM 3099 O O . GLU C 1 73 ? 52.746 -15.583 -17.561 1.00 19.38 504 GLU C O 1
ATOM 3105 N N . GLU C 1 74 ? 54.781 -15.721 -16.619 1.00 20.09 505 GLU C N 1
ATOM 3106 C CA . GLU C 1 74 ? 54.453 -14.754 -15.585 1.00 21.19 505 GLU C CA 1
ATOM 3107 C C . GLU C 1 74 ? 54.047 -13.417 -16.184 1.00 20.76 505 GLU C C 1
ATOM 3108 O O . GLU C 1 74 ? 53.065 -12.809 -15.756 1.00 19.38 505 GLU C O 1
ATOM 3114 N N . GLU C 1 75 ? 54.798 -12.954 -17.179 1.00 21.47 506 GLU C N 1
ATOM 3115 C CA . GLU C 1 75 ? 54.475 -11.684 -17.813 1.00 22.65 506 GLU C CA 1
ATOM 3116 C C . GLU C 1 75 ? 53.202 -11.836 -18.628 1.00 20.48 506 GLU C C 1
ATOM 3117 O O . GLU C 1 75 ? 52.374 -10.931 -18.674 1.00 21.31 506 GLU C O 1
ATOM 3123 N N . ALA C 1 76 ? 53.040 -12.996 -19.254 1.00 19.26 507 ALA C N 1
ATOM 3124 C CA . ALA C 1 76 ? 51.858 -13.256 -20.064 1.00 17.72 507 ALA C CA 1
ATOM 3125 C C . ALA C 1 76 ? 50.596 -13.280 -19.200 1.00 17.63 507 ALA C C 1
ATOM 3126 O O . ALA C 1 76 ? 49.549 -12.769 -19.605 1.00 15.21 507 ALA C O 1
ATOM 3136 N N . LYS C 1 78 ? 49.906 -11.561 -16.755 1.00 16.73 509 LYS C N 1
ATOM 3137 C CA . LYS C 1 78 ? 49.528 -10.203 -16.377 1.00 17.82 509 LYS C CA 1
ATOM 3138 C C . LYS C 1 78 ? 48.455 -9.701 -17.346 1.00 16.89 509 LYS C C 1
ATOM 3139 O O . LYS C 1 78 ? 47.484 -9.055 -16.949 1.00 16.04 509 LYS C O 1
ATOM 3145 N N . ILE C 1 79 ? 48.647 -10.002 -18.624 1.00 16.17 510 ILE C N 1
ATOM 3146 C CA . ILE C 1 79 ? 47.702 -9.613 -19.661 1.00 16.09 510 ILE C CA 1
ATOM 3147 C C . ILE C 1 79 ? 46.424 -10.427 -19.499 1.00 16.54 510 ILE C C 1
ATOM 3148 O O . ILE C 1 79 ? 45.315 -9.901 -19.623 1.00 15.75 510 ILE C O 1
ATOM 3153 N N . VAL C 1 80 ? 46.584 -11.716 -19.216 1.00 16.02 511 VAL C N 1
ATOM 3154 C CA . VAL C 1 80 ? 45.439 -12.599 -19.026 1.00 17.66 511 VAL C CA 1
ATOM 3155 C C . VAL C 1 80 ? 44.494 -12.069 -17.943 1.00 19.86 511 VAL C C 1
ATOM 3156 O O . VAL C 1 80 ? 43.282 -12.016 -18.143 1.00 18.04 511 VAL C O 1
ATOM 3160 N N . GLU C 1 81 ? 45.047 -11.679 -16.798 1.00 21.27 512 GLU C N 1
ATOM 3161 C CA . GLU C 1 81 ? 44.227 -11.153 -15.704 1.00 23.76 512 GLU C CA 1
ATOM 3162 C C . GLU C 1 81 ? 43.580 -9.815 -16.054 1.00 22.23 512 GLU C C 1
ATOM 3163 O O . GLU C 1 81 ? 42.391 -9.606 -15.815 1.00 23.50 512 GLU C O 1
ATOM 3169 N N . LYS C 1 82 ? 44.373 -8.909 -16.612 1.00 23.52 513 LYS C N 1
ATOM 3170 C CA . LYS C 1 82 ? 43.894 -7.580 -16.987 1.00 23.59 513 LYS C CA 1
ATOM 3171 C C . LYS C 1 82 ? 42.699 -7.596 -17.942 1.00 24.12 513 LYS C C 1
ATOM 3172 O O . LYS C 1 82 ? 41.771 -6.800 -17.793 1.00 24.00 513 LYS C O 1
ATOM 3178 N N . ARG C 1 83 ? 42.720 -8.501 -18.916 1.00 22.24 514 ARG C N 1
ATOM 3179 C CA . ARG C 1 83 ? 41.643 -8.587 -19.895 1.00 20.96 514 ARG C CA 1
ATOM 3180 C C . ARG C 1 83 ? 40.706 -9.782 -19.702 1.00 20.27 514 ARG C C 1
ATOM 3181 O O . ARG C 1 83 ? 39.910 -10.101 -20.586 1.00 19.95 514 ARG C O 1
ATOM 3189 N N . LYS C 1 84 ? 40.798 -10.434 -18.547 1.00 19.81 515 LYS C N 1
ATOM 3190 C CA . LYS C 1 84 ? 39.956 -11.589 -18.225 1.00 19.31 515 LYS C CA 1
ATOM 3191 C C . LYS C 1 84 ? 39.940 -12.619 -19.355 1.00 18.61 515 LYS C C 1
ATOM 3192 O O . LYS C 1 84 ? 38.875 -13.051 -19.800 1.00 18.43 515 LYS C O 1
ATOM 3194 N N . VAL C 1 85 ? 41.126 -13.012 -19.807 1.00 15.93 516 VAL C N 1
ATOM 3195 C CA . VAL C 1 85 ? 41.251 -13.980 -20.896 1.00 14.21 516 VAL C CA 1
ATOM 3196 C C . VAL C 1 85 ? 41.036 -15.420 -20.433 1.00 14.36 516 VAL C C 1
ATOM 3197 O O . VAL C 1 85 ? 41.692 -15.881 -19.504 1.00 14.07 516 VAL C O 1
ATOM 3201 N N . ARG C 1 86 ? 40.122 -16.129 -21.088 1.00 12.90 517 ARG C N 1
ATOM 3202 C CA . ARG C 1 86 ? 39.852 -17.519 -20.734 1.00 15.27 517 ARG C CA 1
ATOM 3203 C C . ARG C 1 86 ? 40.381 -18.452 -21.826 1.00 13.38 517 ARG C C 1
ATOM 3204 O O . ARG C 1 86 ? 40.733 -19.605 -21.563 1.00 14.44 517 ARG C O 1
ATOM 3212 N N . TYR C 1 87 ? 40.438 -17.948 -23.053 1.00 13.81 518 TYR C N 1
ATOM 3213 C CA . TYR C 1 87 ? 40.912 -18.743 -24.181 1.00 12.36 518 TYR C CA 1
ATOM 3214 C C . TYR C 1 87 ? 41.835 -17.941 -25.086 1.00 12.72 518 TYR C C 1
ATOM 3215 O O . TYR C 1 87 ? 41.728 -16.714 -25.183 1.00 13.33 518 TYR C O 1
ATOM 3224 N N . VAL C 1 88 ? 42.737 -18.650 -25.752 1.00 10.98 519 VAL C N 1
ATOM 3225 C CA . VAL C 1 88 ? 43.684 -18.030 -26.665 1.00 10.65 519 VAL C CA 1
ATOM 3226 C C . VAL C 1 88 ? 43.628 -18.782 -27.987 1.00 11.34 519 VAL C C 1
ATOM 3227 O O . VAL C 1 88 ? 43.612 -20.013 -28.008 1.00 9.87 519 VAL C O 1
ATOM 3231 N N . VAL C 1 89 ? 43.571 -18.039 -29.085 1.00 11.23 520 VAL C N 1
ATOM 3232 C CA . VAL C 1 89 ? 43.539 -18.650 -30.407 1.00 12.02 520 VAL C CA 1
ATOM 3233 C C . VAL C 1 89 ? 44.773 -18.205 -31.173 1.00 11.98 520 VAL C C 1
ATOM 3234 O O . VAL C 1 89 ? 45.053 -17.010 -31.268 1.00 12.13 520 VAL C O 1
ATOM 3238 N N . THR C 1 90 ? 45.526 -19.166 -31.696 1.00 11.34 521 THR C N 1
ATOM 3239 C CA . THR C 1 90 ? 46.716 -18.842 -32.474 1.00 11.38 521 THR C CA 1
ATOM 3240 C C . THR C 1 90 ? 46.501 -19.326 -33.902 1.00 12.96 521 THR C C 1
ATOM 3241 O O . THR C 1 90 ? 45.673 -20.198 -34.151 1.00 12.36 521 THR C O 1
ATOM 3245 N N . VAL C 1 91 ? 47.251 -18.754 -34.834 1.00 13.13 522 VAL C N 1
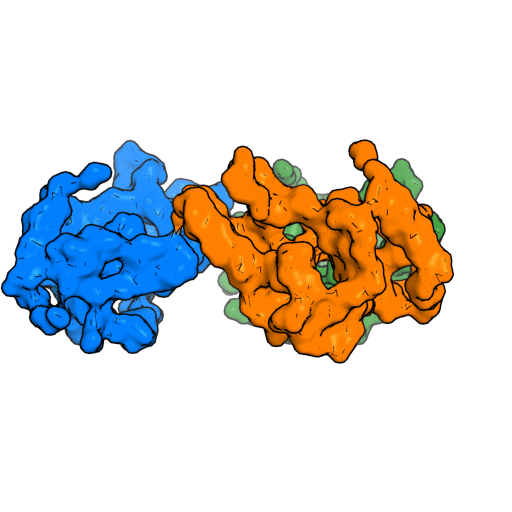ATOM 3246 C CA . VAL C 1 91 ? 47.124 -19.111 -36.240 1.00 15.54 522 VAL C CA 1
ATOM 3247 C C . VAL C 1 91 ? 48.524 -19.260 -36.813 1.00 15.15 522 VAL C C 1
ATOM 3248 O O . VAL C 1 91 ? 49.428 -18.496 -36.470 1.00 13.51 522 VAL C O 1
ATOM 3252 N N . GLU C 1 92 ? 48.698 -20.242 -37.688 1.00 14.08 523 GLU C N 1
ATOM 3253 C CA . GLU C 1 92 ? 49.996 -20.509 -38.290 1.00 15.91 523 GLU C CA 1
ATOM 3254 C C . GLU C 1 92 ? 50.625 -19.292 -38.973 1.00 15.34 523 GLU C C 1
ATOM 3255 O O . GLU C 1 92 ? 51.842 -19.120 -38.936 1.00 13.36 523 GLU C O 1
ATOM 3261 N N . GLU C 1 93 ? 49.807 -18.441 -39.582 1.00 14.36 524 GLU C N 1
ATOM 3262 C CA . GLU C 1 93 ? 50.352 -17.271 -40.268 1.00 15.71 524 GLU C CA 1
ATOM 3263 C C . GLU C 1 93 ? 51.014 -16.261 -39.331 1.00 14.11 524 GLU C C 1
ATOM 3264 O O . GLU C 1 93 ? 51.724 -15.360 -39.786 1.00 14.53 524 GLU C O 1
ATOM 3270 N N . LEU C 1 94 ? 50.795 -16.421 -38.027 1.00 12.79 525 LEU C N 1
ATOM 3271 C CA . LEU C 1 94 ? 51.385 -15.526 -37.035 1.00 11.91 525 LEU C CA 1
ATOM 3272 C C . LEU C 1 94 ? 52.799 -15.966 -36.665 1.00 13.56 525 LEU C C 1
ATOM 3273 O O . LEU C 1 94 ? 53.580 -15.180 -36.121 1.00 13.19 525 LEU C O 1
ATOM 3278 N N . THR C 1 95 ? 53.124 -17.222 -36.960 1.00 12.85 526 THR C N 1
ATOM 3279 C CA . THR C 1 95 ? 54.433 -17.770 -36.618 1.00 13.28 526 THR C CA 1
ATOM 3280 C C . THR C 1 95 ? 55.509 -17.525 -37.670 1.00 14.40 526 THR C C 1
ATOM 3281 O O . THR C 1 95 ? 55.222 -17.214 -38.830 1.00 14.62 526 THR C O 1
ATOM 3285 N N . VAL C 1 96 ? 56.760 -17.659 -37.248 1.00 13.93 527 VAL C N 1
ATOM 3286 C CA . VAL C 1 96 ? 57.890 -17.491 -38.149 1.00 14.32 527 VAL C CA 1
ATOM 3287 C C . VAL C 1 96 ? 58.142 -18.839 -38.817 1.00 15.68 527 VAL C C 1
ATOM 3288 O O . VAL C 1 96 ? 58.236 -19.859 -38.137 1.00 15.71 527 VAL C O 1
ATOM 3292 N N . LYS C 1 97 ? 58.239 -18.842 -40.144 1.00 15.48 528 LYS C N 1
ATOM 3293 C CA . LYS C 1 97 ? 58.474 -20.072 -40.904 1.00 16.29 528 LYS C CA 1
ATOM 3294 C C . LYS C 1 97 ? 59.893 -20.076 -41.471 1.00 13.79 528 LYS C C 1
ATOM 3295 O O . LYS C 1 97 ? 60.356 -19.071 -42.003 1.00 12.67 528 LYS C O 1
ATOM 3301 N N . PRO C 1 98 ? 60.597 -21.213 -41.363 1.00 14.11 529 PRO C N 1
ATOM 3302 C CA . PRO C 1 98 ? 61.972 -21.346 -41.860 1.00 14.71 529 PRO C CA 1
ATOM 3303 C C . PRO C 1 98 ? 62.167 -21.088 -43.352 1.00 13.51 529 PRO C C 1
ATOM 3304 O O . PRO C 1 98 ? 63.253 -20.695 -43.772 1.00 13.58 529 PRO C O 1
ATOM 3308 N N . GLU C 1 99 ? 61.122 -21.305 -44.145 1.00 14.81 530 GLU C N 1
ATOM 3309 C CA . GLU C 1 99 ? 61.215 -21.137 -45.594 1.00 17.08 530 GLU C CA 1
ATOM 3310 C C . GLU C 1 99 ? 60.932 -19.743 -46.151 1.00 17.98 530 GLU C C 1
ATOM 3311 O O . GLU C 1 99 ? 60.973 -19.551 -47.366 1.00 18.57 530 GLU C O 1
ATOM 3317 N N . THR C 1 100 ? 60.639 -18.779 -45.286 1.00 16.87 531 THR C N 1
ATOM 3318 C CA . THR C 1 100 ? 60.358 -17.422 -45.750 1.00 18.90 531 THR C CA 1
ATOM 3319 C C . THR C 1 100 ? 60.527 -16.389 -44.646 1.00 19.93 531 THR C C 1
ATOM 3320 O O . THR C 1 100 ? 60.505 -16.720 -43.463 1.00 20.36 531 THR C O 1
ATOM 3324 N N . ASN C 1 101 ? 60.706 -15.135 -45.042 1.00 19.67 532 ASN C N 1
ATOM 3325 C CA . ASN C 1 101 ? 60.854 -14.056 -44.079 1.00 19.78 532 ASN C CA 1
ATOM 3326 C C . ASN C 1 101 ? 59.479 -13.455 -43.802 1.00 18.89 532 ASN C C 1
ATOM 3327 O O . ASN C 1 101 ? 59.312 -12.663 -42.879 1.00 20.01 532 ASN C O 1
ATOM 3332 N N . LYS C 1 102 ? 58.497 -13.839 -44.609 1.00 17.33 533 LYS C N 1
ATOM 3333 C CA . LYS C 1 102 ? 57.134 -13.340 -44.445 1.00 18.82 533 LYS C CA 1
ATOM 3334 C C . LYS C 1 102 ? 56.462 -13.916 -43.202 1.00 16.21 533 LYS C C 1
ATOM 3335 O O . LYS C 1 102 ? 56.505 -15.118 -42.972 1.00 16.61 533 LYS C O 1
ATOM 3341 N N . THR C 1 103 ? 55.844 -13.047 -42.408 1.00 15.02 534 THR C N 1
ATOM 3342 C CA . THR C 1 103 ? 55.146 -13.469 -41.198 1.00 14.88 534 THR C CA 1
ATOM 3343 C C . THR C 1 103 ? 54.472 -12.294 -40.502 1.00 13.31 534 THR C C 1
ATOM 3344 O O . THR C 1 103 ? 54.960 -11.168 -40.545 1.00 12.76 534 THR C O 1
ATOM 3348 N N . LYS C 1 104 ? 53.333 -12.556 -39.872 1.00 13.13 535 LYS C N 1
ATOM 3349 C CA . LYS C 1 104 ? 52.632 -11.506 -39.157 1.00 13.36 535 LYS C CA 1
ATOM 3350 C C . LYS C 1 104 ? 53.319 -11.271 -37.817 1.00 12.95 535 LYS C C 1
ATOM 3351 O O . LYS C 1 104 ? 52.922 -10.395 -37.055 1.00 12.26 535 LYS C O 1
ATOM 3357 N N . PHE C 1 105 ? 54.355 -12.056 -37.533 1.00 12.30 536 PHE C N 1
ATOM 3358 C CA . PHE C 1 105 ? 55.084 -11.888 -36.280 1.00 12.02 536 PHE C CA 1
ATOM 3359 C C . PHE C 1 105 ? 55.816 -10.547 -36.299 1.00 11.45 536 PHE C C 1
ATOM 3360 O O . PHE C 1 105 ? 56.093 -9.975 -35.246 1.00 11.03 536 PHE C O 1
ATOM 3368 N N . ILE C 1 106 ? 56.124 -10.050 -37.497 1.00 12.12 537 ILE C N 1
ATOM 3369 C CA . ILE C 1 106 ? 56.812 -8.766 -37.640 1.00 13.44 537 ILE C CA 1
ATOM 3370 C C . ILE C 1 106 ? 55.960 -7.629 -37.087 1.00 13.46 537 ILE C C 1
ATOM 3371 O O . ILE C 1 106 ? 56.419 -6.871 -36.235 1.00 14.25 537 ILE C O 1
ATOM 3376 N N . PRO C 1 107 ? 54.711 -7.480 -37.573 1.00 13.97 538 PRO C N 1
ATOM 3377 C CA . PRO C 1 107 ? 53.883 -6.396 -37.037 1.00 13.58 538 PRO C CA 1
ATOM 3378 C C . PRO C 1 107 ? 53.551 -6.636 -35.568 1.00 13.50 538 PRO C C 1
ATOM 3379 O O . PRO C 1 107 ? 53.372 -5.685 -34.810 1.00 11.54 538 PRO C O 1
ATOM 3383 N N . ILE C 1 108 ? 53.468 -7.905 -35.168 1.00 12.23 539 ILE C N 1
ATOM 3384 C CA . ILE C 1 108 ? 53.190 -8.235 -33.774 1.00 13.22 539 ILE C CA 1
ATOM 3385 C C . ILE C 1 108 ? 54.345 -7.701 -32.930 1.00 12.72 539 ILE C C 1
ATOM 3386 O O . ILE C 1 108 ? 54.132 -7.117 -31.867 1.00 13.06 539 ILE C O 1
ATOM 3399 N N . GLN C 1 110 ? 56.444 -5.281 -33.794 1.00 15.41 541 GLN C N 1
ATOM 3400 C CA . GLN C 1 110 ? 56.414 -3.823 -33.870 1.00 17.14 541 GLN C CA 1
ATOM 3401 C C . GLN C 1 110 ? 55.363 -3.220 -32.944 1.00 17.05 541 GLN C C 1
ATOM 3402 O O . GLN C 1 110 ? 55.623 -2.228 -32.262 1.00 15.80 541 GLN C O 1
ATOM 3408 N N . ILE C 1 111 ? 54.177 -3.815 -32.907 1.00 17.14 542 ILE C N 1
ATOM 3409 C CA . ILE C 1 111 ? 53.128 -3.297 -32.041 1.00 17.95 542 ILE C CA 1
ATOM 3410 C C . ILE C 1 111 ? 53.478 -3.504 -30.565 1.00 18.48 542 ILE C C 1
ATOM 3411 O O . ILE C 1 111 ? 53.039 -2.744 -29.698 1.00 16.99 542 ILE C O 1
ATOM 3416 N N . ALA C 1 112 ? 54.282 -4.523 -30.281 1.00 16.84 543 ALA C N 1
ATOM 3417 C CA . ALA C 1 112 ? 54.690 -4.796 -28.908 1.00 17.91 543 ALA C CA 1
ATOM 3418 C C . ALA C 1 112 ? 55.772 -3.806 -28.477 1.00 18.57 543 ALA C C 1
ATOM 3419 O O . ALA C 1 112 ? 56.082 -3.691 -27.292 1.00 19.12 543 ALA C O 1
ATOM 3421 N N . GLY C 1 113 ? 56.353 -3.103 -29.444 1.00 18.30 544 GLY C N 1
ATOM 3422 C CA . GLY C 1 113 ? 57.374 -2.121 -29.122 1.00 19.26 544 GLY C CA 1
ATOM 3423 C C . GLY C 1 113 ? 58.796 -2.413 -29.571 1.00 17.67 544 GLY C C 1
ATOM 3424 O O . GLY C 1 113 ? 59.698 -1.614 -29.310 1.00 19.11 544 GLY C O 1
ATOM 3425 N N . TYR C 1 114 ? 59.006 -3.537 -30.251 1.00 16.87 545 TYR C N 1
ATOM 3426 C CA . TYR C 1 114 ? 60.339 -3.912 -30.720 1.00 15.68 545 TYR C CA 1
ATOM 3427 C C . TYR C 1 114 ? 60.629 -3.427 -32.136 1.00 16.04 545 TYR C C 1
ATOM 3428 O O . TYR C 1 114 ? 59.723 -3.063 -32.880 1.00 17.23 545 TYR C O 1
ATOM 3437 N N . SER C 1 115 ? 61.906 -3.431 -32.502 1.00 15.45 546 SER C N 1
ATOM 3438 C CA . SER C 1 115 ? 62.320 -3.006 -33.832 1.00 18.12 546 SER C CA 1
ATOM 3439 C C . SER C 1 115 ? 62.979 -4.165 -34.567 1.00 18.79 546 SER C C 1
ATOM 3440 O O . SER C 1 115 ? 64.205 -4.306 -34.560 1.00 18.66 546 SER C O 1
ATOM 3443 N N . PRO C 1 116 ? 62.168 -5.018 -35.210 1.00 19.30 547 PRO C N 1
ATOM 3444 C CA . PRO C 1 116 ? 62.685 -6.172 -35.953 1.00 19.93 547 PRO C CA 1
ATOM 3445 C C . PRO C 1 116 ? 63.686 -5.759 -37.030 1.00 20.21 547 PRO C C 1
ATOM 3446 O O . PRO C 1 116 ? 64.583 -6.529 -37.377 1.00 20.56 547 PRO C O 1
ATOM 3450 N N . GLU C 1 117 ? 63.523 -4.547 -37.559 1.00 19.84 548 GLU C N 1
ATOM 3451 C CA . GLU C 1 117 ? 64.406 -4.043 -38.606 1.00 21.57 548 GLU C CA 1
ATOM 3452 C C . GLU C 1 117 ? 65.866 -3.874 -38.191 1.00 21.31 548 GLU C C 1
ATOM 3453 O O . GLU C 1 117 ? 66.750 -3.834 -39.049 1.00 20.31 548 GLU C O 1
ATOM 3459 N N . TYR C 1 118 ? 66.124 -3.763 -36.890 1.00 21.99 549 TYR C N 1
ATOM 3460 C CA . TYR C 1 118 ? 67.499 -3.626 -36.412 1.00 22.46 549 TYR C CA 1
ATOM 3461 C C . TYR C 1 118 ? 68.056 -4.944 -35.894 1.00 22.63 549 TYR C C 1
ATOM 3462 O O . TYR C 1 118 ? 69.075 -4.974 -35.202 1.00 23.82 549 TYR C O 1
ATOM 3479 N N . LYS C 1 120 ? 69.224 -9.013 -36.916 1.00 16.94 551 LYS C N 1
ATOM 3480 C CA . LYS C 1 120 ? 69.622 -9.866 -38.025 1.00 16.07 551 LYS C CA 1
ATOM 3481 C C . LYS C 1 120 ? 68.449 -10.831 -38.152 1.00 14.55 551 LYS C C 1
ATOM 3482 O O . LYS C 1 120 ? 67.663 -10.974 -37.213 1.00 10.86 551 LYS C O 1
ATOM 3488 N N . ASN C 1 121 ? 68.328 -11.486 -39.302 1.00 12.07 552 ASN C N 1
ATOM 3489 C CA . ASN C 1 121 ? 67.239 -12.428 -39.523 1.00 12.08 552 ASN C CA 1
ATOM 3490 C C . ASN C 1 121 ? 67.215 -13.530 -38.459 1.00 12.64 552 ASN C C 1
ATOM 3491 O O . ASN C 1 121 ? 66.147 -13.910 -37.964 1.00 10.59 552 ASN C O 1
ATOM 3496 N N . LYS C 1 122 ? 68.388 -14.043 -38.101 1.00 12.04 553 LYS C N 1
ATOM 3497 C CA . LYS C 1 122 ? 68.446 -15.099 -37.101 1.00 12.86 553 LYS C CA 1
ATOM 3498 C C . LYS C 1 122 ? 68.064 -14.588 -35.716 1.00 12.74 553 LYS C C 1
ATOM 3499 O O . LYS C 1 122 ? 67.522 -15.339 -34.906 1.00 12.65 553 LYS C O 1
ATOM 3505 N N . GLU C 1 123 ? 68.343 -13.316 -35.436 1.00 13.49 554 GLU C N 1
ATOM 3506 C CA . GLU C 1 123 ? 67.998 -12.762 -34.133 1.00 13.31 554 GLU C CA 1
ATOM 3507 C C . GLU C 1 123 ? 66.476 -12.706 -33.974 1.00 14.09 554 GLU C C 1
ATOM 3508 O O . GLU C 1 123 ? 65.951 -12.871 -32.870 1.00 10.85 554 GLU C O 1
ATOM 3514 N N . ILE C 1 124 ? 65.771 -12.488 -35.083 1.00 11.77 555 ILE C N 1
ATOM 3515 C CA . ILE C 1 124 ? 64.313 -12.449 -35.062 1.00 12.12 555 ILE C CA 1
ATOM 3516 C C . ILE C 1 124 ? 63.791 -13.853 -34.759 1.00 12.09 555 ILE C C 1
ATOM 3517 O O . ILE C 1 124 ? 62.878 -14.029 -33.954 1.00 11.75 555 ILE C O 1
ATOM 3522 N N . ILE C 1 125 ? 64.376 -14.844 -35.423 1.00 11.44 556 ILE C N 1
ATOM 3523 C CA . ILE C 1 125 ? 63.997 -16.243 -35.236 1.00 11.95 556 ILE C CA 1
ATOM 3524 C C . ILE C 1 125 ? 64.267 -16.674 -33.791 1.00 12.62 556 ILE C C 1
ATOM 3525 O O . ILE C 1 125 ? 63.409 -17.288 -33.144 1.00 11.53 556 ILE C O 1
ATOM 3530 N N . ASP C 1 126 ? 65.460 -16.351 -33.291 1.00 12.32 557 ASP C N 1
ATOM 3531 C CA . ASP C 1 126 ? 65.828 -16.698 -31.921 1.00 13.36 557 ASP C CA 1
ATOM 3532 C C . ASP C 1 126 ? 64.858 -16.045 -30.930 1.00 13.05 557 ASP C C 1
ATOM 3533 O O . ASP C 1 126 ? 64.455 -16.666 -29.945 1.00 11.89 557 ASP C O 1
ATOM 3538 N N . PHE C 1 127 ? 64.493 -14.793 -31.197 1.00 11.55 558 PHE C N 1
ATOM 3539 C CA . PHE C 1 127 ? 63.560 -14.067 -30.341 1.00 12.58 558 PHE C CA 1
ATOM 3540 C C . PHE C 1 127 ? 62.226 -14.812 -30.345 1.00 10.86 558 PHE C C 1
ATOM 3541 O O . PHE C 1 127 ? 61.667 -15.122 -29.294 1.00 11.21 558 PHE C O 1
ATOM 3549 N N . PHE C 1 128 ? 61.728 -15.099 -31.543 1.00 10.75 559 PHE C N 1
ATOM 3550 C CA . PHE C 1 128 ? 60.460 -15.802 -31.703 1.00 11.52 559 PHE C CA 1
ATOM 3551 C C . PHE C 1 128 ? 60.424 -17.125 -30.942 1.00 11.86 559 PHE C C 1
ATOM 3552 O O . PHE C 1 128 ? 59.429 -17.449 -30.295 1.00 10.62 559 PHE C O 1
ATOM 3560 N N . ASN C 1 129 ? 61.515 -17.880 -31.007 1.00 12.35 560 ASN C N 1
ATOM 3561 C CA . ASN C 1 129 ? 61.560 -19.169 -30.339 1.00 14.03 560 ASN C CA 1
ATOM 3562 C C . ASN C 1 129 ? 61.506 -19.121 -28.812 1.00 15.01 560 ASN C C 1
ATOM 3563 O O . ASN C 1 129 ? 61.479 -20.167 -28.169 1.00 15.01 560 ASN C O 1
ATOM 3568 N N . LYS C 1 130 ? 61.478 -17.919 -28.238 1.00 12.21 561 LYS C N 1
ATOM 3569 C CA . LYS C 1 130 ? 61.398 -17.763 -26.787 1.00 15.08 561 LYS C CA 1
ATOM 3570 C C . LYS C 1 130 ? 60.048 -17.183 -26.364 1.00 13.47 561 LYS C C 1
ATOM 3571 O O . LYS C 1 130 ? 59.788 -16.999 -25.174 1.00 12.99 561 LYS C O 1
ATOM 3577 N N . THR C 1 131 ? 59.183 -16.907 -27.333 1.00 13.26 562 THR C N 1
ATOM 3578 C CA . THR C 1 131 ? 57.886 -16.297 -27.037 1.00 12.30 562 THR C CA 1
ATOM 3579 C C . THR C 1 131 ? 56.745 -17.245 -26.687 1.00 12.37 562 THR C C 1
ATOM 3580 O O . THR C 1 131 ? 56.811 -18.454 -26.915 1.00 13.15 562 THR C O 1
ATOM 3592 N N . LEU C 1 133 ? 53.965 -17.186 -28.170 1.00 11.28 564 LEU C N 1
ATOM 3593 C CA . LEU C 1 133 ? 53.409 -17.627 -29.448 1.00 11.95 564 LEU C CA 1
ATOM 3594 C C . LEU C 1 133 ? 54.058 -18.924 -29.910 1.00 11.98 564 LEU C C 1
ATOM 3595 O O . LEU C 1 133 ? 53.378 -19.831 -30.395 1.00 12.68 564 LEU C O 1
ATOM 3600 N N . TYR C 1 134 ? 55.374 -19.012 -29.761 1.00 10.95 565 TYR C N 1
ATOM 3601 C CA . TYR C 1 134 ? 56.097 -20.222 -30.149 1.00 12.09 565 TYR C CA 1
ATOM 3602 C C . TYR C 1 134 ? 55.683 -21.370 -29.229 1.00 12.89 565 TYR C C 1
ATOM 3603 O O . TYR C 1 134 ? 55.303 -22.446 -29.688 1.00 11.72 565 TYR C O 1
ATOM 3612 N N . LYS C 1 135 ? 55.762 -21.128 -27.923 1.00 12.67 566 LYS C N 1
ATOM 3613 C CA . LYS C 1 135 ? 55.414 -22.139 -26.928 1.00 11.97 566 LYS C CA 1
ATOM 3614 C C . LYS C 1 135 ? 53.981 -22.638 -27.055 1.00 11.62 566 LYS C C 1
ATOM 3615 O O . LYS C 1 135 ? 53.685 -23.780 -26.704 1.00 12.94 566 LYS C O 1
ATOM 3621 N N . LEU C 1 136 ? 53.094 -21.779 -27.547 1.00 11.07 567 LEU C N 1
ATOM 3622 C CA . LEU C 1 136 ? 51.702 -22.157 -27.740 1.00 9.91 567 LEU C CA 1
ATOM 3623 C C . LEU C 1 136 ? 51.484 -22.877 -29.069 1.00 10.69 567 LEU C C 1
ATOM 3624 O O . LEU C 1 136 ? 51.252 -24.086 -29.092 1.00 11.76 567 LEU C O 1
ATOM 3629 N N . HIS C 1 137 ? 51.578 -22.143 -30.175 1.00 12.28 568 HIS C N 1
ATOM 3630 C CA . HIS C 1 137 ? 51.328 -22.726 -31.492 1.00 12.67 568 HIS C CA 1
ATOM 3631 C C . HIS C 1 137 ? 52.309 -23.795 -31.970 1.00 12.84 568 HIS C C 1
ATOM 3632 O O . HIS C 1 137 ? 51.893 -24.812 -32.521 1.00 12.87 568 HIS C O 1
ATOM 3639 N N . VAL C 1 138 ? 53.604 -23.569 -31.777 1.00 14.48 569 VAL C N 1
ATOM 3640 C CA . VAL C 1 138 ? 54.598 -24.536 -32.232 1.00 15.01 569 VAL C CA 1
ATOM 3641 C C . VAL C 1 138 ? 54.748 -25.743 -31.310 1.00 17.03 569 VAL C C 1
ATOM 3642 O O . VAL C 1 138 ? 54.739 -26.883 -31.779 1.00 18.20 569 VAL C O 1
ATOM 3646 N N . GLU C 1 139 ? 54.870 -25.499 -30.008 1.00 14.90 570 GLU C N 1
ATOM 3647 C CA . GLU C 1 139 ? 55.032 -26.582 -29.038 1.00 17.54 570 GLU C CA 1
ATOM 3648 C C . GLU C 1 139 ? 53.711 -27.111 -28.486 1.00 17.79 570 GLU C C 1
ATOM 3649 O O . GLU C 1 139 ? 53.707 -27.983 -27.620 1.00 16.70 570 GLU C O 1
ATOM 3655 N N . ASN C 1 140 ? 52.599 -26.581 -28.978 1.00 15.93 571 ASN C N 1
ATOM 3656 C CA . ASN C 1 140 ? 51.288 -27.006 -28.512 1.00 17.33 571 ASN C CA 1
ATOM 3657 C C . ASN C 1 140 ? 51.161 -26.909 -26.995 1.00 16.83 571 ASN C C 1
ATOM 3658 O O . ASN C 1 140 ? 50.512 -27.742 -26.362 1.00 18.42 571 ASN C O 1
ATOM 3663 N N . ALA C 1 141 ? 51.794 -25.886 -26.425 1.00 16.06 572 ALA C N 1
ATOM 3664 C CA . ALA C 1 141 ? 51.756 -25.619 -24.988 1.00 17.63 572 ALA C CA 1
ATOM 3665 C C . ALA C 1 141 ? 52.252 -26.753 -24.088 1.00 19.07 572 ALA C C 1
ATOM 3666 O O . ALA C 1 141 ? 51.887 -26.821 -22.913 1.00 17.22 572 ALA C O 1
ATOM 3668 N N . THR C 1 142 ? 53.088 -27.633 -24.621 1.00 21.80 573 THR C N 1
ATOM 3669 C CA . THR C 1 142 ? 53.601 -28.738 -23.816 1.00 24.84 573 THR C CA 1
ATOM 3670 C C . THR C 1 142 ? 54.502 -28.262 -22.676 1.00 24.99 573 THR C C 1
ATOM 3671 O O . THR C 1 142 ? 54.580 -28.908 -21.630 1.00 26.12 573 THR C O 1
ATOM 3675 N N . ASN C 1 143 ? 55.173 -27.131 -22.870 1.00 24.86 574 ASN C N 1
ATOM 3676 C CA . ASN C 1 143 ? 56.064 -26.602 -21.839 1.00 25.13 574 ASN C CA 1
ATOM 3677 C C . ASN C 1 143 ? 55.510 -25.389 -21.101 1.00 24.82 574 ASN C C 1
ATOM 3678 O O . ASN C 1 143 ? 56.271 -24.554 -20.613 1.00 27.34 574 ASN C O 1
ATOM 3683 N N . LEU C 1 144 ? 54.187 -25.286 -21.028 1.00 23.56 575 LEU C N 1
ATOM 3684 C CA . LEU C 1 144 ? 53.541 -24.184 -20.328 1.00 22.10 575 LEU C CA 1
ATOM 3685 C C . LEU C 1 144 ? 52.711 -24.780 -19.195 1.00 22.23 575 LEU C C 1
ATOM 3686 O O . LEU C 1 144 ? 52.191 -25.887 -19.324 1.00 21.68 575 LEU C O 1
ATOM 3691 N N . THR C 1 145 ? 52.596 -24.062 -18.083 1.00 21.12 576 THR C N 1
ATOM 3692 C CA . THR C 1 145 ? 51.820 -24.569 -16.959 1.00 21.95 576 THR C CA 1
ATOM 3693 C C . THR C 1 145 ? 50.431 -23.942 -16.842 1.00 19.97 576 THR C C 1
ATOM 3694 O O . THR C 1 145 ? 49.534 -24.540 -16.248 1.00 17.99 576 THR C O 1
ATOM 3698 N N . HIS C 1 146 ? 50.248 -22.750 -17.410 1.00 16.99 577 HIS C N 1
ATOM 3699 C CA . HIS C 1 146 ? 48.956 -22.066 -17.336 1.00 17.74 577 HIS C CA 1
ATOM 3700 C C . HIS C 1 146 ? 48.128 -22.131 -18.611 1.00 17.17 577 HIS C C 1
ATOM 3701 O O . HIS C 1 146 ? 47.040 -21.561 -18.671 1.00 19.11 577 HIS C O 1
ATOM 3708 N N . PHE C 1 147 ? 48.636 -22.814 -19.628 1.00 16.11 578 PHE C N 1
ATOM 3709 C CA . PHE C 1 147 ? 47.922 -22.917 -20.896 1.00 14.31 578 PHE C CA 1
ATOM 3710 C C . PHE C 1 147 ? 47.922 -24.362 -21.357 1.00 14.80 578 PHE C C 1
ATOM 3711 O O . PHE C 1 147 ? 48.893 -25.084 -21.146 1.00 14.24 578 PHE C O 1
ATOM 3719 N N . ARG C 1 148 ? 46.837 -24.768 -22.009 1.00 12.81 579 ARG C N 1
ATOM 3720 C CA . ARG C 1 148 ? 46.687 -26.138 -22.477 1.00 12.66 579 ARG C CA 1
ATOM 3721 C C . ARG C 1 148 ? 45.919 -26.139 -23.798 1.00 12.78 579 ARG C C 1
ATOM 3722 O O . ARG C 1 148 ? 44.891 -25.475 -23.920 1.00 11.57 579 ARG C O 1
ATOM 3730 N N . LEU C 1 149 ? 46.432 -26.868 -24.788 1.00 12.90 580 LEU C N 1
ATOM 3731 C CA . LEU C 1 149 ? 45.782 -26.951 -26.093 1.00 12.19 580 LEU C CA 1
ATOM 3732 C C . LEU C 1 149 ? 44.457 -27.685 -25.928 1.00 11.75 580 LEU C C 1
ATOM 3733 O O . LEU C 1 149 ? 44.404 -28.800 -25.395 1.00 10.78 580 LEU C O 1
ATOM 3738 N N . LEU C 1 150 ? 43.396 -27.053 -26.408 1.00 10.21 581 LEU C N 1
ATOM 3739 C CA . LEU C 1 150 ? 42.047 -27.587 -26.300 1.00 13.19 581 LEU C CA 1
ATOM 3740 C C . LEU C 1 150 ? 41.580 -28.258 -27.595 1.00 13.64 581 LEU C C 1
ATOM 3741 O O . LEU C 1 150 ? 41.055 -29.376 -27.581 1.00 11.63 581 LEU C O 1
ATOM 3746 N N . LYS C 1 151 ? 41.776 -27.573 -28.715 1.00 10.84 582 LYS C N 1
ATOM 3747 C CA . LYS C 1 151 ? 41.356 -28.108 -30.000 1.00 13.37 582 LYS C CA 1
ATOM 3748 C C . LYS C 1 151 ? 42.316 -27.617 -31.071 1.00 13.45 582 LYS C C 1
ATOM 3749 O O . LYS C 1 151 ? 42.675 -26.437 -31.107 1.00 13.19 582 LYS C O 1
ATOM 3755 N N . ASN C 1 152 ? 42.730 -28.535 -31.939 1.00 11.70 583 ASN C N 1
ATOM 3756 C CA . ASN C 1 152 ? 43.669 -28.237 -33.009 1.00 12.52 583 ASN C CA 1
ATOM 3757 C C . ASN C 1 152 ? 42.956 -28.353 -34.351 1.00 14.68 583 ASN C C 1
ATOM 3758 O O . ASN C 1 152 ? 42.610 -29.453 -34.776 1.00 13.18 583 ASN C O 1
ATOM 3763 N N . PHE C 1 153 ? 42.737 -27.220 -35.011 1.00 13.64 584 PHE C N 1
ATOM 3764 C CA . PHE C 1 153 ? 42.057 -27.208 -36.302 1.00 16.43 584 PHE C CA 1
ATOM 3765 C C . PHE C 1 153 ? 43.054 -27.051 -37.447 1.00 17.17 584 PHE C C 1
ATOM 3766 O O . PHE C 1 153 ? 42.734 -26.459 -38.479 1.00 19.90 584 PHE C O 1
ATOM 3774 N N . GLY C 1 154 ? 44.263 -27.572 -37.260 1.00 15.98 585 GLY C N 1
ATOM 3775 C CA . GLY C 1 154 ? 45.271 -27.471 -38.301 1.00 16.00 585 GLY C CA 1
ATOM 3776 C C . GLY C 1 154 ? 46.067 -26.179 -38.246 1.00 14.67 585 GLY C C 1
ATOM 3777 O O . GLY C 1 154 ? 47.085 -26.103 -37.563 1.00 15.30 585 GLY C O 1
ATOM 3778 N N . THR C 1 155 ? 45.606 -25.162 -38.968 1.00 15.33 586 THR C N 1
ATOM 3779 C CA . THR C 1 155 ? 46.286 -23.872 -38.989 1.00 15.20 586 THR C CA 1
ATOM 3780 C C . THR C 1 155 ? 45.796 -22.957 -37.872 1.00 14.99 586 THR C C 1
ATOM 3781 O O . THR C 1 155 ? 46.407 -21.927 -37.600 1.00 15.71 586 THR C O 1
ATOM 3785 N N . VAL C 1 156 ? 44.688 -23.335 -37.241 1.00 13.20 587 VAL C N 1
ATOM 3786 C CA . VAL C 1 156 ? 44.101 -22.557 -36.153 1.00 11.99 587 VAL C CA 1
ATOM 3787 C C . VAL C 1 156 ? 44.027 -23.438 -34.906 1.00 12.66 587 VAL C C 1
ATOM 3788 O O . VAL C 1 156 ? 43.568 -24.580 -34.967 1.00 12.98 587 VAL C O 1
ATOM 3792 N N . LYS C 1 157 ? 44.485 -22.913 -33.772 1.00 12.14 588 LYS C N 1
ATOM 3793 C CA . LYS C 1 157 ? 44.462 -23.687 -32.534 1.00 11.65 588 LYS C CA 1
ATOM 3794 C C . LYS C 1 157 ? 43.889 -22.866 -31.394 1.00 12.00 588 LYS C C 1
ATOM 3795 O O . LYS C 1 157 ? 44.129 -21.665 -31.305 1.00 10.40 588 LYS C O 1
ATOM 3801 N N . ILE C 1 158 ? 43.133 -23.516 -30.519 1.00 11.22 589 ILE C N 1
ATOM 3802 C CA . ILE C 1 158 ? 42.551 -22.814 -29.386 1.00 12.52 589 ILE C CA 1
ATOM 3803 C C . ILE C 1 158 ? 43.089 -23.427 -28.105 1.00 12.48 589 ILE C C 1
ATOM 3804 O O . ILE C 1 158 ? 43.163 -24.650 -27.979 1.00 11.66 589 ILE C O 1
ATOM 3809 N N . PHE C 1 159 ? 43.474 -22.562 -27.167 1.00 12.17 590 PHE C N 1
ATOM 3810 C CA . PHE C 1 159 ? 44.033 -22.973 -25.881 1.00 12.52 590 PHE C CA 1
ATOM 3811 C C . PHE C 1 159 ? 43.164 -22.443 -24.751 1.00 13.24 590 PHE C C 1
ATOM 3812 O O . PHE C 1 159 ? 42.478 -21.435 -24.910 1.00 13.31 590 PHE C O 1
ATOM 3820 N N . GLU C 1 160 ? 43.200 -23.117 -23.607 1.00 13.64 591 GLU C N 1
ATOM 3821 C CA . GLU C 1 160 ? 42.439 -22.661 -22.453 1.00 16.33 591 GLU C CA 1
ATOM 3822 C C . GLU C 1 160 ? 43.436 -22.197 -21.404 1.00 17.23 591 GLU C C 1
ATOM 3823 O O . GLU C 1 160 ? 44.555 -22.704 -21.331 1.00 16.18 591 GLU C O 1
ATOM 3829 N N . VAL C 1 161 ? 43.034 -21.216 -20.606 1.00 19.27 592 VAL C N 1
ATOM 3830 C CA . VAL C 1 161 ? 43.886 -20.712 -19.544 1.00 21.87 592 VAL C CA 1
ATOM 3831 C C . VAL C 1 161 ? 43.622 -21.592 -18.327 1.00 24.99 592 VAL C C 1
ATOM 3832 O O . VAL C 1 161 ? 42.471 -21.852 -17.982 1.00 25.63 592 VAL C O 1
ATOM 3836 N N . LYS C 1 162 ? 44.687 -22.067 -17.695 1.00 28.24 593 LYS C N 1
ATOM 3837 C CA . LYS C 1 162 ? 44.555 -22.912 -16.517 1.00 32.62 593 LYS C CA 1
ATOM 3838 C C . LYS C 1 162 ? 45.599 -22.519 -15.476 1.00 34.37 593 LYS C C 1
ATOM 3839 O O . LYS C 1 162 ? 46.362 -23.361 -14.998 1.00 38.12 593 LYS C O 1
#

B-factor: mean 20.92, std 8.85, range [7.63, 63.74]

Radius of gyration: 25.9 Å; Cα contacts (8 Å, |Δi|>4): 798; chains: 3; bounding box: 72×58×39 Å

InterPro domains:
  IPR003674 Oligosaccharyl transferase, STT3 subunit [PTHR13872] (10-556)
  IPR048307 Oligosaccharyl transferase STT3, N-terminal domain [PF02516] (31-372)
  IPR054479 AglB-like, core domain [PF22627] (435-526)